Protein 4WZF (pdb70)

Solvent-accessible surface area: 22460 Å² total; per-residue (Å²): 123,42,73,88,16,62,10,46,1,101,29,103,75,38,33,61,0,47,99,86,54,7,102,17,20,105,109,25,103,82,73,170,116,50,117,35,78,24,100,105,111,39,22,1,50,17,46,72,25,75,105,0,0,21,8,32,37,114,32,17,0,2,0,66,0,20,90,87,68,112,167,17,31,0,0,23,0,43,1,85,74,94,2,19,69,12,6,24,0,17,0,72,1,54,6,60,0,53,18,74,0,0,52,0,5,0,48,0,12,3,76,35,135,88,77,24,5,53,0,2,1,0,18,48,37,7,30,76,107,116,97,17,8,0,13,2,37,8,14,102,112,34,105,21,102,68,78,25,93,31,58,24,83,31,32,82,33,29,3,50,0,29,0,44,88,67,0,0,53,0,29,53,57,80,48,138,77,88,143,29,62,30,57,1,83,17,62,115,153,159,128,115,88,94,32,12,1,67,56,127,60,5,98,0,6,0,4,0,9,0,4,1,0,0,39,0,0,3,34,0,58,82,16,66,56,81,34,33,0,23,0,39,21,0,77,0,87,28,85,238,128,34,76,91,17,58,10,48,1,103,29,102,75,37,31,61,0,48,100,85,53,7,98,18,18,108,110,23,111,85,74,180,124,49,116,34,77,23,100,106,110,40,20,2,48,17,44,72,24,76,106,0,0,21,8,32,38,115,32,18,0,2,0,65,0,20,90,79,67,124,155,18,9,1,0,23,0,43,3,93,72,112,2,20,69,13,6,27,0,16,0,70,1,51,6,61,0,55,20,72,0,0,49,0,6,0,51,0,13,5,82,34,136,90,84,23,5,54,0,2,1,0,20,48,36,7,34,71,110,118,96,17,9,0,14,2,39,8,13,106,110,34,106,21,100,72,75,25,94,31,59,22,83,32,30,83,33,27,3,49,0,28,0,45,87,64,0,0,55,0,30,51,58,70,51,135,78,90,138,30,62,31,58,1,85,19,65,119,179,137,109,141,83,95,33,12,1,67,53,130,62,4,94,0,24,0,4,0,10,0,4,1,0,0,39,0,0,3,35,0,57,84,16,65,55,81,34,34,0,23,0,39,20,0,78,0,90,22,82,167,201

Foldseek 3Di:
DQFDDKAQLADAALAAGDPLWKDKDQFDDQDDPDDAFSPPLNFATEHPHSVAWTRHNPRKTKGKWAQDPSHIYTIKIWTPDKDAAQKKKKWWKFFQFLEAQKKWWKKKWFDPPPFIWIWTLWIHFNAPPDAIWTKTGRDPPPPQMDIDGDDDDGDIWMWMWHGHQQFIFIDIRDDPPDGGPDTDGADPVPPNRRHCRNPPPGIIIIMTIMTGIDPRRHGNVRGDPITIMIISMMTMGGHD/DQFDDKAQLADAALAAGDPQWKDKDQFDDQDDPDDAFSPPLNFATEHPGSVAWTRGNPRKTKGKWADDPSHIYTIKMWTPDKDAAQKKKKWWKFFQFLEAQKKWWKWKWDDDPPFTWIWTLWIHFNQPPDAIWTKTGRDPVPPQMDIDGDDDDGDIWMWMWHGHQQWIFIPIRDDPPDGGPDTDGADPVPPNRRHCRNPPPGIIIIMTIMTGIDPRRHGNVRGDPITIMIISMMTMGGDDD

Secondary structure (DSSP, 8-state):
--EEEEE---S-TTPPP-TTTEEE-S-PPPPSS--GGGSGGGBPEE--STTTEEE-SSS-EEEEEEEETTEEEEEEEEES--EESSEEEEEEEEEE--STTEEEEEEEEE--TTT-EEEEEEE--TTSSSPPEEEEESSTTS-SEEEEE----SS-EEEEEEEETTEEEEEES--TTPPPSEEEEPP--PSPPP--TTSTT-EEEEEEEEEEBSTTT--GGG--S-EEEEEEEEEEE---/--EEEEE---S-TTPPP-TTTEEE-S--PPPSS--GGGSGGGBPEE---TTTEEE-SSS-EEEEEEEETTEEEEEEEEES--B-SSEEEEEEEEEE--STTEEEEEEEEE--TTT-EEEEEEE--TTSSSPPEEEEESSTTS-SEEEEE----SSEEEEEEEEETTEEEEEES--TTPPPSEEEEPP---SPPP--TTSTT--BEEEEEEEEBSTTT--GGG--S-EEEEEEEEEEEE---

Radius of gyration: 37.96 Å; Cα contacts (8 Å, |Δi|>4): 1317; chains: 2; bounding box: 112×55×64 Å

Nearest PDB structures (foldseek):
  4wzf-assembly1_A  TM=1.004E+00  e=9.872E-50  Mycobacterium tuberculosis H37Rv
  5dxd-assembly2_B  TM=9.786E-01  e=5.544E-36  Mycobacteroides abscessus ATCC 19977
  4pq9-assembly2_B  TM=9.691E-01  e=1.194E-33  Mycobacterium marinum M
  4xdq-assembly1_A  TM=9.568E-01  e=9.616E-33  Mycolicibacterium thermoresistibile ATCC 19527
  4w65-assembly1_A  TM=9.612E-01  e=8.531E-31  Mycolicibacterium fortuitum subsp. fortuitum DSM 46621 = ATCC 6841 = JCM 6387

InterPro domains:
  IPR000757 Beta-glucanase-like, N-terminal domain [PF00722] (141-226)
  IPR000757 Beta-glucanase-like, N-terminal domain [PS51762] (28-294)
  IPR006311 Twin-arginine translocation pathway, signal sequence [PS51318] (1-31)
  IPR013320 Concanavalin A-like lectin/glucanase domain superfamily [SSF49899] (45-293)
  IPR050546 Glycosyl Hydrolase Family 16 [PTHR10963] (27-294)

B-factor: mean 22.58, std 8.94, range [9.83, 79.6]

Structure (mmCIF, N/CA/C/O backbone):
data_4WZF
#
_entry.id   4WZF
#
_cell.length_a   135.133
_cell.length_b   65.847
_cell.length_c   67.449
_cell.angle_alpha   90.00
_cell.angle_beta   105.17
_cell.angle_gamma   90.00
#
_symmetry.space_group_name_H-M   'C 1 2 1'
#
loop_
_entity.id
_entity.type
_entity.pdbx_description
1 polymer 1,3-beta-glucanase
2 non-polymer 'CALCIUM ION'
3 non-polymer 1,2-ETHANEDIOL
4 water water
#
loop_
_atom_site.group_PDB
_atom_site.id
_atom_site.type_symbol
_atom_site.label_atom_id
_atom_site.label_alt_id
_atom_site.label_comp_id
_atom_site.label_asym_id
_atom_site.label_entity_id
_atom_site.label_seq_id
_atom_site.pdbx_PDB_ins_code
_atom_site.Cartn_x
_atom_site.Cartn_y
_atom_site.Cartn_z
_atom_site.occupancy
_atom_site.B_iso_or_equiv
_atom_site.auth_seq_id
_atom_site.auth_comp_id
_atom_site.auth_asym_id
_atom_site.auth_atom_id
_atom_site.pdbx_PDB_model_num
ATOM 1 N N . GLY A 1 54 ? 27.214 -27.331 4.663 1.00 36.77 54 GLY A N 1
ATOM 2 C CA . GLY A 1 54 ? 28.204 -27.290 3.601 1.00 32.48 54 GLY A CA 1
ATOM 3 C C . GLY A 1 54 ? 28.776 -25.903 3.359 1.00 29.45 54 GLY A C 1
ATOM 4 O O . GLY A 1 54 ? 28.887 -25.469 2.217 1.00 36.46 54 GLY A O 1
ATOM 5 N N . GLY A 1 55 ? 29.142 -25.204 4.427 1.00 28.70 55 GLY A N 1
ATOM 6 C CA . GLY A 1 55 ? 29.747 -23.884 4.289 1.00 25.43 55 GLY A CA 1
ATOM 7 C C . GLY A 1 55 ? 28.757 -22.747 4.462 1.00 26.24 55 GLY A C 1
ATOM 8 O O . GLY A 1 55 ? 29.115 -21.560 4.392 1.00 21.10 55 GLY A O 1
ATOM 9 N N . LEU A 1 56 ? 27.494 -23.105 4.666 1.00 24.25 56 LEU A N 1
ATOM 10 C CA . LEU A 1 56 ? 26.469 -22.108 4.954 1.00 21.27 56 LEU A CA 1
ATOM 11 C C . LEU A 1 56 ? 26.701 -21.537 6.354 1.00 25.44 56 LEU A C 1
ATOM 12 O O . LEU A 1 56 ? 26.719 -22.268 7.344 1.00 25.41 56 LEU A O 1
ATOM 17 N N . LEU A 1 57 ? 26.925 -20.227 6.429 1.00 19.95 57 LEU A N 1
ATOM 18 C CA . LEU A 1 57 ? 27.177 -19.568 7.707 1.00 19.66 57 LEU A CA 1
ATOM 19 C C . LEU A 1 57 ? 25.926 -18.934 8.307 1.00 21.73 57 LEU A C 1
ATOM 20 O O . LEU A 1 57 ? 25.742 -18.914 9.526 1.00 20.92 57 LEU A O 1
ATOM 25 N N . PHE A 1 58 ? 25.103 -18.374 7.435 1.00 18.30 58 PHE A N 1
ATOM 26 C CA . PHE A 1 58 ? 23.905 -17.644 7.829 1.00 18.69 58 PHE A CA 1
ATOM 27 C C . PHE A 1 58 ? 22.927 -17.637 6.676 1.00 17.34 58 PHE A C 1
ATOM 28 O O . PHE A 1 58 ? 23.303 -17.445 5.530 1.00 15.91 58 PHE A O 1
ATOM 36 N N . HIS A 1 59 ? 21.658 -17.851 6.977 1.00 17.60 59 HIS A N 1
ATOM 37 C CA . HIS A 1 59 ? 20.631 -17.449 6.032 1.00 17.39 59 HIS A CA 1
ATOM 38 C C . HIS A 1 59 ? 19.304 -17.097 6.688 1.00 17.97 59 HIS A C 1
ATOM 39 O O . HIS A 1 59 ? 19.046 -17.421 7.849 1.00 19.72 59 HIS A O 1
ATOM 46 N N . ASP A 1 60 ? 18.441 -16.487 5.880 1.00 15.68 60 ASP A N 1
ATOM 47 C CA . ASP A 1 60 ? 17.016 -16.440 6.185 1.00 17.90 60 ASP A CA 1
ATOM 48 C C . ASP A 1 60 ? 16.263 -16.681 4.893 1.00 17.15 60 ASP A C 1
ATOM 49 O O . ASP A 1 60 ? 16.497 -15.992 3.893 1.00 15.78 60 ASP A O 1
ATOM 54 N N . GLU A 1 61 ? 15.387 -17.685 4.892 1.00 16.41 61 GLU A N 1
ATOM 55 C CA . GLU A 1 61 ? 14.517 -17.935 3.751 1.00 17.04 61 GLU A CA 1
ATOM 56 C C . GLU A 1 61 ? 13.176 -17.200 3.866 1.00 16.25 61 GLU A C 1
ATOM 57 O O . GLU A 1 61 ? 12.363 -17.243 2.942 1.00 17.19 61 GLU A O 1
ATOM 63 N N . PHE A 1 62 ? 12.951 -16.546 5.006 1.00 16.54 62 PHE A N 1
ATOM 64 C CA . PHE A 1 62 ? 11.779 -15.686 5.219 1.00 17.48 62 PHE A CA 1
ATOM 65 C C . PHE A 1 62 ? 10.461 -16.445 5.108 1.00 18.33 62 PHE A C 1
ATOM 66 O O . PHE A 1 62 ? 9.465 -15.907 4.649 1.00 18.49 62 PHE A O 1
ATOM 74 N N . ASP A 1 63 ? 10.483 -17.704 5.533 1.00 20.33 63 ASP A N 1
ATOM 75 C CA . ASP A 1 63 ? 9.254 -18.490 5.670 1.00 19.42 63 ASP A CA 1
ATOM 76 C C . ASP A 1 63 ? 8.470 -18.009 6.875 1.00 19.05 63 ASP A C 1
ATOM 77 O O . ASP A 1 63 ? 9.054 -17.545 7.859 1.00 23.59 63 ASP A O 1
ATOM 82 N N . GLY A 1 64 ? 7.149 -18.135 6.820 1.00 21.04 64 GLY A N 1
ATOM 83 C CA . GLY A 1 64 ? 6.334 -17.732 7.950 1.00 24.73 64 GLY A CA 1
ATOM 84 C C . GLY A 1 64 ? 5.017 -17.122 7.513 1.00 23.38 64 GLY A C 1
ATOM 85 O O . GLY A 1 64 ? 4.851 -16.774 6.347 1.00 21.27 64 GLY A O 1
ATOM 86 N N . PRO A 1 65 ? 4.075 -16.984 8.459 1.00 21.92 65 PRO A N 1
ATOM 87 C CA . PRO A 1 65 ? 2.717 -16.525 8.147 1.00 24.47 65 PRO A CA 1
ATOM 88 C C . PRO A 1 65 ? 2.696 -15.081 7.687 1.00 24.46 65 PRO A C 1
ATOM 89 O O . PRO A 1 65 ? 3.517 -14.288 8.155 1.00 21.74 65 PRO A O 1
ATOM 93 N N . ALA A 1 66 ? 1.778 -14.768 6.774 1.00 21.45 66 ALA A N 1
ATOM 94 C CA . ALA A 1 66 ? 1.576 -13.403 6.291 1.00 21.56 66 ALA A CA 1
ATOM 95 C C . ALA A 1 66 ? 1.369 -12.431 7.449 1.00 26.58 66 ALA A C 1
ATOM 96 O O . ALA A 1 66 ? 0.648 -12.722 8.413 1.00 24.21 66 ALA A O 1
ATOM 98 N N . GLY A 1 67 ? 2.034 -11.283 7.362 1.00 21.07 67 GLY A N 1
ATOM 99 C CA . GLY A 1 67 ? 1.886 -10.243 8.351 1.00 20.99 67 GLY A CA 1
ATOM 100 C C . GLY A 1 67 ? 2.777 -10.359 9.571 1.00 22.66 67 GLY A C 1
ATOM 101 O O . GLY A 1 67 ? 2.714 -9.501 10.452 1.00 22.65 67 GLY A O 1
ATOM 102 N N . SER A 1 68 ? 3.610 -11.397 9.634 1.00 21.03 68 SER A N 1
ATOM 103 C CA . SER A 1 68 ? 4.432 -11.599 10.819 1.00 21.04 68 SER A CA 1
ATOM 104 C C . SER A 1 68 ? 5.750 -10.845 10.714 1.00 18.93 68 SER A C 1
ATOM 105 O O . SER A 1 68 ? 6.162 -10.418 9.630 1.00 19.73 68 SER A O 1
ATOM 108 N N . VAL A 1 69 ? 6.383 -10.668 11.862 1.00 18.97 69 VAL A N 1
ATOM 109 C CA . VAL A 1 69 ? 7.683 -10.003 11.949 1.00 19.38 69 VAL A CA 1
ATOM 110 C C . VAL A 1 69 ? 8.773 -10.929 11.397 1.00 19.52 69 VAL A C 1
ATOM 111 O O . VAL A 1 69 ? 8.673 -12.157 11.514 1.00 20.22 69 VAL A O 1
ATOM 115 N N . PRO A 1 70 ? 9.803 -10.350 10.747 1.00 18.77 70 PRO A N 1
ATOM 116 C CA . PRO A 1 70 ? 10.970 -11.161 10.378 1.00 19.04 70 PRO A CA 1
ATOM 117 C C . PRO A 1 70 ? 11.584 -11.792 11.615 1.00 18.52 70 PRO A C 1
ATOM 118 O O . PRO A 1 70 ? 11.482 -11.208 12.702 1.00 19.74 70 PRO A O 1
ATOM 122 N N . ASP A 1 71 ? 12.223 -12.946 11.442 1.00 16.93 71 ASP A N 1
ATOM 123 C CA . ASP A 1 71 ? 12.843 -13.694 12.532 1.00 19.75 71 ASP A CA 1
ATOM 124 C C . ASP A 1 71 ? 13.621 -12.802 13.497 1.00 20.42 71 ASP A C 1
ATOM 125 O O . ASP A 1 71 ? 14.672 -12.267 13.145 1.00 19.33 71 ASP A O 1
ATOM 130 N N . PRO A 1 72 ? 13.117 -12.651 14.730 1.00 20.82 72 PRO A N 1
ATOM 131 C CA . PRO A 1 72 ? 13.766 -11.747 15.683 1.00 21.53 72 PRO A CA 1
ATOM 132 C C . PRO A 1 72 ? 15.126 -12.243 16.181 1.00 21.00 72 PRO A C 1
ATOM 133 O O . PRO A 1 72 ? 15.838 -11.472 16.811 1.00 22.14 72 PRO A O 1
ATOM 137 N N . SER A 1 73 ? 15.478 -13.497 15.917 1.00 21.54 73 SER A N 1
ATOM 138 C CA . SER A 1 73 ? 16.808 -13.978 16.285 1.00 21.76 73 SER A CA 1
ATOM 139 C C . SER A 1 73 ? 17.808 -13.663 15.171 1.00 24.03 73 SER A C 1
ATOM 140 O O . SER A 1 73 ? 19.013 -13.849 15.346 1.00 23.25 73 SER A O 1
ATOM 143 N N . LYS A 1 74 ? 17.309 -13.165 14.038 1.00 18.13 74 LYS A N 1
ATOM 144 C CA . LYS A 1 74 ? 18.181 -12.875 12.897 1.00 18.85 74 LYS A CA 1
ATOM 145 C C . LYS A 1 74 ? 18.184 -11.404 12.465 1.00 16.96 74 LYS A C 1
ATOM 146 O O . LYS A 1 74 ? 19.151 -10.942 11.859 1.00 16.52 74 LYS A O 1
ATOM 152 N N . TRP A 1 75 ? 17.106 -10.685 12.765 1.00 16.00 75 TRP A N 1
ATOM 153 C CA . TRP A 1 75 ? 16.948 -9.307 12.297 1.00 15.31 75 TRP A CA 1
ATOM 154 C C . TRP A 1 75 ? 16.453 -8.374 13.379 1.00 17.34 75 TRP A C 1
ATOM 155 O O . TRP A 1 75 ? 15.608 -8.739 14.198 1.00 19.49 75 TRP A O 1
ATOM 166 N N . GLN A 1 76 ? 16.940 -7.145 13.345 1.00 17.46 76 GLN A N 1
ATOM 167 C CA . GLN A 1 76 ? 16.342 -6.075 14.127 1.00 17.92 76 GLN A CA 1
ATOM 168 C C . GLN A 1 76 ? 15.628 -5.143 13.163 1.00 18.31 76 GLN A C 1
ATOM 169 O O . GLN A 1 76 ? 16.239 -4.683 12.199 1.00 17.28 76 GLN A O 1
ATOM 175 N N . VAL A 1 77 ? 14.343 -4.888 13.401 1.00 16.71 77 VAL A N 1
ATOM 176 C CA . VAL A 1 77 ? 13.586 -3.964 12.558 1.00 15.99 77 VAL A CA 1
ATOM 177 C C . VAL A 1 77 ? 13.799 -2.553 13.075 1.00 18.12 77 VAL A C 1
ATOM 178 O O . VAL A 1 77 ? 13.585 -2.293 14.258 1.00 19.30 77 VAL A O 1
ATOM 182 N N . SER A 1 78 ? 14.223 -1.640 12.203 1.00 16.21 78 SER A N 1
ATOM 183 C CA . SER A 1 78 ? 14.531 -0.274 12.638 1.00 17.56 78 SER A CA 1
ATOM 184 C C . SER A 1 78 ? 13.274 0.491 13.007 1.00 18.61 78 SER A C 1
ATOM 185 O O . SER A 1 78 ? 12.273 0.423 12.302 1.00 17.26 78 SER A O 1
ATOM 188 N N . ASN A 1 79 ? 13.338 1.252 14.097 1.00 19.59 79 ASN A N 1
ATOM 189 C CA . ASN A 1 79 ? 12.216 2.110 14.438 1.00 20.00 79 ASN A CA 1
ATOM 190 C C . ASN A 1 79 ? 12.627 3.579 14.375 1.00 21.63 79 ASN A C 1
ATOM 191 O O . ASN A 1 79 ? 11.936 4.430 14.925 1.00 21.95 79 ASN A O 1
ATOM 196 N N . HIS A 1 80 ? 13.739 3.867 13.696 1.00 19.58 80 HIS A N 1
ATOM 197 C CA . HIS A 1 80 ? 14.189 5.250 13.515 1.00 21.40 80 HIS A CA 1
ATOM 198 C C . HIS A 1 80 ? 15.283 5.392 12.446 1.00 22.56 80 HIS A C 1
ATOM 199 O O . HIS A 1 80 ? 16.297 4.672 12.442 1.00 20.36 80 HIS A O 1
ATOM 206 N N . ARG A 1 81 ? 15.067 6.351 11.551 1.00 20.42 81 ARG A N 1
ATOM 207 C CA . ARG A 1 81 ? 16.081 6.799 10.605 1.00 20.13 81 ARG A CA 1
ATOM 208 C C . ARG A 1 81 ? 16.706 8.086 11.139 1.00 21.08 81 ARG A C 1
ATOM 209 O O . ARG A 1 81 ? 16.018 9.092 11.304 1.00 20.26 81 ARG A O 1
ATOM 217 N N . THR A 1 82 ? 18.000 8.044 11.428 1.00 21.06 82 THR A N 1
ATOM 218 C CA . THR A 1 82 ? 18.671 9.211 11.982 1.00 23.63 82 THR A CA 1
ATOM 219 C C . THR A 1 82 ? 18.673 10.373 11.000 1.00 20.91 82 THR A C 1
ATOM 220 O O . THR A 1 82 ? 19.104 10.211 9.857 1.00 23.67 82 THR A O 1
ATOM 224 N N . PRO A 1 83 ? 18.205 11.545 11.454 1.00 24.25 83 PRO A N 1
ATOM 225 C CA . PRO A 1 83 ? 18.205 12.785 10.669 1.00 25.84 83 PRO A CA 1
ATOM 226 C C . PRO A 1 83 ? 19.592 13.195 10.181 1.00 28.54 83 PRO A C 1
ATOM 227 O O . PRO A 1 83 ? 20.609 12.890 10.807 1.00 27.85 83 PRO A O 1
ATOM 231 N N . ILE A 1 84 ? 19.619 13.892 9.050 1.00 26.17 84 ILE A N 1
ATOM 232 C CA . ILE A 1 84 ? 20.864 14.280 8.414 1.00 30.11 84 ILE A CA 1
ATOM 233 C C . ILE A 1 84 ? 21.423 15.546 9.055 1.00 31.26 84 ILE A C 1
ATOM 234 O O . ILE A 1 84 ? 20.666 16.466 9.370 1.00 29.71 84 ILE A O 1
ATOM 239 N N . LYS A 1 85 ? 22.739 15.567 9.268 1.00 30.63 85 LYS A N 1
ATOM 240 C CA . LYS A 1 85 ? 23.446 16.738 9.793 1.00 34.89 85 LYS A CA 1
ATOM 241 C C . LYS A 1 85 ? 23.559 17.820 8.718 1.00 29.18 85 LYS A C 1
ATOM 242 O O . LYS A 1 85 ? 23.936 17.526 7.576 1.00 31.60 85 LYS A O 1
ATOM 248 N N . ASN A 1 86 ? 23.270 19.063 9.099 1.00 27.89 86 ASN A N 1
ATOM 249 C CA . ASN A 1 86 ? 23.136 20.177 8.150 1.00 31.83 86 ASN A CA 1
ATOM 250 C C . ASN A 1 86 ? 22.385 19.774 6.883 1.00 30.22 86 ASN A C 1
ATOM 251 O O . ASN A 1 86 ? 22.954 19.798 5.783 1.00 24.73 86 ASN A O 1
ATOM 256 N N . PRO A 1 87 ? 21.102 19.416 7.028 1.00 30.13 87 PRO A N 1
ATOM 257 C CA . PRO A 1 87 ? 20.366 18.926 5.866 1.00 27.19 87 PRO A CA 1
ATOM 258 C C . PRO A 1 87 ? 20.051 20.032 4.881 1.00 24.20 87 PRO A C 1
ATOM 259 O O . PRO A 1 87 ? 19.728 21.154 5.279 1.00 24.62 87 PRO A O 1
ATOM 263 N N . VAL A 1 88 ? 20.127 19.700 3.600 1.00 24.58 88 VAL A N 1
ATOM 264 C CA . VAL A 1 88 ? 19.614 20.576 2.560 1.00 25.48 88 VAL A CA 1
ATOM 265 C C . VAL A 1 88 ? 18.809 19.741 1.579 1.00 23.90 88 VAL A C 1
ATOM 266 O O . VAL A 1 88 ? 18.884 18.517 1.588 1.00 21.18 88 VAL A O 1
ATOM 270 N N . GLY A 1 89 ? 18.021 20.402 0.742 1.00 23.02 89 GLY A N 1
ATOM 271 C CA . GLY A 1 89 ? 17.220 19.691 -0.242 1.00 23.99 89 GLY A CA 1
ATOM 272 C C . GLY A 1 89 ? 16.319 18.662 0.405 1.00 20.43 89 GLY A C 1
ATOM 273 O O . GLY A 1 89 ? 15.675 18.937 1.416 1.00 21.02 89 GLY A O 1
ATOM 274 N N . PHE A 1 90 ? 16.323 17.457 -0.154 1.00 19.79 90 PHE A N 1
ATOM 275 C CA . PHE A 1 90 ? 15.378 16.428 0.270 1.00 21.51 90 PHE A CA 1
ATOM 276 C C . PHE A 1 90 ? 15.847 15.653 1.507 1.00 19.80 90 PHE A C 1
ATOM 277 O O . PHE A 1 90 ? 15.181 14.721 1.953 1.00 17.72 90 PHE A O 1
ATOM 285 N N . ASP A 1 91 ? 16.967 16.070 2.090 1.00 19.71 91 ASP A N 1
ATOM 286 C CA . ASP A 1 91 ? 17.343 15.577 3.409 1.00 16.47 91 ASP A CA 1
ATOM 287 C C . ASP A 1 91 ? 16.631 16.340 4.535 1.00 16.35 91 ASP A C 1
ATOM 288 O O . ASP A 1 91 ? 16.683 15.933 5.696 1.00 18.11 91 ASP A O 1
ATOM 293 N N . ARG A 1 92 ? 15.994 17.470 4.219 1.00 18.33 92 ARG A N 1
ATOM 294 C CA . ARG A 1 92 ? 15.260 18.203 5.239 1.00 17.95 92 ARG A CA 1
ATOM 295 C C . ARG A 1 92 ? 14.061 17.393 5.752 1.00 20.84 92 ARG A C 1
ATOM 296 O O . ARG A 1 92 ? 13.517 16.563 5.019 1.00 18.98 92 ARG A O 1
ATOM 304 N N . PRO A 1 93 ? 13.681 17.594 7.024 1.00 25.05 93 PRO A N 1
ATOM 305 C CA . PRO A 1 93 ? 12.705 16.725 7.702 1.00 24.70 93 PRO A CA 1
ATOM 306 C C . PRO A 1 93 ? 11.394 16.514 6.954 1.00 25.78 93 PRO A C 1
ATOM 307 O O . PRO A 1 93 ? 10.856 15.396 6.981 1.00 24.88 93 PRO A O 1
ATOM 311 N N . GLN A 1 94 ? 10.882 17.549 6.295 1.00 25.75 94 GLN A N 1
ATOM 312 C CA . GLN A 1 94 ? 9.593 17.430 5.623 1.00 26.07 94 GLN A CA 1
ATOM 313 C C . GLN A 1 94 ? 9.652 16.468 4.428 1.00 25.10 94 GLN A C 1
ATOM 314 O O . GLN A 1 94 ? 8.610 16.030 3.927 1.00 26.63 94 GLN A O 1
ATOM 320 N N . PHE A 1 95 ? 10.866 16.122 3.995 1.00 20.51 95 PHE A N 1
ATOM 321 C CA . PHE A 1 95 ? 11.065 15.221 2.862 1.00 20.79 95 PHE A CA 1
ATOM 322 C C . PHE A 1 95 ? 11.690 13.901 3.279 1.00 18.58 95 PHE A C 1
ATOM 323 O O . PHE A 1 95 ? 12.071 13.108 2.425 1.00 19.88 95 PHE A O 1
ATOM 331 N N . PHE A 1 96 ? 11.810 13.677 4.582 1.00 18.47 96 PHE A N 1
ATOM 332 C CA . PHE A 1 96 ? 12.651 12.590 5.085 1.00 17.26 96 PHE A CA 1
ATOM 333 C C . PHE A 1 96 ? 11.805 11.483 5.706 1.00 18.93 96 PHE A C 1
ATOM 334 O O . PHE A 1 96 ? 11.379 11.587 6.858 1.00 18.98 96 PHE A O 1
ATOM 342 N N . GLY A 1 97 ? 11.548 10.427 4.939 1.00 15.91 97 GLY A N 1
ATOM 343 C CA . GLY A 1 97 ? 10.706 9.345 5.430 1.00 15.57 97 GLY A CA 1
ATOM 344 C C . GLY A 1 97 ? 11.361 8.607 6.574 1.00 16.83 97 GLY A C 1
ATOM 345 O O . GLY A 1 97 ? 12.578 8.393 6.584 1.00 16.55 97 GLY A O 1
ATOM 346 N N . GLN A 1 98 ? 10.560 8.203 7.547 1.00 15.19 98 GLN A N 1
ATOM 347 C CA . GLN A 1 98 ? 11.099 7.519 8.716 1.00 17.94 98 GLN A CA 1
ATOM 348 C C . GLN A 1 98 ? 11.098 6.006 8.564 1.00 16.17 98 GLN A C 1
ATOM 349 O O . GLN A 1 98 ? 10.468 5.465 7.658 1.00 18.07 98 GLN A O 1
ATOM 355 N N . TYR A 1 99 ? 11.843 5.331 9.435 1.00 15.87 99 TYR A N 1
ATOM 356 C CA . TYR A 1 99 ? 11.722 3.887 9.568 1.00 16.11 99 TYR A CA 1
ATOM 357 C C . TYR A 1 99 ? 10.869 3.612 10.777 1.00 18.42 99 TYR A C 1
ATOM 358 O O . TYR A 1 99 ? 11.024 4.273 11.809 1.00 22.41 99 TYR A O 1
ATOM 367 N N . ARG A 1 100 ? 10.027 2.588 10.659 1.00 18.90 100 ARG A N 1
ATOM 368 C CA . ARG A 1 100 ? 9.076 2.221 11.689 1.00 19.97 100 ARG A CA 1
ATOM 369 C C . ARG A 1 100 ? 9.041 0.699 11.909 1.00 19.17 100 ARG A C 1
ATOM 370 O O . ARG A 1 100 ? 8.945 -0.062 10.947 1.00 20.28 100 ARG A O 1
ATOM 378 N N . ASP A 1 101 ? 9.119 0.258 13.160 1.00 18.67 101 ASP A N 1
ATOM 379 C CA . ASP A 1 101 ? 8.897 -1.161 13.462 1.00 17.87 101 ASP A CA 1
ATOM 380 C C . ASP A 1 101 ? 7.390 -1.417 13.490 1.00 20.76 101 ASP A C 1
ATOM 381 O O . ASP A 1 101 ? 6.771 -1.494 14.554 1.00 21.42 101 ASP A O 1
ATOM 386 N N . SER A 1 102 ? 6.814 -1.521 12.302 1.00 18.76 102 SER A N 1
ATOM 387 C CA . SER A 1 102 ? 5.395 -1.783 12.142 1.00 20.00 102 SER A CA 1
ATOM 388 C C . SER A 1 102 ? 5.182 -2.813 11.051 1.00 20.80 102 SER A C 1
ATOM 389 O O . SER A 1 102 ? 5.913 -2.822 10.056 1.00 18.44 102 SER A O 1
ATOM 392 N N . ARG A 1 103 ? 4.162 -3.655 11.206 1.00 19.28 103 ARG A N 1
ATOM 393 C CA . ARG A 1 103 ? 3.888 -4.666 10.199 1.00 19.10 103 ARG A CA 1
ATOM 394 C C . ARG A 1 103 ? 3.260 -4.049 8.952 1.00 19.23 103 ARG A C 1
ATOM 395 O O . ARG A 1 103 ? 3.031 -4.736 7.959 1.00 20.22 103 ARG A O 1
ATOM 403 N N . GLN A 1 104 ? 2.978 -2.749 9.000 1.00 19.52 104 GLN A N 1
ATOM 404 C CA . GLN A 1 104 ? 2.574 -2.030 7.801 1.00 19.37 104 GLN A CA 1
ATOM 405 C C . GLN A 1 104 ? 3.759 -1.796 6.866 1.00 18.91 104 GLN A C 1
ATOM 406 O O . GLN A 1 104 ? 3.567 -1.596 5.667 1.00 18.24 104 GLN A O 1
ATOM 412 N N . ASN A 1 105 ? 4.975 -1.829 7.411 1.00 16.27 105 ASN A N 1
ATOM 413 C CA . ASN A 1 105 ? 6.166 -1.485 6.626 1.00 15.29 105 ASN A CA 1
ATOM 414 C C . ASN A 1 105 ? 7.205 -2.587 6.508 1.00 14.61 105 ASN A C 1
ATOM 415 O O . ASN A 1 105 ? 7.982 -2.603 5.561 1.00 15.41 105 ASN A O 1
ATOM 420 N N . VAL A 1 106 ? 7.227 -3.494 7.480 1.00 16.65 106 VAL A N 1
ATOM 421 C CA . VAL A 1 106 ? 8.193 -4.587 7.477 1.00 14.23 106 VAL A CA 1
ATOM 422 C C . VAL A 1 106 ? 7.478 -5.843 7.930 1.00 13.68 106 VAL A C 1
ATOM 423 O O . VAL A 1 106 ? 7.056 -5.929 9.079 1.00 15.92 106 VAL A O 1
ATOM 427 N N . PHE A 1 107 ? 7.329 -6.807 7.029 1.00 14.36 107 PHE A N 1
ATOM 428 C CA . PHE A 1 107 ? 6.572 -8.019 7.334 1.00 15.02 107 PHE A CA 1
ATOM 429 C C . PHE A 1 107 ? 6.934 -9.152 6.386 1.00 17.22 107 PHE A C 1
ATOM 430 O O . PHE A 1 107 ? 7.486 -8.914 5.312 1.00 16.79 107 PHE A O 1
ATOM 438 N N . LEU A 1 108 ? 6.642 -10.390 6.794 1.00 16.70 108 LEU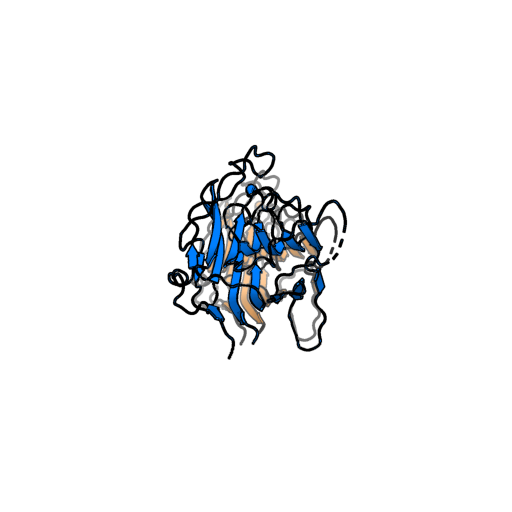 A N 1
ATOM 439 C CA . LEU A 1 108 ? 6.706 -11.536 5.884 1.00 15.84 108 LEU A CA 1
ATOM 440 C C . LEU A 1 108 ? 5.373 -11.645 5.150 1.00 18.18 108 LEU A C 1
ATOM 441 O O . LEU A 1 108 ? 4.329 -11.424 5.759 1.00 21.30 108 LEU A O 1
ATOM 446 N N . ASP A 1 109 ? 5.383 -11.970 3.861 1.00 18.17 109 ASP A N 1
ATOM 447 C CA . ASP A 1 109 ? 4.117 -11.972 3.108 1.00 17.75 109 ASP A CA 1
ATOM 448 C C . ASP A 1 109 ? 3.358 -13.301 3.145 1.00 21.41 109 ASP A C 1
ATOM 449 O O . ASP A 1 109 ? 2.245 -13.395 2.594 1.00 20.31 109 ASP A O 1
ATOM 454 N N . GLY A 1 110 ? 3.934 -14.310 3.798 1.00 20.00 110 GLY A N 1
ATOM 455 C CA . GLY A 1 110 ? 3.316 -15.633 3.856 1.00 19.60 110 GLY A CA 1
ATOM 456 C C . GLY A 1 110 ? 3.643 -16.497 2.652 1.00 22.76 110 GLY A C 1
ATOM 457 O O . GLY A 1 110 ? 3.263 -17.682 2.581 1.00 25.02 110 GLY A O 1
ATOM 458 N N . ASN A 1 111 ? 4.340 -15.900 1.691 1.00 19.59 111 ASN A N 1
ATOM 459 C CA . ASN A 1 111 ? 4.803 -16.597 0.500 1.00 19.35 111 ASN A CA 1
ATOM 460 C C . ASN A 1 111 ? 6.323 -16.755 0.472 1.00 19.42 111 ASN A C 1
ATOM 461 O O . ASN A 1 111 ? 6.914 -16.884 -0.599 1.00 20.56 111 ASN A O 1
ATOM 466 N N . SER A 1 112 ? 6.935 -16.700 1.651 1.00 17.43 112 SER A N 1
ATOM 467 C CA . SER A 1 112 ? 8.383 -16.836 1.811 1.00 17.26 112 SER A CA 1
ATOM 468 C C . SER A 1 112 ? 9.163 -15.625 1.277 1.00 18.63 112 SER A C 1
ATOM 469 O O . SER A 1 112 ? 10.292 -15.772 0.828 1.00 17.16 112 SER A O 1
ATOM 472 N N . ASN A 1 113 ? 8.558 -14.439 1.326 1.00 17.65 113 ASN A N 1
ATOM 473 C CA . ASN A 1 113 ? 9.293 -13.182 1.098 1.00 16.34 113 ASN A CA 1
ATOM 474 C C . ASN A 1 113 ? 9.238 -12.243 2.294 1.00 18.29 113 ASN A C 1
ATOM 475 O O . ASN A 1 113 ? 8.217 -12.127 2.978 1.00 17.39 113 ASN A O 1
ATOM 480 N N . LEU A 1 114 ? 10.352 -11.565 2.525 1.00 14.03 114 LEU A N 1
ATOM 481 C CA . LEU A 1 114 ? 10.367 -10.343 3.322 1.00 13.58 114 LEU A CA 1
ATOM 482 C C . LEU A 1 114 ? 9.807 -9.220 2.473 1.00 13.27 114 LEU A C 1
ATOM 483 O O . LEU A 1 114 ? 10.154 -9.105 1.293 1.00 15.13 114 LEU A O 1
ATOM 488 N N . VAL A 1 115 ? 8.932 -8.405 3.051 1.00 12.02 115 VAL A N 1
ATOM 489 C CA . VAL A 1 115 ? 8.441 -7.208 2.360 1.00 12.86 115 VAL A CA 1
ATOM 490 C C . VAL A 1 115 ? 8.877 -5.980 3.127 1.00 15.59 115 VAL A C 1
ATOM 491 O O . VAL A 1 115 ? 8.647 -5.881 4.337 1.00 15.72 115 VAL A O 1
ATOM 495 N N . LEU A 1 116 ? 9.535 -5.064 2.419 1.00 14.54 116 LEU A N 1
ATOM 496 C CA . LEU A 1 116 ? 9.822 -3.730 2.925 1.00 14.36 116 LEU A CA 1
ATOM 497 C C . LEU A 1 116 ? 8.938 -2.808 2.106 1.00 13.83 116 LEU A C 1
ATOM 498 O O . LEU A 1 116 ? 9.058 -2.754 0.873 1.00 15.48 116 LEU A O 1
ATOM 503 N N . ARG A 1 117 ? 8.021 -2.121 2.785 1.00 12.53 117 ARG A N 1
ATOM 504 C CA . ARG A 1 117 ? 6.964 -1.357 2.115 1.00 13.05 117 ARG A CA 1
ATOM 505 C C . ARG A 1 117 ? 6.976 0.131 2.472 1.00 13.04 117 ARG A C 1
ATOM 506 O O . ARG A 1 117 ? 7.046 0.498 3.638 1.00 15.91 117 ARG A O 1
ATOM 514 N N . ALA A 1 118 ? 6.894 0.974 1.448 1.00 12.80 118 ALA A N 1
ATOM 515 C CA . ALA A 1 118 ? 6.755 2.416 1.642 1.00 13.33 118 ALA A CA 1
ATOM 516 C C . ALA A 1 118 ? 5.290 2.758 1.806 1.00 14.53 118 ALA A C 1
ATOM 517 O O . AL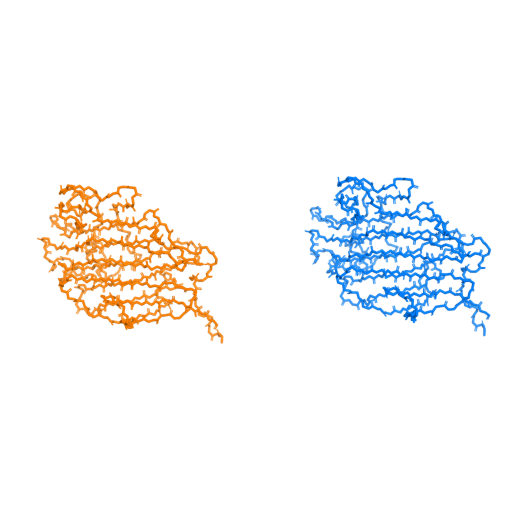A A 1 118 ? 4.481 2.343 0.989 1.00 14.31 118 ALA A O 1
ATOM 519 N N . THR A 1 119 ? 4.955 3.494 2.862 1.00 12.44 119 THR A N 1
ATOM 520 C CA . THR A 1 119 ? 3.571 3.918 3.070 1.00 14.12 119 THR A CA 1
ATOM 521 C C . THR A 1 119 ? 3.535 5.408 3.397 1.00 14.37 119 THR A C 1
ATOM 522 O O . THR A 1 119 ? 4.567 6.037 3.655 1.00 14.90 119 THR A O 1
ATOM 526 N N . ARG A 1 120 ? 2.333 5.968 3.378 1.00 13.52 120 ARG A N 1
ATOM 527 C CA . ARG A 1 120 ? 2.138 7.368 3.678 1.00 14.81 120 ARG A CA 1
ATOM 528 C C . ARG A 1 120 ? 0.900 7.520 4.558 1.00 17.69 120 ARG A C 1
ATOM 529 O O . ARG A 1 120 ? -0.129 6.905 4.295 1.00 17.72 120 ARG A O 1
ATOM 537 N N . GLU A 1 121 ? 1.011 8.325 5.610 1.00 16.72 121 GLU A N 1
ATOM 538 C CA . GLU A 1 121 ? -0.120 8.598 6.487 1.00 19.49 121 GLU A CA 1
ATOM 539 C C . GLU A 1 121 ? -0.230 10.108 6.633 1.00 20.51 121 GLU A C 1
ATOM 540 O O . GLU A 1 121 ? 0.652 10.739 7.206 1.00 18.08 121 GLU A O 1
ATOM 546 N N . GLY A 1 122 ? -1.290 10.705 6.095 1.00 19.75 122 GLY A N 1
ATOM 547 C CA . GLY A 1 122 ? -1.326 12.158 5.983 1.00 19.84 122 GLY A CA 1
ATOM 548 C C . GLY A 1 122 ? -0.109 12.653 5.213 1.00 18.61 122 GLY A C 1
ATOM 549 O O . GLY A 1 122 ? 0.104 12.272 4.058 1.00 19.02 122 GLY A O 1
ATOM 550 N N . ASN A 1 123 ? 0.718 13.481 5.857 1.00 20.36 123 ASN A N 1
ATOM 551 C CA . ASN A 1 123 ? 1.947 13.960 5.229 1.00 19.25 123 ASN A CA 1
ATOM 552 C C . ASN A 1 123 ? 3.204 13.374 5.855 1.00 19.14 123 ASN A C 1
ATOM 553 O O . ASN A 1 123 ? 4.297 13.939 5.724 1.00 21.75 123 ASN A O 1
ATOM 558 N N . ARG A 1 124 ? 3.036 12.261 6.554 1.00 18.18 124 ARG A N 1
ATOM 559 C CA . ARG A 1 124 ? 4.181 11.513 7.085 1.00 19.03 124 ARG A CA 1
ATOM 560 C C . ARG A 1 124 ? 4.462 10.313 6.188 1.00 20.08 124 ARG A C 1
ATOM 561 O O . ARG A 1 124 ? 3.536 9.684 5.677 1.00 17.61 124 ARG A O 1
ATOM 569 N N . TYR A 1 125 ? 5.741 10.034 5.956 1.00 15.42 125 TYR A N 1
ATOM 570 C CA . TYR A 1 125 ? 6.145 8.941 5.077 1.00 16.76 125 TYR A CA 1
ATOM 571 C C . TYR A 1 125 ? 6.932 7.919 5.870 1.00 15.19 125 TYR A C 1
ATOM 572 O O . TYR A 1 125 ? 7.708 8.284 6.757 1.00 16.31 125 TYR A O 1
ATOM 581 N N . PHE A 1 126 ? 6.742 6.651 5.526 1.00 13.03 126 PHE A N 1
ATOM 582 C CA . PHE A 1 126 ? 7.425 5.559 6.208 1.00 15.65 126 PHE A CA 1
ATOM 583 C C . PHE A 1 126 ? 8.002 4.545 5.245 1.00 16.60 126 PHE A C 1
ATOM 584 O O . PHE A 1 126 ? 7.356 4.143 4.288 1.00 14.02 126 PHE A O 1
ATOM 592 N N . GLY A 1 127 ? 9.224 4.106 5.521 1.00 12.83 127 GLY A N 1
ATOM 593 C CA . GLY A 1 127 ? 9.776 2.970 4.808 1.00 14.05 127 GLY A CA 1
ATOM 594 C C . GLY A 1 127 ? 10.138 1.890 5.811 1.00 15.66 127 GLY A C 1
ATOM 595 O O . GLY A 1 127 ? 9.642 1.893 6.938 1.00 16.10 127 GLY A O 1
ATOM 596 N N . GLY A 1 128 ? 11.040 0.991 5.429 1.00 14.02 128 GLY A N 1
ATOM 597 C CA . GLY A 1 128 ? 11.385 -0.121 6.300 1.00 13.82 128 GLY A CA 1
ATOM 598 C C . GLY A 1 128 ? 12.850 -0.491 6.184 1.00 12.82 128 GLY A C 1
ATOM 599 O O . GLY A 1 128 ? 13.436 -0.394 5.104 1.00 14.64 128 GLY A O 1
ATOM 600 N N . LEU A 1 129 ? 13.437 -0.934 7.291 1.00 12.18 129 LEU A N 1
ATOM 601 C CA . LEU A 1 129 ? 14.822 -1.381 7.293 1.00 11.49 129 LEU A CA 1
ATOM 602 C C . LEU A 1 129 ? 14.982 -2.554 8.261 1.00 13.00 129 LEU A C 1
ATOM 603 O O . LEU A 1 129 ? 14.460 -2.519 9.385 1.00 12.24 129 LEU A O 1
ATOM 608 N N . VAL A 1 130 ? 15.680 -3.600 7.819 1.00 11.46 130 VAL A N 1
ATOM 609 C CA . VAL A 1 130 ? 16.111 -4.646 8.735 1.00 12.45 130 VAL A CA 1
ATOM 610 C C . VAL A 1 130 ? 17.623 -4.716 8.743 1.00 13.73 130 VAL A C 1
ATOM 611 O O . VAL A 1 130 ? 18.288 -4.497 7.726 1.00 13.18 130 VAL A O 1
ATOM 615 N N . HIS A 1 131 ? 18.139 -5.030 9.922 1.00 15.88 131 HIS A N 1
ATOM 616 C CA . HIS A 1 131 ? 19.552 -5.000 10.231 1.00 18.83 131 HIS A CA 1
ATOM 617 C C . HIS A 1 131 ? 19.863 -6.398 10.789 1.00 18.70 131 HIS A C 1
ATOM 618 O O . HIS A 1 131 ? 19.214 -6.838 11.723 1.00 17.28 131 HIS A O 1
ATOM 625 N N . GLY A 1 132 ? 20.777 -7.142 10.163 1.00 15.41 132 GLY A N 1
ATOM 626 C CA . GLY A 1 132 ? 21.050 -8.510 10.587 1.00 15.25 132 GLY A CA 1
ATOM 627 C C . GLY A 1 132 ? 21.820 -8.533 11.901 1.00 17.96 132 GLY A C 1
ATOM 628 O O . GLY A 1 132 ? 22.683 -7.677 12.149 1.00 19.07 132 GLY A O 1
ATOM 629 N N . LEU A 1 133 ? 21.516 -9.517 12.741 1.00 16.62 133 LEU A N 1
ATOM 630 C CA . LEU A 1 133 ? 22.132 -9.625 14.061 1.00 18.30 133 LEU A CA 1
ATOM 631 C C . LEU A 1 133 ? 23.391 -10.483 14.015 1.00 21.96 133 LEU A C 1
ATOM 632 O O . LEU A 1 133 ? 24.109 -10.577 14.999 1.00 25.23 133 LEU A O 1
ATOM 637 N N . TRP A 1 134 ? 23.649 -11.086 12.863 1.00 20.21 134 TRP A N 1
ATOM 638 C CA . TRP A 1 134 ? 24.813 -11.946 12.679 1.00 22.16 134 TRP A CA 1
ATOM 639 C C . TRP A 1 134 ? 25.862 -11.229 11.840 1.00 19.37 134 TRP A C 1
ATOM 640 O O . TRP A 1 134 ? 25.519 -10.601 10.841 1.00 18.19 134 TRP A O 1
ATOM 651 N N . ARG A 1 135 ? 27.130 -11.348 12.237 1.00 17.09 135 ARG A N 1
ATOM 652 C CA . ARG A 1 135 ? 28.225 -10.685 11.536 1.00 17.15 135 ARG A CA 1
ATOM 653 C C . ARG A 1 135 ? 29.219 -11.690 10.966 1.00 18.13 135 ARG A C 1
ATOM 654 O O . ARG A 1 135 ? 29.530 -12.700 11.607 1.00 19.96 135 ARG A O 1
ATOM 662 N N . GLY A 1 136 ? 29.714 -11.403 9.766 1.00 16.10 136 GLY A N 1
ATOM 663 C CA . GLY A 1 136 ? 30.624 -12.305 9.084 1.00 16.96 136 GLY A CA 1
ATOM 664 C C . GLY A 1 136 ? 31.904 -11.604 8.701 1.00 18.00 136 GLY A C 1
ATOM 665 O O . GLY A 1 136 ? 31.892 -10.427 8.378 1.00 14.79 136 GLY A O 1
ATOM 666 N N . GLY A 1 137 ? 33.015 -12.331 8.734 1.00 15.21 137 GLY A N 1
ATOM 667 C CA . GLY A 1 137 ? 34.292 -11.768 8.336 1.00 15.50 137 GLY A CA 1
ATOM 668 C C . GLY A 1 137 ? 34.726 -12.120 6.920 1.00 14.99 137 GLY A C 1
ATOM 669 O O . GLY A 1 137 ? 33.943 -12.585 6.086 1.00 15.34 137 GLY A O 1
ATOM 670 N N . ILE A 1 138 ? 36.005 -11.905 6.654 1.00 14.38 138 ILE A N 1
ATOM 671 C CA . ILE A 1 138 ? 36.538 -12.037 5.304 1.00 14.56 138 ILE A CA 1
ATOM 672 C C . ILE A 1 138 ? 36.500 -13.499 4.829 1.00 16.17 138 ILE A C 1
ATOM 673 O O . ILE A 1 138 ? 36.462 -14.427 5.640 1.00 16.75 138 ILE A O 1
ATOM 678 N N . GLY A 1 139 ? 36.484 -13.701 3.518 1.00 15.44 139 GLY A N 1
ATOM 679 C CA . GLY A 1 139 ? 36.352 -15.042 2.968 1.00 14.63 139 GLY A CA 1
ATOM 680 C C . GLY A 1 139 ? 34.914 -15.516 2.970 1.00 17.87 139 GLY A C 1
ATOM 681 O O . GLY A 1 139 ? 34.632 -16.691 3.255 1.00 20.69 139 GLY A O 1
ATOM 682 N N . THR A 1 140 ? 33.998 -14.601 2.660 1.00 15.10 140 THR A N 1
ATOM 683 C CA . THR A 1 140 ? 32.573 -14.897 2.644 1.00 15.05 140 THR A CA 1
ATOM 684 C C . THR A 1 140 ? 31.908 -14.437 1.348 1.00 13.79 140 THR A C 1
ATOM 685 O O . THR A 1 140 ? 32.328 -13.449 0.726 1.00 16.04 140 THR A O 1
ATOM 689 N N . THR A 1 141 ? 30.853 -15.147 0.957 1.00 13.79 141 THR A N 1
ATOM 690 C CA . THR A 1 141 ? 30.049 -14.767 -0.193 1.00 14.43 141 THR A CA 1
ATOM 691 C C . THR A 1 141 ? 28.626 -14.492 0.279 1.00 15.27 141 THR A C 1
ATOM 692 O O . THR A 1 141 ? 28.007 -15.331 0.927 1.00 15.18 141 THR A O 1
ATOM 696 N N . TRP A 1 142 ? 28.154 -13.287 -0.011 1.00 13.20 142 TRP A N 1
ATOM 697 C CA . TRP A 1 142 ? 26.851 -12.800 0.441 1.00 14.12 142 TRP A CA 1
ATOM 698 C C . TRP A 1 142 ? 25.931 -12.649 -0.745 1.00 14.39 142 TRP A C 1
ATOM 699 O O . TRP A 1 142 ? 26.328 -12.082 -1.759 1.00 14.69 142 TRP A O 1
ATOM 710 N N . GLU A 1 143 ? 24.695 -13.104 -0.627 1.00 14.07 143 GLU A N 1
ATOM 711 C CA . GLU A 1 143 ? 23.796 -13.010 -1.762 1.00 14.55 143 GLU A CA 1
ATOM 712 C C . GLU A 1 143 ? 22.344 -12.864 -1.311 1.00 12.58 143 GLU A C 1
ATOM 713 O O . GLU A 1 143 ? 21.919 -13.490 -0.344 1.00 15.70 143 GLU A O 1
ATOM 719 N N . ALA A 1 144 ? 21.596 -12.021 -2.000 1.00 12.06 144 ALA A N 1
ATOM 720 C CA . ALA A 1 144 ? 20.166 -11.917 -1.741 1.00 13.51 144 ALA A CA 1
ATOM 721 C C . ALA A 1 144 ? 19.401 -11.976 -3.046 1.00 13.73 144 ALA A C 1
ATOM 722 O O . ALA A 1 144 ? 19.855 -11.451 -4.067 1.00 15.45 144 ALA A O 1
ATOM 724 N N . ARG A 1 145 ? 18.240 -12.613 -2.999 1.00 15.32 145 ARG A N 1
ATOM 725 C CA . ARG A 1 145 ? 17.325 -12.653 -4.135 1.00 16.86 145 ARG A CA 1
ATOM 726 C C . ARG A 1 145 ? 16.242 -11.611 -3.910 1.00 14.22 145 ARG A C 1
ATOM 727 O O . ARG A 1 145 ? 15.494 -11.683 -2.934 1.00 14.30 145 ARG A O 1
ATOM 735 N N . ILE A 1 146 ? 16.177 -10.633 -4.806 1.00 13.64 146 ILE A N 1
ATOM 736 C CA . ILE A 1 146 ? 15.393 -9.423 -4.575 1.00 14.79 146 ILE A CA 1
ATOM 737 C C . ILE A 1 146 ? 14.529 -9.066 -5.777 1.00 17.72 146 ILE A C 1
ATOM 738 O O . ILE A 1 146 ? 14.959 -9.214 -6.916 1.00 18.50 146 ILE A O 1
ATOM 743 N N . LYS A 1 147 ? 13.312 -8.603 -5.510 1.00 14.34 147 LYS A N 1
ATOM 744 C CA . LYS A 1 147 ? 12.493 -7.981 -6.543 1.00 16.71 147 LYS A CA 1
ATOM 745 C C . LYS A 1 147 ? 12.135 -6.571 -6.110 1.00 16.54 147 LYS A C 1
ATOM 746 O O . LYS A 1 147 ? 11.472 -6.381 -5.091 1.00 15.38 147 LYS A O 1
ATOM 752 N N . PHE A 1 148 ? 12.572 -5.590 -6.891 1.00 15.72 148 PHE A N 1
ATOM 753 C CA . PHE A 1 148 ? 12.277 -4.189 -6.621 1.00 17.06 148 PHE A CA 1
ATOM 754 C C . PHE A 1 148 ? 10.967 -3.745 -7.272 1.00 17.95 148 PHE A C 1
ATOM 755 O O . PHE A 1 148 ? 10.947 -3.397 -8.451 1.00 21.94 148 PHE A O 1
ATOM 763 N N . ASN A 1 149 ? 9.884 -3.772 -6.504 1.00 15.62 149 ASN A N 1
ATOM 764 C CA . ASN A 1 149 ? 8.599 -3.231 -6.953 1.00 17.59 149 ASN A CA 1
ATOM 765 C C . ASN A 1 149 ? 8.462 -1.811 -6.420 1.00 18.51 149 ASN A C 1
ATOM 766 O O . ASN A 1 149 ? 7.425 -1.425 -5.871 1.00 20.45 149 ASN A O 1
ATOM 771 N N . CYS A 1 150 ? 9.530 -1.031 -6.573 1.00 18.32 150 CYS A N 1
ATOM 772 C CA . CYS A 1 150 ? 9.617 0.276 -5.931 1.00 19.05 150 CYS A CA 1
ATOM 773 C C . CYS A 1 150 ? 10.523 1.216 -6.720 1.00 18.10 150 CYS A C 1
ATOM 774 O O . CYS A 1 150 ? 11.093 2.145 -6.163 1.00 17.64 150 CYS A O 1
ATOM 777 N N . LEU A 1 151 ? 10.656 0.967 -8.017 1.00 20.11 151 LEU A N 1
ATOM 778 C CA . LEU A 1 151 ? 11.533 1.779 -8.846 1.00 18.92 151 LEU A CA 1
ATOM 779 C C . LEU A 1 151 ? 10.751 2.996 -9.321 1.00 23.66 151 LEU A C 1
ATOM 780 O O . LEU A 1 151 ? 10.387 3.121 -10.496 1.00 22.88 151 LEU A O 1
ATOM 785 N N . ALA A 1 152 ? 10.505 3.898 -8.377 1.00 21.17 152 ALA A N 1
ATOM 786 C CA . ALA A 1 152 ? 9.614 5.020 -8.593 1.00 19.53 152 ALA A CA 1
ATOM 787 C C . ALA A 1 152 ? 10.107 6.229 -7.801 1.00 19.25 152 ALA A C 1
ATOM 788 O O . ALA A 1 152 ? 10.901 6.085 -6.862 1.00 17.96 152 ALA A O 1
ATOM 790 N N . PRO A 1 153 ? 9.675 7.440 -8.188 1.00 18.97 153 PRO A N 1
ATOM 791 C CA . PRO A 1 153 ? 10.140 8.648 -7.496 1.00 15.10 153 PRO A CA 1
ATOM 792 C C . PRO A 1 153 ? 9.900 8.585 -5.999 1.00 15.95 153 PRO A C 1
ATOM 793 O O . PRO A 1 153 ? 8.862 8.088 -5.561 1.00 16.81 153 PRO A O 1
ATOM 797 N N . GLY A 1 154 ? 10.853 9.081 -5.215 1.00 14.97 154 GLY A N 1
ATOM 798 C CA . GLY A 1 154 ? 10.671 9.120 -3.785 1.00 16.31 154 GLY A CA 1
ATOM 799 C C . GLY A 1 154 ? 11.385 7.964 -3.109 1.00 15.33 154 GLY A C 1
ATOM 800 O O . GLY A 1 154 ? 11.701 8.041 -1.926 1.00 17.00 154 GLY A O 1
ATOM 801 N N . MET A 1 155 ? 11.616 6.891 -3.860 1.00 15.64 155 MET A N 1
ATOM 802 C CA . MET A 1 155 ? 12.072 5.629 -3.272 1.00 14.05 155 MET A CA 1
ATOM 803 C C . MET A 1 155 ? 13.584 5.483 -3.321 1.00 15.85 155 MET A C 1
ATOM 804 O O . MET A 1 155 ? 14.234 5.951 -4.248 1.00 16.52 155 MET A O 1
ATOM 809 N N . TRP A 1 156 ? 14.139 4.778 -2.338 1.00 15.19 156 TRP A N 1
ATOM 810 C CA . TRP A 1 156 ? 15.572 4.572 -2.289 1.00 14.14 156 TRP A CA 1
ATOM 811 C C . TRP A 1 156 ? 15.844 3.207 -1.646 1.00 14.14 156 TRP A C 1
ATOM 812 O O . TRP A 1 156 ? 16.115 3.112 -0.451 1.00 14.46 156 TRP A O 1
ATOM 823 N N . PRO A 1 157 ? 15.706 2.133 -2.436 1.00 13.65 157 PRO A N 1
ATOM 824 C CA . PRO A 1 157 ? 15.991 0.789 -1.912 1.00 12.39 157 PRO A CA 1
ATOM 825 C C . PRO A 1 157 ? 17.479 0.468 -1.904 1.00 15.25 157 PRO A C 1
ATOM 826 O O . PRO A 1 157 ? 18.247 1.025 -2.698 1.00 14.32 157 PRO A O 1
ATOM 830 N N . ALA A 1 158 ? 17.891 -0.426 -1.008 1.00 12.83 158 ALA A N 1
ATOM 831 C CA . ALA A 1 158 ? 19.298 -0.812 -0.941 1.00 12.09 158 ALA A CA 1
ATOM 832 C C . ALA A 1 158 ? 19.485 -2.167 -0.307 1.00 13.20 158 ALA A C 1
ATOM 833 O O . ALA A 1 158 ? 18.710 -2.579 0.567 1.00 12.64 158 ALA A O 1
ATOM 835 N N . TRP A 1 159 ? 20.555 -2.829 -0.733 1.00 11.46 159 TRP A N 1
ATOM 836 C CA . TRP A 1 159 ? 20.991 -4.103 -0.166 1.00 11.44 159 TRP A CA 1
ATOM 837 C C . TRP A 1 159 ? 22.475 -3.931 0.071 1.00 12.43 159 TRP A C 1
ATOM 838 O O . TRP A 1 159 ? 23.228 -3.669 -0.869 1.00 11.92 159 TRP A O 1
ATOM 849 N N . TRP A 1 160 ? 22.884 -3.982 1.339 1.00 12.07 160 TRP A N 1
ATOM 850 C CA . TRP A 1 160 ? 24.245 -3.603 1.678 1.00 11.48 160 TRP A CA 1
ATOM 851 C C . TRP A 1 160 ? 24.725 -4.259 2.961 1.00 11.61 160 TRP A C 1
ATOM 852 O O . TRP A 1 160 ? 23.931 -4.825 3.730 1.00 11.82 160 TRP A O 1
ATOM 863 N N . LEU A 1 161 ? 26.033 -4.207 3.161 1.00 12.33 161 LEU A N 1
ATOM 864 C CA . LEU A 1 161 ? 26.683 -4.774 4.332 1.00 11.42 161 LEU A CA 1
ATOM 865 C C . LEU A 1 161 ? 27.341 -3.650 5.103 1.00 12.80 161 LEU A C 1
ATOM 866 O O . LEU A 1 161 ? 27.938 -2.741 4.511 1.00 14.93 161 LEU A O 1
ATOM 871 N N . SER A 1 162 ? 27.255 -3.719 6.423 1.00 12.54 162 SER A N 1
ATOM 872 C CA . SER A 1 162 ? 27.749 -2.627 7.263 1.00 11.73 162 SER A CA 1
ATOM 873 C C . SER A 1 162 ? 28.761 -3.097 8.292 1.00 13.13 162 SER A C 1
ATOM 874 O O . SER A 1 162 ? 28.574 -4.132 8.907 1.00 13.74 162 SER A O 1
ATOM 877 N N . ASN A 1 163 ? 29.825 -2.321 8.478 1.00 11.51 163 ASN A N 1
ATOM 878 C CA . ASN A 1 163 ? 30.659 -2.461 9.670 1.00 12.70 163 ASN A CA 1
ATOM 879 C C . ASN A 1 163 ? 30.467 -1.175 10.458 1.00 14.97 163 ASN A C 1
ATOM 880 O O . ASN A 1 163 ? 30.616 -0.094 9.894 1.00 17.38 163 ASN A O 1
ATOM 885 N N . ASP A 1 164 ? 30.126 -1.281 11.743 1.00 14.97 164 ASP A N 1
ATOM 886 C CA . ASP A 1 164 ? 29.912 -0.078 12.546 1.00 17.43 164 ASP A CA 1
ATOM 887 C C . ASP A 1 164 ? 30.864 -0.022 13.736 1.00 20.54 164 ASP A C 1
ATOM 888 O O . ASP A 1 164 ? 30.533 0.555 14.775 1.00 19.55 164 ASP A O 1
ATOM 893 N N . ASP A 1 165 ? 32.040 -0.620 13.582 1.00 17.19 165 ASP A N 1
ATOM 894 C CA . ASP A 1 165 ? 33.060 -0.564 14.632 1.00 19.07 165 ASP A CA 1
ATOM 895 C C . ASP A 1 165 ? 33.520 0.867 14.836 1.00 18.09 165 ASP A C 1
ATOM 896 O O . ASP A 1 165 ? 33.730 1.600 13.872 1.00 17.98 165 ASP A O 1
ATOM 901 N N . PRO A 1 166 ? 33.697 1.279 16.100 1.00 17.43 166 PRO A N 1
ATOM 902 C CA . PRO A 1 166 ? 34.142 2.658 16.299 1.00 19.10 166 PRO A CA 1
ATOM 903 C C . PRO A 1 166 ? 35.556 2.870 15.739 1.00 20.07 166 PRO A C 1
ATOM 904 O O . PRO A 1 166 ? 36.473 2.125 16.075 1.00 21.86 166 PRO A O 1
ATOM 908 N N 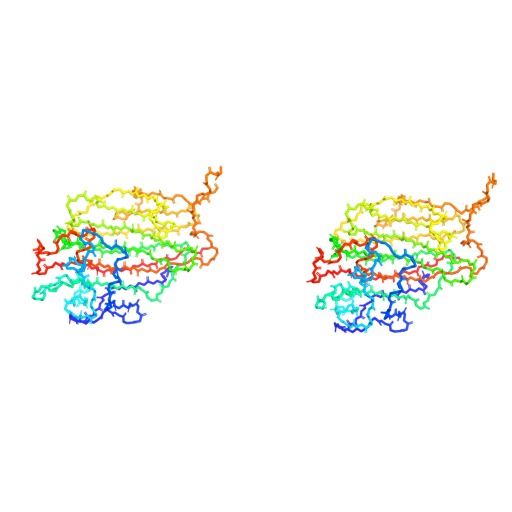. GLY A 1 167 ? 35.708 3.848 14.850 1.00 20.56 167 GLY A N 1
ATOM 909 C CA . GLY A 1 167 ? 37.008 4.178 14.290 1.00 20.33 167 GLY A CA 1
ATOM 910 C C . GLY A 1 167 ? 37.435 3.436 13.036 1.00 24.00 167 GLY A C 1
ATOM 911 O O . GLY A 1 167 ? 38.508 3.704 12.506 1.00 23.05 167 GLY A O 1
ATOM 912 N N . ARG A 1 168 ? 36.623 2.498 12.551 1.00 21.13 168 ARG A N 1
ATOM 913 C CA . ARG A 1 168 ? 36.972 1.805 11.313 1.00 17.11 168 ARG A CA 1
ATOM 914 C C . ARG A 1 168 ? 35.735 1.354 10.537 1.00 19.39 168 ARG A C 1
ATOM 915 O O . ARG A 1 168 ? 35.769 0.353 9.813 1.00 20.15 168 ARG A O 1
ATOM 923 N N . SER A 1 169 ? 34.651 2.108 10.671 1.00 17.41 169 SER A N 1
ATOM 924 C CA . SER A 1 169 ? 33.392 1.741 10.017 1.00 17.59 169 SER A CA 1
ATOM 925 C C . SER A 1 169 ? 33.530 1.799 8.499 1.00 19.17 169 SER A C 1
ATOM 926 O O . SER A 1 169 ? 34.345 2.558 7.960 1.00 22.52 169 SER A O 1
ATOM 929 N N . GLY A 1 170 ? 32.734 0.983 7.815 1.00 18.60 170 GLY A N 1
ATOM 930 C CA . GLY A 1 170 ? 32.754 0.926 6.365 1.00 19.20 170 GLY A CA 1
ATOM 931 C C . GLY A 1 170 ? 31.451 0.328 5.872 1.00 15.92 170 GLY A C 1
ATOM 932 O O . GLY A 1 170 ? 30.612 -0.116 6.664 1.00 16.82 170 GLY A O 1
ATOM 933 N N . GLU A 1 171 ? 31.239 0.341 4.563 1.00 14.50 171 GLU A N 1
ATOM 934 C CA . GLU A 1 171 ? 30.022 -0.282 4.064 1.00 16.23 171 GLU A CA 1
ATOM 935 C C . GLU A 1 171 ? 30.208 -0.785 2.640 1.00 15.67 171 GLU A C 1
ATOM 936 O O . GLU A 1 171 ? 31.000 -0.261 1.853 1.00 16.35 171 GLU A O 1
ATOM 942 N N . ILE A 1 172 ? 29.498 -1.860 2.343 1.00 14.39 172 ILE A N 1
ATOM 943 C CA . ILE A 1 172 ? 29.565 -2.502 1.043 1.00 13.68 172 ILE A CA 1
ATOM 944 C C . ILE A 1 172 ? 28.154 -2.483 0.453 1.00 13.32 172 ILE A C 1
ATOM 945 O O . ILE A 1 172 ? 27.285 -3.252 0.868 1.00 14.14 172 ILE A O 1
ATOM 950 N N . ASP A 1 173 ? 27.915 -1.562 -0.476 1.00 14.23 173 ASP A N 1
ATOM 951 C CA . ASP A 1 173 ? 26.583 -1.407 -1.064 1.00 14.77 173 ASP A CA 1
ATOM 952 C C . ASP A 1 173 ? 26.485 -2.267 -2.312 1.00 14.68 173 ASP A C 1
ATOM 953 O O . ASP A 1 173 ? 26.982 -1.878 -3.361 1.00 13.51 173 ASP A O 1
ATOM 958 N N . LEU A 1 174 ? 25.880 -3.449 -2.195 1.00 12.44 174 LEU A N 1
ATOM 959 C CA . LEU A 1 174 ? 25.775 -4.350 -3.346 1.00 14.48 174 LEU A CA 1
ATOM 960 C C . LEU A 1 174 ? 24.920 -3.711 -4.439 1.00 17.05 174 LEU A C 1
ATOM 961 O O . LEU A 1 174 ? 25.275 -3.750 -5.622 1.00 15.89 174 LEU A O 1
ATOM 966 N N . ILE A 1 175 ? 23.800 -3.116 -4.043 1.00 14.86 175 ILE A N 1
ATOM 967 C CA . ILE A 1 175 ? 22.981 -2.382 -4.995 1.00 16.85 175 ILE A CA 1
ATOM 968 C C . ILE A 1 175 ? 22.119 -1.320 -4.303 1.00 15.50 175 ILE A C 1
ATOM 969 O O . ILE A 1 175 ? 21.559 -1.542 -3.225 1.00 15.01 175 ILE A O 1
ATOM 974 N N . GLU A 1 176 ? 22.074 -0.142 -4.920 1.00 15.21 176 GLU A N 1
ATOM 975 C CA . GLU A 1 176 ? 21.187 0.945 -4.522 1.00 16.44 176 GLU A CA 1
ATOM 976 C C . GLU A 1 176 ? 20.529 1.473 -5.775 1.00 15.87 176 GLU A C 1
ATOM 977 O O . GLU A 1 176 ? 21.164 1.496 -6.840 1.00 17.45 176 GLU A O 1
ATOM 983 N N . TRP A 1 177 ? 19.272 1.884 -5.653 1.00 14.73 177 TRP A N 1
ATOM 984 C CA . TRP A 1 177 ? 18.576 2.548 -6.747 1.00 16.47 177 TRP A CA 1
ATOM 985 C C . TRP A 1 177 ? 18.021 3.842 -6.192 1.00 17.61 177 TRP A C 1
ATOM 986 O O . TRP A 1 177 ? 17.565 3.882 -5.041 1.00 16.03 177 TRP A O 1
ATOM 997 N N . TYR A 1 178 ? 18.088 4.911 -6.986 1.00 17.74 178 TYR A N 1
ATOM 998 C CA . TYR A 1 178 ? 17.738 6.244 -6.502 1.00 14.97 178 TYR A CA 1
ATOM 999 C C . TYR A 1 178 ? 16.504 6.827 -7.190 1.00 19.84 178 TYR A C 1
ATOM 1000 O O . TYR A 1 178 ? 16.468 6.954 -8.417 1.00 21.01 178 TYR A O 1
ATOM 1009 N N . GLY A 1 179 ? 15.519 7.210 -6.385 1.00 17.46 179 GLY A N 1
ATOM 1010 C CA . GLY A 1 179 ? 14.258 7.728 -6.899 1.00 18.51 179 GLY A CA 1
ATOM 1011 C C . GLY A 1 179 ? 14.283 9.211 -7.205 1.00 19.56 179 GLY A C 1
ATOM 1012 O O . GLY A 1 179 ? 13.240 9.785 -7.566 1.00 19.36 179 GLY A O 1
ATOM 1013 N N . ASN A 1 180 ? 15.458 9.831 -7.071 1.00 18.37 180 ASN A N 1
ATOM 1014 C CA . ASN A 1 180 ? 15.566 11.288 -7.200 1.00 19.74 180 ASN A CA 1
ATOM 1015 C C . ASN A 1 180 ? 15.687 11.773 -8.646 1.00 23.60 180 ASN A C 1
ATOM 1016 O O . ASN A 1 180 ? 15.796 12.972 -8.892 1.00 28.14 180 ASN A O 1
ATOM 1021 N N . GLY A 1 181 ? 15.703 10.835 -9.585 1.00 23.32 181 GLY A N 1
ATOM 1022 C CA . GLY A 1 181 ? 15.684 11.161 -11.001 1.00 27.25 181 GLY A CA 1
ATOM 1023 C C . GLY A 1 181 ? 17.008 11.637 -11.576 1.00 32.81 181 GLY A C 1
ATOM 1024 O O . GLY A 1 181 ? 17.062 12.030 -12.742 1.00 32.28 181 GLY A O 1
ATOM 1025 N N . THR A 1 182 ? 18.076 11.602 -10.779 1.00 26.74 182 THR A N 1
ATOM 1026 C CA . THR A 1 182 ? 19.361 12.125 -11.241 1.00 28.94 182 THR A CA 1
ATOM 1027 C C . THR A 1 182 ? 20.525 11.145 -11.072 1.00 30.38 182 THR A C 1
ATOM 1028 O O . THR A 1 182 ? 21.344 10.999 -11.979 1.00 32.85 182 THR A O 1
ATOM 1032 N N . TRP A 1 183 ? 20.601 10.466 -9.931 1.00 25.00 183 TRP A N 1
ATOM 1033 C CA . TRP A 1 183 ? 21.738 9.583 -9.678 1.00 23.69 183 TRP A CA 1
ATOM 1034 C C . TRP A 1 183 ? 21.531 8.207 -10.285 1.00 23.82 183 TRP A C 1
ATOM 1035 O O . TRP A 1 183 ? 20.441 7.646 -10.187 1.00 23.49 183 TRP A O 1
ATOM 1046 N N . PRO A 1 184 ? 22.585 7.640 -10.894 1.00 23.07 184 PRO A N 1
ATOM 1047 C CA . PRO A 1 184 ? 22.490 6.301 -11.487 1.00 25.75 184 PRO A CA 1
ATOM 1048 C C . PRO A 1 184 ? 22.545 5.209 -10.429 1.00 22.52 184 PRO A C 1
ATOM 1049 O O . PRO A 1 184 ? 23.293 5.336 -9.468 1.00 21.74 184 PRO A O 1
ATOM 1053 N N . SER A 1 185 ? 21.750 4.164 -10.612 1.00 21.72 185 SER A N 1
ATOM 1054 C CA . SER A 1 185 ? 21.766 3.015 -9.707 1.00 21.97 185 SER A CA 1
ATOM 1055 C C . SER A 1 185 ? 23.119 2.316 -9.774 1.00 22.40 185 SER A C 1
ATOM 1056 O O . SER A 1 185 ? 23.793 2.360 -10.801 1.00 20.43 185 SER A O 1
ATOM 1059 N N . GLY A 1 186 ? 23.535 1.671 -8.687 1.00 18.10 186 GLY A N 1
ATOM 1060 C CA . GLY A 1 186 ? 24.815 1.003 -8.732 1.00 16.81 186 GLY A CA 1
ATOM 1061 C C . GLY A 1 186 ? 25.340 0.442 -7.426 1.00 18.43 186 GLY A C 1
ATOM 1062 O O . GLY A 1 186 ? 24.621 0.316 -6.432 1.00 16.59 186 GLY A O 1
ATOM 1063 N N . THR A 1 187 ? 26.630 0.143 -7.466 1.00 16.77 187 THR A N 1
ATOM 1064 C CA . THR A 1 187 ? 27.331 -0.636 -6.452 1.00 17.59 187 THR A CA 1
ATOM 1065 C C . THR A 1 187 ? 28.510 0.171 -5.933 1.00 18.61 187 THR A C 1
ATOM 1066 O O . THR A 1 187 ? 29.240 0.769 -6.721 1.00 18.31 187 THR A O 1
ATOM 1070 N N . THR A 1 188 ? 28.705 0.190 -4.616 1.00 15.43 188 THR A N 1
ATOM 1071 C CA . THR A 1 188 ? 29.754 1.026 -4.030 1.00 15.41 188 THR A CA 1
ATOM 1072 C C . THR A 1 188 ? 30.411 0.345 -2.846 1.00 16.98 188 THR A C 1
ATOM 1073 O O . THR A 1 188 ? 29.726 -0.252 -2.019 1.00 17.20 188 THR A O 1
ATOM 1077 N N . VAL A 1 189 ? 31.736 0.451 -2.765 1.00 14.77 189 VAL A N 1
ATOM 1078 C CA . VAL A 1 189 ? 32.455 0.072 -1.540 1.00 15.99 189 VAL A CA 1
ATOM 1079 C C . VAL A 1 189 ? 32.982 1.332 -0.846 1.00 18.57 189 VAL A C 1
ATOM 1080 O O . VAL A 1 189 ? 33.729 2.113 -1.446 1.00 17.94 189 VAL A O 1
ATOM 1084 N N . HIS A 1 190 ? 32.564 1.538 0.404 1.00 14.19 190 HIS A N 1
ATOM 1085 C CA . HIS A 1 190 ? 32.997 2.684 1.202 1.00 17.06 190 HIS A CA 1
ATOM 1086 C C . HIS A 1 190 ? 33.970 2.248 2.271 1.00 16.43 190 HIS A C 1
ATOM 1087 O O . HIS A 1 190 ? 33.625 1.442 3.129 1.00 17.17 190 HIS A O 1
ATOM 1094 N N . ALA A 1 191 ? 35.172 2.813 2.255 1.00 16.53 191 ALA A N 1
ATOM 1095 C CA . ALA A 1 191 ? 36.200 2.422 3.220 1.00 19.73 191 ALA A CA 1
ATOM 1096 C C . ALA A 1 191 ? 36.268 3.394 4.404 1.00 25.10 191 ALA A C 1
ATOM 1097 O O . ALA A 1 191 ? 37.116 3.257 5.287 1.00 24.83 191 ALA A O 1
ATOM 1099 N N . ASN A 1 192 ? 35.363 4.366 4.423 1.00 26.07 192 ASN A N 1
ATOM 1100 C CA . ASN A 1 192 ? 35.139 5.189 5.606 1.00 25.98 192 ASN A CA 1
ATOM 1101 C C . ASN A 1 192 ? 33.658 5.584 5.666 1.00 29.12 192 ASN A C 1
ATOM 1102 O O . ASN A 1 192 ? 32.941 5.423 4.673 1.00 30.60 192 ASN A O 1
ATOM 1107 N N . PRO A 1 193 ? 33.185 6.071 6.826 1.00 32.74 193 PRO A N 1
ATOM 1108 C CA . PRO A 1 193 ? 31.757 6.398 6.950 1.00 33.70 193 PRO A CA 1
ATOM 1109 C C . PRO A 1 193 ? 31.397 7.797 6.461 1.00 36.96 193 PRO A C 1
ATOM 1110 O O . PRO A 1 193 ? 30.302 8.271 6.749 1.00 39.80 193 PRO A O 1
ATOM 1114 N N . ASP A 1 194 ? 32.308 8.448 5.751 1.00 34.46 194 ASP A N 1
ATOM 1115 C CA . ASP A 1 194 ? 32.105 9.830 5.334 1.00 40.49 194 ASP A CA 1
ATOM 1116 C C . ASP A 1 194 ? 31.845 9.962 3.832 1.00 39.27 194 ASP A C 1
ATOM 1117 O O . ASP A 1 194 ? 31.607 11.060 3.332 1.00 38.19 194 ASP A O 1
ATOM 1122 N N . GLY A 1 195 ? 31.907 8.845 3.113 1.00 33.09 195 GLY A N 1
ATOM 1123 C CA . GLY A 1 195 ? 31.673 8.850 1.681 1.00 28.59 195 GLY A CA 1
ATOM 1124 C C . GLY A 1 195 ? 32.807 9.400 0.840 1.00 29.87 195 GLY A C 1
ATOM 1125 O O . GLY A 1 195 ? 32.611 9.711 -0.336 1.00 28.73 195 GLY A O 1
ATOM 1126 N N . THR A 1 196 ? 33.999 9.500 1.425 1.00 29.53 196 THR A N 1
ATOM 1127 C CA . THR A 1 196 ? 35.150 10.080 0.735 1.00 30.87 196 THR A CA 1
ATOM 1128 C C . THR A 1 196 ? 36.244 9.070 0.373 1.00 32.30 196 THR A C 1
ATOM 1129 O O . THR A 1 196 ? 37.290 9.437 -0.166 1.00 32.22 196 THR A O 1
ATOM 1133 N N . ALA A 1 197 ? 36.010 7.798 0.668 1.00 28.13 197 ALA A N 1
ATOM 1134 C CA . ALA A 1 197 ? 36.975 6.757 0.324 1.00 25.57 197 ALA A CA 1
ATOM 1135 C C . ALA A 1 197 ? 36.243 5.601 -0.332 1.00 22.93 197 ALA A C 1
ATOM 1136 O O . ALA A 1 197 ? 36.034 4.558 0.279 1.00 23.13 197 ALA A O 1
ATOM 1138 N N . PHE A 1 198 ? 35.882 5.776 -1.592 1.00 21.29 198 PHE A N 1
ATOM 1139 C CA . PHE A 1 198 ? 34.904 4.890 -2.199 1.00 22.32 198 PHE A CA 1
ATOM 1140 C C . PHE A 1 198 ? 35.329 4.417 -3.575 1.00 25.51 198 PHE A C 1
ATOM 1141 O O . PHE A 1 198 ? 36.153 5.046 -4.243 1.00 24.88 198 PHE A O 1
ATOM 1149 N N . GLU A 1 199 ? 34.764 3.289 -3.981 1.00 18.11 199 GLU A N 1
ATOM 1150 C CA . GLU A 1 199 ? 34.865 2.803 -5.347 1.00 21.58 199 GLU A CA 1
ATOM 1151 C C . GLU A 1 199 ? 33.460 2.475 -5.794 1.00 23.02 199 GLU A C 1
ATOM 1152 O O . GLU A 1 199 ? 32.776 1.701 -5.134 1.00 22.35 199 GLU A O 1
ATOM 1158 N N . THR A 1 200 ? 33.016 3.056 -6.902 1.00 21.71 200 THR A N 1
ATOM 1159 C CA . THR A 1 200 ? 31.639 2.847 -7.316 1.00 21.49 200 THR A CA 1
ATOM 1160 C C . THR A 1 200 ? 31.533 2.387 -8.767 1.00 22.88 200 THR A C 1
ATOM 1161 O O . THR A 1 200 ? 32.435 2.624 -9.583 1.00 24.56 200 THR A O 1
ATOM 1165 N N . CYS A 1 201 ? 30.437 1.705 -9.077 1.00 20.92 201 CYS A N 1
ATOM 1166 C CA . CYS A 1 201 ? 30.204 1.168 -10.417 1.00 22.23 201 CYS A CA 1
ATOM 1167 C C . CYS A 1 201 ? 28.718 1.159 -10.734 1.00 23.01 201 CYS A C 1
ATOM 1168 O O . CYS A 1 201 ? 27.929 0.525 -10.039 1.00 20.92 201 CYS A O 1
ATOM 1171 N N . PRO A 1 202 ? 28.326 1.871 -11.793 1.00 22.58 202 PRO A N 1
ATOM 1172 C CA . PRO A 1 202 ? 26.899 1.858 -12.130 1.00 23.14 202 PRO A CA 1
ATOM 1173 C C . PRO A 1 202 ? 26.459 0.537 -12.737 1.00 23.03 202 PRO A C 1
ATOM 1174 O O . PRO A 1 202 ? 27.217 -0.107 -13.458 1.00 25.65 202 PRO A O 1
ATOM 1178 N N . ILE A 1 203 ? 25.236 0.125 -12.425 1.00 23.79 203 ILE A N 1
ATOM 1179 C CA . ILE A 1 203 ? 24.648 -1.041 -13.056 1.00 21.31 203 ILE A CA 1
ATOM 1180 C C . ILE A 1 203 ? 23.137 -0.878 -13.036 1.00 23.13 203 ILE A C 1
ATOM 1181 O O . ILE A 1 203 ? 22.575 -0.396 -12.053 1.00 20.87 203 ILE A O 1
ATOM 1186 N N . GLY A 1 204 ? 22.490 -1.258 -14.135 1.00 23.70 204 GLY A N 1
ATOM 1187 C CA . GLY A 1 204 ? 21.054 -1.084 -14.280 1.00 24.07 204 GLY A CA 1
ATOM 1188 C C . GLY A 1 204 ? 20.245 -2.034 -13.422 1.00 21.77 204 GLY A C 1
ATOM 1189 O O . GLY A 1 204 ? 20.656 -3.170 -13.157 1.00 23.10 204 GLY A O 1
ATOM 1190 N N . VAL A 1 205 ? 19.089 -1.548 -12.987 1.00 21.31 205 VAL A N 1
ATOM 1191 C CA . VAL A 1 205 ? 18.154 -2.299 -12.171 1.00 20.18 205 VAL A CA 1
ATOM 1192 C C . VAL A 1 205 ? 16.789 -2.312 -12.854 1.00 24.29 205 VAL A C 1
ATOM 1193 O O . VAL A 1 205 ? 16.274 -1.258 -13.219 1.00 26.06 205 VAL A O 1
ATOM 1197 N N . ASP A 1 206 ? 16.208 -3.493 -13.025 1.00 22.99 206 ASP A N 1
ATOM 1198 C CA . ASP A 1 206 ? 14.845 -3.563 -13.530 1.00 23.60 206 ASP A CA 1
ATOM 1199 C C . ASP A 1 206 ? 13.957 -4.227 -12.481 1.00 25.73 206 ASP A C 1
ATOM 1200 O O . ASP A 1 206 ? 14.402 -4.495 -11.362 1.00 25.02 206 ASP A O 1
ATOM 1205 N N . GLY A 1 207 ? 12.709 -4.500 -12.841 1.00 25.49 207 GLY A N 1
ATOM 1206 C CA . GLY A 1 207 ? 11.746 -4.978 -11.866 1.00 23.59 207 GLY A CA 1
ATOM 1207 C C . GLY A 1 207 ? 11.645 -6.484 -11.708 1.00 25.28 207 GLY A C 1
ATOM 1208 O O . GLY A 1 207 ? 10.758 -6.971 -11.012 1.00 23.94 207 GLY A O 1
ATOM 1209 N N . GLY A 1 208 ? 12.548 -7.232 -12.331 1.00 22.23 208 GLY A N 1
ATOM 1210 C CA . GLY A 1 208 ? 12.486 -8.676 -12.239 1.00 22.43 208 GLY A CA 1
ATOM 1211 C C . GLY A 1 208 ? 13.148 -9.226 -10.990 1.00 21.97 208 GLY A C 1
ATOM 1212 O O . GLY A 1 208 ? 13.831 -8.499 -10.270 1.00 21.75 208 GLY A O 1
ATOM 1213 N N . TRP A 1 209 ? 12.951 -10.512 -10.729 1.00 20.45 209 TRP A N 1
ATOM 1214 C CA . TRP A 1 209 ? 13.716 -11.174 -9.685 1.00 19.12 209 TRP A CA 1
ATOM 1215 C C . TRP A 1 209 ? 15.191 -11.245 -10.089 1.00 24.44 209 TRP A C 1
ATOM 1216 O O . TRP A 1 209 ? 15.525 -11.643 -11.214 1.00 22.34 209 TRP A O 1
ATOM 1227 N N . HIS A 1 210 ? 16.081 -10.857 -9.177 1.00 18.60 210 HIS A N 1
ATOM 1228 C CA . HIS A 1 210 ? 17.510 -10.982 -9.442 1.00 18.78 210 HIS A CA 1
ATOM 1229 C C . HIS A 1 210 ? 18.259 -11.353 -8.171 1.00 19.24 210 HIS A C 1
ATOM 1230 O O . HIS A 1 210 ? 17.808 -11.029 -7.070 1.00 17.93 210 HIS A O 1
ATOM 1237 N N . ASN A 1 211 ? 19.398 -12.021 -8.342 1.00 16.90 211 ASN A N 1
ATOM 1238 C CA . ASN A 1 211 ? 20.324 -12.321 -7.243 1.00 18.15 211 ASN A CA 1
ATOM 1239 C C . ASN A 1 211 ? 21.503 -11.361 -7.276 1.00 17.14 211 ASN A C 1
ATOM 1240 O O . ASN A 1 211 ? 22.147 -11.176 -8.322 1.00 17.15 211 ASN A O 1
ATOM 1245 N N . TRP A 1 212 ? 21.762 -10.714 -6.140 1.00 14.71 212 TRP A N 1
ATOM 1246 C CA . TRP A 1 212 ? 22.852 -9.752 -6.031 1.00 16.31 212 TRP A CA 1
ATOM 1247 C C . TRP A 1 212 ? 23.899 -10.290 -5.050 1.00 15.44 212 TRP A C 1
ATOM 1248 O O . TRP A 1 212 ? 23.588 -10.522 -3.884 1.00 13.62 212 TRP A O 1
ATOM 1259 N N . ARG A 1 213 ? 25.126 -10.490 -5.537 1.00 13.90 213 ARG A N 1
ATOM 1260 C CA . ARG A 1 213 ? 26.169 -11.221 -4.809 1.00 16.31 213 ARG A CA 1
ATOM 1261 C C . ARG A 1 213 ? 27.453 -10.431 -4.669 1.00 15.16 213 ARG A C 1
ATOM 1262 O O . ARG A 1 213 ? 27.855 -9.715 -5.597 1.00 15.37 213 ARG A O 1
ATOM 1270 N N . VAL A 1 214 ? 28.108 -10.549 -3.513 1.00 12.65 214 VAL A N 1
ATOM 1271 C CA . VAL A 1 214 ? 29.506 -10.135 -3.422 1.00 12.50 214 VAL A CA 1
ATOM 1272 C C . VAL A 1 214 ? 30.303 -11.272 -2.788 1.00 15.30 214 VAL A C 1
ATOM 1273 O O . VAL A 1 214 ? 29.857 -11.913 -1.830 1.00 14.45 214 VAL A O 1
ATOM 1277 N N . THR A 1 215 ? 31.477 -11.538 -3.349 1.00 15.21 215 THR A N 1
ATOM 1278 C CA . THR A 1 215 ? 32.451 -12.399 -2.694 1.00 15.28 215 THR A CA 1
ATOM 1279 C C . THR A 1 215 ? 33.564 -11.517 -2.159 1.00 14.48 215 THR A C 1
ATOM 1280 O O . THR A 1 215 ? 34.151 -10.735 -2.888 1.00 14.79 215 THR A O 1
ATOM 1284 N N . TRP A 1 216 ? 33.813 -11.629 -0.866 1.00 12.18 216 TRP A N 1
ATOM 1285 C CA . TRP A 1 216 ? 34.773 -10.792 -0.174 1.00 14.21 216 TRP A CA 1
AT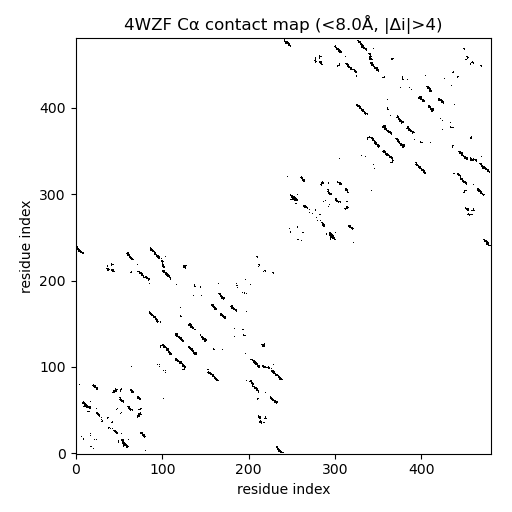OM 1286 C C . TRP A 1 216 ? 35.891 -11.682 0.343 1.00 17.73 216 TRP A C 1
ATOM 1287 O O . TRP A 1 216 ? 35.682 -12.493 1.241 1.00 16.89 216 TRP A O 1
ATOM 1298 N N . ASN A 1 217 ? 37.073 -11.574 -0.250 0.98 15.49 217 ASN A N 1
ATOM 1299 C CA . ASN A 1 217 ? 38.183 -12.395 0.225 0.98 16.65 217 ASN A CA 1
ATOM 1300 C C . ASN A 1 217 ? 39.451 -11.549 0.379 0.98 17.05 217 ASN A C 1
ATOM 1301 O O . ASN A 1 217 ? 39.418 -10.340 0.132 0.98 17.97 217 ASN A O 1
ATOM 1306 N N . PRO A 1 218 ? 40.558 -12.152 0.845 1.00 18.43 218 PRO A N 1
ATOM 1307 C CA . PRO A 1 218 ? 41.722 -11.288 1.072 1.00 18.88 218 PRO A CA 1
ATOM 1308 C C . PRO A 1 218 ? 42.192 -10.504 -0.151 1.00 17.86 218 PRO A C 1
ATOM 1309 O O . PRO A 1 218 ? 42.820 -9.468 0.023 1.00 20.22 218 PRO A O 1
ATOM 1313 N N . SER A 1 219 ? 41.897 -10.976 -1.360 1.00 19.03 219 SER A N 1
ATOM 1314 C CA . SER A 1 219 ? 42.335 -10.256 -2.550 1.00 18.45 219 SER A CA 1
ATOM 1315 C C . SER A 1 219 ? 41.446 -9.068 -2.893 1.00 19.92 219 SER A C 1
ATOM 1316 O O . SER A 1 219 ? 41.853 -8.213 -3.670 1.00 19.07 219 SER A O 1
ATOM 1319 N N . GLY A 1 220 ? 40.241 -9.007 -2.328 1.00 17.30 220 GLY A N 1
ATOM 1320 C CA . GLY A 1 220 ? 39.337 -7.903 -2.634 1.00 16.26 220 GLY A CA 1
ATOM 1321 C C . GLY A 1 220 ? 37.865 -8.313 -2.661 1.00 18.07 220 GLY A C 1
ATOM 1322 O O . GLY A 1 220 ? 37.493 -9.320 -2.070 1.00 17.67 220 GLY A O 1
ATOM 1323 N N . MET A 1 221 ? 37.028 -7.530 -3.346 1.00 17.73 221 MET A N 1
ATOM 1324 C CA . MET A 1 221 ? 35.590 -7.791 -3.427 1.00 16.49 221 MET A CA 1
ATOM 1325 C C . MET A 1 221 ? 35.142 -7.907 -4.879 1.00 17.93 221 MET A C 1
ATOM 1326 O O . MET A 1 221 ? 35.562 -7.114 -5.729 1.00 18.06 221 MET A O 1
ATOM 1331 N N . TYR A 1 222 ? 34.283 -8.886 -5.146 1.00 15.83 222 TYR A N 1
ATOM 1332 C CA . TYR A 1 222 ? 33.829 -9.204 -6.494 1.00 16.64 222 TYR A CA 1
ATOM 1333 C C . TYR A 1 222 ? 32.310 -9.262 -6.489 1.00 16.23 222 TYR A C 1
ATOM 1334 O O . TYR A 1 222 ? 31.729 -9.939 -5.648 1.00 15.48 222 TYR A O 1
ATOM 1343 N N . PHE A 1 223 ? 31.676 -8.536 -7.406 1.00 15.07 223 PHE A N 1
ATOM 1344 C CA . PHE A 1 223 ? 30.210 -8.446 -7.431 1.00 15.34 223 PHE A CA 1
ATOM 1345 C C . PHE A 1 223 ? 29.597 -9.079 -8.670 1.00 18.72 223 PHE A C 1
ATOM 1346 O O . PHE A 1 223 ? 30.102 -8.904 -9.775 1.00 21.16 223 PHE A O 1
ATOM 1354 N N . TRP A 1 224 ? 28.501 -9.801 -8.469 1.00 17.18 224 TRP A N 1
ATOM 1355 C CA . TRP A 1 224 ? 27.725 -10.383 -9.576 1.00 18.43 224 TRP A CA 1
ATOM 1356 C C . TRP A 1 224 ? 26.265 -10.023 -9.515 1.00 20.13 224 TRP A C 1
ATOM 1357 O O . TRP A 1 224 ? 25.686 -9.917 -8.434 1.00 17.68 224 TRP A O 1
ATOM 1368 N N . LEU A 1 225 ? 25.669 -9.896 -10.699 1.00 18.45 225 LEU A N 1
ATOM 1369 C CA . LEU A 1 225 ? 24.229 -9.912 -10.880 1.00 17.63 225 LEU A CA 1
ATOM 1370 C C . LEU A 1 225 ? 23.863 -11.258 -11.513 1.00 22.32 225 LEU A C 1
ATOM 1371 O O . LEU A 1 225 ? 24.405 -11.613 -12.564 1.00 21.26 225 LEU A O 1
ATOM 1376 N N . ASP A 1 226 ? 22.981 -12.010 -10.859 1.00 19.18 226 ASP A N 1
ATOM 1377 C CA . ASP A 1 226 ? 22.563 -13.328 -11.340 1.00 21.86 226 ASP A CA 1
ATOM 1378 C C . ASP A 1 226 ? 23.754 -14.227 -11.630 1.00 23.75 226 ASP A C 1
ATOM 1379 O O . ASP A 1 226 ? 23.926 -14.717 -12.749 1.00 24.15 226 ASP A O 1
ATOM 1384 N N . TYR A 1 227 ? 24.577 -14.422 -10.602 1.00 21.55 227 TYR A N 1
ATOM 1385 C CA . TYR A 1 227 ? 25.766 -15.271 -10.674 1.00 21.82 227 TYR A CA 1
ATOM 1386 C C . TYR A 1 227 ? 25.450 -16.632 -11.235 1.00 25.72 227 TYR A C 1
ATOM 1387 O O . TYR A 1 227 ? 24.485 -17.271 -10.822 1.00 23.61 227 TYR A O 1
ATOM 1396 N N . ALA A 1 228 ? 26.291 -17.078 -12.158 1.00 26.38 228 ALA A N 1
ATOM 1397 C CA . ALA A 1 228 ? 26.270 -18.459 -12.613 1.00 29.27 228 ALA A CA 1
ATOM 1398 C C . ALA A 1 228 ? 27.707 -18.896 -12.849 1.00 32.53 228 ALA A C 1
ATOM 1399 O O . ALA A 1 228 ? 28.586 -18.059 -13.074 1.00 33.81 228 ALA A O 1
ATOM 1401 N N . ASP A 1 229 ? 27.943 -20.199 -12.778 1.00 36.80 229 ASP A N 1
ATOM 1402 C CA . ASP A 1 229 ? 29.280 -20.756 -12.935 1.00 39.45 229 ASP A CA 1
ATOM 1403 C C . ASP A 1 229 ? 29.931 -20.265 -14.225 1.00 41.30 229 ASP A C 1
ATOM 1404 O O . ASP A 1 229 ? 29.343 -20.364 -15.296 1.00 41.47 229 ASP A O 1
ATOM 1409 N N . GLY A 1 230 ? 31.130 -19.704 -14.114 1.00 45.10 230 GLY A N 1
ATOM 1410 C CA . GLY A 1 230 ? 31.879 -19.292 -15.289 1.00 44.29 230 GLY A CA 1
ATOM 1411 C C . GLY A 1 230 ? 31.651 -17.865 -15.753 1.00 45.89 230 GLY A C 1
ATOM 1412 O O . GLY A 1 230 ? 32.240 -17.430 -16.743 1.00 49.53 230 GLY A O 1
ATOM 1413 N N . ILE A 1 231 ? 30.802 -17.132 -15.040 1.00 43.55 231 ILE A N 1
ATOM 1414 C CA . ILE A 1 231 ? 30.530 -15.739 -15.371 1.00 37.42 231 ILE A CA 1
ATOM 1415 C C . ILE A 1 231 ? 31.443 -14.793 -14.586 1.00 38.31 231 ILE A C 1
ATOM 1416 O O . ILE A 1 231 ? 31.676 -14.994 -13.395 1.00 36.33 231 ILE A O 1
ATOM 1421 N N . GLU A 1 232 ? 31.960 -13.772 -15.263 1.00 37.58 232 GLU A N 1
ATOM 1422 C CA . GLU A 1 232 ? 32.812 -12.774 -14.631 1.00 33.67 232 GLU A CA 1
ATOM 1423 C C . GLU A 1 232 ? 32.010 -11.820 -13.758 1.00 30.72 232 GLU A C 1
ATOM 1424 O O . GLU A 1 232 ? 30.858 -11.518 -14.054 1.00 27.60 232 GLU A O 1
ATOM 1430 N N . PRO A 1 233 ? 32.628 -11.333 -12.673 1.00 27.34 233 PRO A N 1
ATOM 1431 C CA . PRO A 1 233 ? 31.962 -10.306 -11.872 1.00 23.86 233 PRO A CA 1
ATOM 1432 C C . PRO A 1 233 ? 31.840 -9.021 -12.679 1.00 26.18 233 PRO A C 1
ATOM 1433 O O . PRO A 1 233 ? 32.697 -8.773 -13.528 1.00 28.57 233 PRO A O 1
ATOM 1437 N N . TYR A 1 234 ? 30.809 -8.217 -12.437 1.00 20.97 234 TYR A N 1
ATOM 1438 C CA . TYR A 1 234 ? 30.662 -6.976 -13.190 1.00 24.24 234 TYR A CA 1
ATOM 1439 C C . TYR A 1 234 ? 31.470 -5.840 -12.573 1.00 24.01 234 TYR A C 1
ATOM 1440 O O . TYR A 1 234 ? 31.621 -4.771 -13.168 1.00 25.23 234 TYR A O 1
ATOM 1449 N N . PHE A 1 235 ? 31.976 -6.077 -11.367 1.00 22.42 235 PHE A N 1
ATOM 1450 C CA . PHE A 1 235 ? 32.740 -5.076 -10.634 1.00 21.17 235 PHE A CA 1
ATOM 1451 C C . PHE A 1 235 ? 33.691 -5.779 -9.684 1.00 20.27 235 PHE A C 1
ATOM 1452 O O . PHE A 1 235 ? 33.305 -6.743 -9.004 1.00 20.09 235 PHE A O 1
ATOM 1460 N N . SER A 1 236 ? 34.942 -5.322 -9.673 0.96 20.25 236 SER A N 1
ATOM 1461 C CA . SER A 1 236 ? 35.967 -5.854 -8.781 0.96 20.23 236 SER A CA 1
ATOM 1462 C C . SER A 1 236 ? 36.652 -4.707 -8.053 0.96 21.56 236 SER A C 1
ATOM 1463 O O . SER A 1 236 ? 37.005 -3.692 -8.670 0.96 22.78 236 SER A O 1
ATOM 1466 N N . VAL A 1 237 ? 36.831 -4.854 -6.742 1.00 19.25 237 VAL A N 1
ATOM 1467 C CA . VAL A 1 237 ? 37.547 -3.854 -5.959 1.00 18.60 237 VAL A CA 1
ATOM 1468 C C . VAL A 1 237 ? 38.715 -4.531 -5.260 1.00 20.18 237 VAL A C 1
ATOM 1469 O O . VAL A 1 237 ? 38.523 -5.390 -4.402 1.00 19.07 237 VAL A O 1
ATOM 1473 N N . PRO A 1 238 ? 39.939 -4.177 -5.654 1.00 21.50 238 PRO A N 1
ATOM 1474 C CA . PRO A 1 238 ? 41.095 -4.863 -5.070 1.00 20.13 238 PRO A CA 1
ATOM 1475 C C . PRO A 1 238 ? 41.420 -4.379 -3.663 1.00 20.31 238 PRO A C 1
ATOM 1476 O O . PRO A 1 238 ? 41.269 -3.196 -3.375 1.00 20.23 238 PRO A O 1
ATOM 1480 N N . ALA A 1 239 ? 41.859 -5.296 -2.801 1.00 20.21 239 ALA A N 1
ATOM 1481 C CA . ALA A 1 239 ? 42.366 -4.929 -1.490 1.00 20.01 239 ALA A CA 1
ATOM 1482 C C . ALA A 1 239 ? 43.669 -4.168 -1.680 1.00 24.34 239 ALA A C 1
ATOM 1483 O O . ALA A 1 239 ? 44.344 -4.355 -2.684 1.00 25.40 239 ALA A O 1
ATOM 1485 N N . THR A 1 240 ? 44.013 -3.292 -0.749 1.00 26.33 240 THR A N 1
ATOM 1486 C CA . THR A 1 240 ? 45.261 -2.545 -0.893 1.00 34.63 240 THR A CA 1
ATOM 1487 C C . THR A 1 240 ? 46.464 -3.487 -0.833 1.00 40.08 240 THR A C 1
ATOM 1488 O O . THR A 1 240 ? 46.547 -4.352 0.041 1.00 41.93 240 THR A O 1
ATOM 1492 N N . GLY A 1 241 ? 47.376 -3.329 -1.789 1.00 40.07 241 GLY A N 1
ATOM 1493 C CA . GLY A 1 241 ? 48.594 -4.113 -1.822 1.00 42.22 241 GLY A CA 1
ATOM 1494 C C . GLY A 1 241 ? 49.823 -3.229 -1.752 1.00 47.69 241 GLY A C 1
ATOM 1495 O O . GLY A 1 241 ? 49.936 -2.255 -2.496 1.00 46.12 241 GLY A O 1
ATOM 1496 N N . ASN A 1 246 ? 52.270 5.797 -3.978 1.00 53.79 246 ASN A N 1
ATOM 1497 C CA . ASN A 1 246 ? 51.640 5.051 -2.896 1.00 52.18 246 ASN A CA 1
ATOM 1498 C C . ASN A 1 246 ? 51.111 5.978 -1.802 1.00 42.50 246 ASN A C 1
ATOM 1499 O O . ASN A 1 246 ? 50.249 5.596 -1.012 1.00 45.45 246 ASN A O 1
ATOM 1504 N N . GLU A 1 247 ? 51.602 7.211 -1.794 1.00 43.61 247 GLU A N 1
ATOM 1505 C CA . GLU A 1 247 ? 51.025 8.245 -0.952 1.00 37.91 247 GLU A CA 1
ATOM 1506 C C . GLU A 1 247 ? 50.064 9.095 -1.819 1.00 33.93 247 GLU A C 1
ATOM 1507 O O . GLU A 1 247 ? 50.357 9.375 -2.988 1.00 35.17 247 GLU A O 1
ATOM 1513 N N . PRO A 1 248 ? 48.879 9.443 -1.283 1.00 29.50 248 PRO A N 1
ATOM 1514 C CA . PRO A 1 248 ? 48.368 9.065 0.038 1.00 30.74 248 PRO A CA 1
ATOM 1515 C C . PRO A 1 248 ? 47.994 7.586 0.084 1.00 30.34 248 PRO A C 1
ATOM 1516 O O . PRO A 1 248 ? 47.606 7.042 -0.945 1.00 32.66 248 PRO A O 1
ATOM 1520 N N . ILE A 1 249 ? 48.138 6.948 1.240 1.00 28.60 249 ILE A N 1
ATOM 1521 C CA . ILE A 1 249 ? 47.758 5.548 1.379 1.00 33.31 249 ILE A CA 1
ATOM 1522 C C . ILE A 1 249 ? 46.252 5.402 1.230 1.00 33.22 249 ILE A C 1
ATOM 1523 O O . ILE A 1 249 ? 45.495 6.122 1.887 1.00 28.80 249 ILE A O 1
ATOM 1528 N N . ARG A 1 250 ? 45.824 4.477 0.372 1.00 30.19 250 ARG A N 1
ATOM 1529 C CA . ARG A 1 250 ? 44.397 4.234 0.162 1.00 32.57 250 ARG A CA 1
ATOM 1530 C C . ARG A 1 250 ? 43.770 3.696 1.442 1.00 30.41 250 ARG A C 1
ATOM 1531 O O . ARG A 1 250 ? 44.291 2.754 2.046 1.00 32.85 250 ARG A O 1
ATOM 1539 N N . GLU A 1 251 ? 42.673 4.315 1.869 1.00 26.93 251 GLU A N 1
ATOM 1540 C CA . GLU A 1 251 ? 41.946 3.844 3.041 1.00 28.38 251 GLU A CA 1
ATOM 1541 C C . GLU A 1 251 ? 41.315 2.499 2.713 1.00 24.76 251 GLU A C 1
ATOM 1542 O O . GLU A 1 251 ? 40.637 2.363 1.690 1.00 23.42 251 GLU A O 1
ATOM 1548 N N . TRP A 1 252 ? 41.540 1.516 3.580 1.00 21.85 252 TRP A N 1
ATOM 1549 C CA . TRP A 1 252 ? 41.025 0.169 3.357 1.00 21.75 252 TRP A CA 1
ATOM 1550 C C . TRP A 1 252 ? 41.109 -0.623 4.655 1.00 21.35 252 TRP A C 1
ATOM 1551 O O . TRP A 1 252 ? 42.185 -1.114 5.012 1.00 20.25 252 TRP A O 1
ATOM 1562 N N . PRO A 1 253 ? 39.985 -0.717 5.384 1.00 18.42 253 PRO A N 1
ATOM 1563 C CA . PRO A 1 253 ? 39.932 -1.427 6.665 1.00 18.18 253 PRO A CA 1
ATOM 1564 C C . PRO A 1 253 ? 39.584 -2.914 6.556 1.00 19.65 253 PRO A C 1
ATOM 1565 O O . PRO A 1 253 ? 39.750 -3.644 7.528 1.00 18.81 253 PRO A O 1
ATOM 1569 N N . PHE A 1 254 ? 39.121 -3.349 5.389 1.00 16.01 254 PHE A N 1
ATOM 1570 C CA . PHE A 1 254 ? 38.487 -4.655 5.251 1.00 15.86 254 PHE A CA 1
ATOM 1571 C C . PHE A 1 254 ? 39.417 -5.865 5.406 1.00 16.38 254 PHE A C 1
ATOM 1572 O O . PHE A 1 254 ? 38.938 -6.991 5.566 1.00 17.93 254 PHE A O 1
ATOM 1580 N N . ASN A 1 255 ? 40.729 -5.646 5.340 1.00 16.33 255 ASN A N 1
ATOM 1581 C CA . ASN A 1 255 ? 41.682 -6.731 5.573 1.00 17.30 255 ASN A CA 1
ATOM 1582 C C . ASN A 1 255 ? 42.267 -6.677 6.982 1.00 18.17 255 ASN A C 1
ATOM 1583 O O . ASN A 1 255 ? 43.210 -7.420 7.298 1.00 21.38 255 ASN A O 1
ATOM 1588 N N . ASP A 1 256 ? 41.718 -5.802 7.822 1.00 18.67 256 ASP A N 1
ATOM 1589 C CA . ASP A 1 256 ? 42.143 -5.732 9.224 1.00 21.06 256 ASP A CA 1
ATOM 1590 C C . ASP A 1 256 ? 41.697 -6.986 9.977 1.00 20.34 256 ASP A C 1
ATOM 1591 O O . ASP A 1 256 ? 40.626 -7.544 9.711 1.00 18.15 256 ASP A O 1
ATOM 1596 N N . PRO A 1 257 ? 42.511 -7.439 10.943 1.00 23.81 257 PRO A N 1
ATOM 1597 C CA . PRO A 1 257 ? 42.165 -8.682 11.640 1.00 25.53 257 PRO A CA 1
ATOM 1598 C C . PRO A 1 257 ? 40.851 -8.568 12.419 1.00 19.76 257 PRO A C 1
ATOM 1599 O O . PRO A 1 257 ? 40.644 -7.593 13.139 1.00 23.31 257 PRO A O 1
ATOM 1603 N N . GLY A 1 258 ? 39.961 -9.535 12.214 1.00 23.64 258 GLY A N 1
ATOM 1604 C CA . GLY A 1 258 ? 38.692 -9.578 12.918 1.00 21.86 258 GLY A CA 1
ATOM 1605 C C . GLY A 1 258 ? 37.596 -8.675 12.367 1.00 19.91 258 GLY A C 1
ATOM 1606 O O . GLY A 1 258 ? 36.552 -8.527 12.993 1.00 18.14 258 GLY A O 1
ATOM 1607 N N . TYR A 1 259 ? 37.832 -8.063 11.213 1.00 16.15 259 TYR A N 1
ATOM 1608 C CA . TYR A 1 259 ? 36.853 -7.130 10.640 1.00 14.75 259 TYR A CA 1
ATOM 1609 C C . TYR A 1 259 ? 35.619 -7.884 10.167 1.00 14.39 259 TYR A C 1
ATOM 1610 O O . TYR A 1 259 ? 35.748 -8.856 9.423 1.00 16.36 259 TYR A O 1
ATOM 1619 N N . LYS A 1 260 ? 34.425 -7.461 10.603 1.00 14.33 260 LYS A N 1
ATOM 1620 C CA . LYS A 1 260 ? 33.200 -8.157 10.214 1.00 13.91 260 LYS A CA 1
ATOM 1621 C C . LYS A 1 260 ? 32.105 -7.185 9.805 1.00 13.56 260 LYS A C 1
ATOM 1622 O O . LYS A 1 260 ? 32.072 -6.023 10.238 1.00 14.31 260 LYS A O 1
ATOM 1628 N N . VAL A 1 261 ? 31.195 -7.684 8.982 1.00 13.72 261 VAL A N 1
ATOM 1629 C CA . VAL A 1 261 ? 30.061 -6.898 8.520 1.00 14.63 261 VAL A CA 1
ATOM 1630 C C . VAL A 1 261 ? 28.758 -7.642 8.773 1.00 14.35 261 VAL A C 1
ATOM 1631 O O . VAL A 1 261 ? 28.748 -8.863 8.956 1.00 14.75 261 VAL A O 1
ATOM 1635 N N . PHE A 1 262 ? 27.654 -6.894 8.820 1.00 13.84 262 PHE A N 1
ATOM 1636 C CA . PHE A 1 262 ? 26.323 -7.479 8.947 1.00 12.71 262 PHE A CA 1
ATOM 1637 C C . PHE A 1 262 ? 25.442 -7.011 7.794 1.00 12.17 262 PHE A C 1
ATOM 1638 O O . PHE A 1 262 ? 25.689 -5.948 7.214 1.00 13.69 262 PHE A O 1
ATOM 1646 N N . PRO A 1 263 ? 24.425 -7.816 7.433 1.00 11.57 263 PRO A N 1
ATOM 1647 C CA . PRO A 1 263 ? 23.563 -7.487 6.288 1.00 12.51 263 PRO A CA 1
ATOM 1648 C C . PRO A 1 263 ? 22.479 -6.479 6.630 1.00 12.58 263 PRO A C 1
ATOM 1649 O O . PRO A 1 263 ? 21.929 -6.502 7.735 1.00 13.05 263 PRO A O 1
ATOM 1653 N N . VAL A 1 264 ? 22.174 -5.613 5.668 1.00 11.70 264 VAL A N 1
ATOM 1654 C CA . VAL A 1 264 ? 21.105 -4.632 5.815 1.00 10.87 264 VAL A CA 1
ATOM 1655 C C . VAL A 1 264 ? 20.259 -4.640 4.544 1.00 11.56 264 VAL A C 1
ATOM 1656 O O . VAL A 1 264 ? 20.796 -4.632 3.432 1.00 11.43 264 VAL A O 1
ATOM 1660 N N . LEU A 1 265 ? 18.941 -4.666 4.712 1.00 11.28 265 LEU A N 1
ATOM 1661 C CA . LEU A 1 265 ? 18.004 -4.492 3.606 1.00 12.02 265 LEU A CA 1
ATOM 1662 C C . LEU A 1 265 ? 17.078 -3.346 3.939 1.00 13.72 265 LEU A C 1
ATOM 1663 O O . LEU A 1 265 ? 16.542 -3.307 5.043 1.00 14.42 265 LEU A O 1
ATOM 1668 N N . ASN A 1 266 ? 16.879 -2.415 3.011 1.00 11.16 266 ASN A N 1
ATOM 1669 C CA . ASN A 1 266 ? 15.958 -1.325 3.326 1.00 11.80 266 ASN A CA 1
ATOM 1670 C C . ASN A 1 266 ? 15.288 -0.710 2.120 1.00 12.60 266 ASN A C 1
ATOM 1671 O O . ASN A 1 266 ? 15.817 -0.746 1.011 1.00 13.75 266 ASN A O 1
ATOM 1676 N N . LEU A 1 267 ? 14.088 -0.191 2.358 1.00 12.24 267 LEU A N 1
ATOM 1677 C CA . LEU A 1 267 ? 13.431 0.703 1.416 1.00 12.19 267 LEU A CA 1
ATOM 1678 C C . LEU A 1 267 ? 13.249 2.028 2.131 1.00 12.78 267 LEU A C 1
ATOM 1679 O O . LEU A 1 267 ? 12.364 2.182 2.976 1.00 13.12 267 LEU A O 1
ATOM 1684 N N . ALA A 1 268 ? 14.137 2.964 1.815 1.00 12.50 268 ALA A N 1
ATOM 1685 C CA . ALA A 1 268 ? 14.060 4.318 2.340 1.00 12.42 268 ALA A CA 1
ATOM 1686 C C . ALA A 1 268 ? 13.131 5.162 1.488 1.00 14.40 268 ALA A C 1
ATOM 1687 O O . ALA A 1 268 ? 12.989 4.937 0.282 1.00 16.73 268 ALA A O 1
ATOM 1689 N N . VAL A 1 269 ? 12.503 6.140 2.127 1.00 13.19 269 VAL A N 1
ATOM 1690 C CA . VAL A 1 269 ? 11.612 7.063 1.434 1.00 13.87 269 VAL A CA 1
ATOM 1691 C C . VAL A 1 269 ? 12.107 8.499 1.629 1.00 15.18 269 VAL A C 1
ATOM 1692 O O . VAL A 1 269 ? 12.292 8.944 2.755 1.00 14.76 269 VAL A O 1
ATOM 1696 N N . GLY A 1 270 ? 12.344 9.210 0.534 1.00 14.33 270 GLY A N 1
ATOM 1697 C CA . GLY A 1 270 ? 12.890 10.553 0.641 1.00 16.44 270 GLY A CA 1
ATOM 1698 C C . GLY A 1 270 ? 14.355 10.521 1.036 1.00 16.44 270 GLY A C 1
ATOM 1699 O O . GLY A 1 270 ? 15.020 9.476 0.966 1.00 16.18 270 GLY A O 1
ATOM 1700 N N . GLY A 1 271 ? 14.860 11.666 1.482 1.00 15.54 271 GLY A N 1
ATOM 1701 C CA . GLY A 1 271 ? 16.296 11.849 1.615 1.00 17.35 271 GLY A CA 1
ATOM 1702 C C . GLY A 1 271 ? 16.859 12.180 0.246 1.00 19.00 271 GLY A C 1
ATOM 1703 O O . GLY A 1 271 ? 16.147 12.064 -0.759 1.00 18.95 271 GLY A O 1
ATOM 1704 N N . SER A 1 272 ? 18.140 12.556 0.204 1.00 19.17 272 SER A N 1
ATOM 1705 C CA . SER A 1 272 ? 18.772 13.011 -1.030 1.00 19.23 272 SER A CA 1
ATOM 1706 C C . SER A 1 272 ? 18.664 11.995 -2.151 1.00 19.92 272 SER A C 1
ATOM 1707 O O . SER A 1 272 ? 18.409 12.341 -3.308 1.00 21.54 272 SER A O 1
ATOM 1710 N N . GLY A 1 273 ? 18.831 10.726 -1.802 1.00 19.24 273 GLY A N 1
ATOM 1711 C CA . GLY A 1 273 ? 18.794 9.667 -2.790 1.00 17.96 273 GLY A CA 1
ATOM 1712 C C . GLY A 1 273 ? 17.391 9.324 -3.270 1.00 17.31 273 GLY A C 1
ATOM 1713 O O . GLY A 1 273 ? 17.229 8.830 -4.376 1.00 17.64 273 GLY A O 1
ATOM 1714 N N . GLY A 1 274 ? 16.386 9.567 -2.436 1.00 14.82 274 GLY A N 1
ATOM 1715 C CA . GLY A 1 274 ? 15.009 9.235 -2.784 1.00 15.78 274 GLY A CA 1
ATOM 1716 C C . GLY A 1 274 ? 14.293 10.312 -3.575 1.00 19.41 274 GLY A C 1
ATOM 1717 O O . GLY A 1 274 ? 13.437 10.002 -4.401 1.00 17.75 274 GLY A O 1
ATOM 1718 N N . GLY A 1 275 ? 14.639 11.572 -3.341 1.00 17.23 275 GLY A N 1
ATOM 1719 C CA . GLY A 1 275 ? 13.926 12.669 -3.974 1.00 18.99 275 GLY A CA 1
ATOM 1720 C C . GLY A 1 275 ? 12.694 13.025 -3.162 1.00 20.65 275 GLY A C 1
ATOM 1721 O O . GLY A 1 275 ? 12.566 12.613 -2.015 1.00 18.29 275 GLY A O 1
ATOM 1722 N N . ASP A 1 276 ? 11.781 13.797 -3.747 1.00 18.20 276 ASP A N 1
ATOM 1723 C CA . ASP A 1 276 ? 10.622 14.290 -3.005 1.00 19.03 276 ASP A CA 1
ATOM 1724 C C . ASP A 1 276 ? 9.581 13.198 -2.777 1.00 18.61 276 ASP A C 1
ATOM 1725 O O . ASP A 1 276 ? 8.986 12.715 -3.735 1.00 19.30 276 ASP A O 1
ATOM 1730 N N . PRO A 1 277 ? 9.332 12.830 -1.509 1.00 17.41 277 PRO A N 1
ATOM 1731 C CA . PRO A 1 277 ? 8.338 11.764 -1.282 1.00 17.44 277 PRO A CA 1
ATOM 1732 C C . PRO A 1 277 ? 6.909 12.180 -1.664 1.00 17.74 277 PRO A C 1
ATOM 1733 O O . PRO A 1 277 ? 6.074 11.296 -1.887 1.00 17.48 277 PRO A O 1
ATOM 1737 N N . ALA A 1 278 ? 6.636 13.484 -1.743 1.00 18.13 278 ALA A N 1
ATOM 1738 C CA . ALA A 1 278 ? 5.304 13.948 -2.155 1.00 19.75 278 ALA A CA 1
ATOM 1739 C C . ALA A 1 278 ? 5.005 13.579 -3.601 1.00 21.71 278 ALA A C 1
ATOM 1740 O O . ALA A 1 278 ? 3.844 13.578 -4.021 1.00 20.31 278 ALA A O 1
ATOM 1742 N N . THR A 1 279 ? 6.044 13.269 -4.368 1.00 18.52 279 THR A N 1
ATOM 1743 C CA . THR A 1 279 ? 5.868 12.862 -5.760 1.00 21.04 279 THR A CA 1
ATOM 1744 C C . THR A 1 279 ? 5.732 11.335 -5.868 1.00 20.60 279 THR A C 1
ATOM 1745 O O . THR A 1 279 ? 5.569 10.785 -6.952 1.00 21.14 279 THR A O 1
ATOM 1749 N N . GLY A 1 280 ? 5.788 10.661 -4.729 1.00 17.97 280 GLY A N 1
ATOM 1750 C CA . GLY A 1 280 ? 5.829 9.209 -4.714 1.00 18.18 280 GLY A CA 1
ATOM 1751 C C . GLY A 1 280 ? 4.456 8.581 -4.795 1.00 17.73 280 GLY A C 1
ATOM 1752 O O . GLY A 1 280 ? 3.436 9.270 -4.666 1.00 18.39 280 GLY A O 1
ATOM 1753 N N . SER A 1 281 ? 4.455 7.271 -5.016 1.00 18.16 281 SER A N 1
ATOM 1754 C CA . SER A 1 281 ? 3.242 6.455 -5.039 1.00 20.51 281 SER A CA 1
ATOM 1755 C C . SER A 1 281 ? 3.284 5.480 -3.864 1.00 18.68 281 SER A C 1
ATOM 1756 O O . SER A 1 281 ? 4.336 4.920 -3.558 1.00 19.83 281 SER A O 1
ATOM 1759 N N . TYR A 1 282 ? 2.148 5.286 -3.198 1.00 16.03 282 TYR A N 1
ATOM 1760 C CA . TYR A 1 282 ? 2.092 4.477 -1.991 1.00 15.62 282 TYR A CA 1
ATOM 1761 C C . TYR A 1 282 ? 0.926 3.495 -2.118 1.00 16.04 282 TYR A C 1
ATOM 1762 O O . TYR A 1 282 ? -0.205 3.902 -2.353 1.00 14.83 282 TYR A O 1
ATOM 1771 N N . PRO A 1 283 ? 1.201 2.193 -1.951 1.00 15.16 283 PRO A N 1
ATOM 1772 C CA . PRO A 1 283 ? 2.484 1.607 -1.547 1.00 14.13 283 PRO A CA 1
ATOM 1773 C C . PRO A 1 283 ? 3.466 1.364 -2.692 1.00 17.52 283 PRO A C 1
ATOM 1774 O O . PRO A 1 283 ? 3.083 1.302 -3.863 1.00 17.64 283 PRO A O 1
ATOM 1778 N N . GLN A 1 284 ? 4.740 1.233 -2.319 1.00 14.52 284 GLN A N 1
ATOM 1779 C CA . GLN A 1 284 ? 5.785 0.617 -3.138 1.00 14.02 284 GLN A CA 1
ATOM 1780 C C . GLN A 1 284 ? 6.440 -0.468 -2.282 1.00 16.43 284 GLN A C 1
ATOM 1781 O O . GLN A 1 284 ? 6.411 -0.371 -1.059 1.00 13.71 284 GLN A O 1
ATOM 1787 N N . GLU A 1 285 ? 7.021 -1.487 -2.902 1.00 15.14 285 GLU A N 1
ATOM 1788 C CA . GLU A 1 285 ? 7.590 -2.597 -2.122 1.00 16.25 285 GLU A CA 1
ATOM 1789 C C . GLU A 1 285 ? 8.896 -3.105 -2.684 1.00 16.60 285 GLU A C 1
ATOM 1790 O O . GLU A 1 285 ? 9.106 -3.133 -3.896 1.00 16.35 285 GLU A O 1
ATOM 1796 N N . MET A 1 286 ? 9.765 -3.530 -1.773 1.00 15.25 286 MET A N 1
ATOM 1797 C CA . MET A 1 286 ? 10.949 -4.301 -2.105 1.00 15.53 286 MET A CA 1
ATOM 1798 C C . MET A 1 286 ? 10.734 -5.698 -1.516 1.00 15.13 286 MET A C 1
ATOM 1799 O O . MET A 1 286 ? 10.450 -5.831 -0.327 1.00 15.38 286 MET A O 1
ATOM 1804 N N . LEU A 1 287 ? 10.821 -6.730 -2.354 1.00 14.29 287 LEU A N 1
ATOM 1805 C CA . LEU A 1 287 ? 10.629 -8.113 -1.919 1.00 14.14 287 LEU A CA 1
ATOM 1806 C C . LEU A 1 287 ? 11.964 -8.841 -1.838 1.00 14.19 287 LEU A C 1
ATOM 1807 O O . LEU A 1 287 ? 12.798 -8.706 -2.740 1.00 14.92 287 LEU A O 1
ATOM 1812 N N . VAL A 1 288 ? 12.162 -9.605 -0.770 1.00 14.44 288 VAL A N 1
ATOM 1813 C CA . VAL A 1 288 ? 13.379 -10.407 -0.646 1.00 13.83 288 VAL A CA 1
ATOM 1814 C C . VAL A 1 288 ? 13.023 -11.870 -0.382 1.00 12.48 288 VAL A C 1
ATOM 1815 O O . VAL A 1 288 ? 12.459 -12.210 0.653 1.00 14.45 288 VAL A O 1
ATOM 1819 N N . ASP A 1 289 ? 13.377 -12.734 -1.320 1.00 14.82 289 ASP A N 1
ATOM 1820 C CA . ASP A 1 289 ? 13.056 -14.151 -1.191 1.00 15.76 289 ASP A CA 1
ATOM 1821 C C . ASP A 1 289 ? 13.978 -14.823 -0.170 1.00 16.54 289 ASP A C 1
ATOM 1822 O O . ASP A 1 289 ? 13.535 -15.656 0.630 1.00 14.70 289 ASP A O 1
ATOM 1827 N N . TRP A 1 290 ? 15.259 -14.444 -0.176 1.00 14.71 290 TRP A N 1
ATOM 1828 C CA . TRP A 1 290 ? 16.224 -14.989 0.778 1.00 15.83 290 TRP A CA 1
ATOM 1829 C C . TRP A 1 290 ? 17.494 -14.1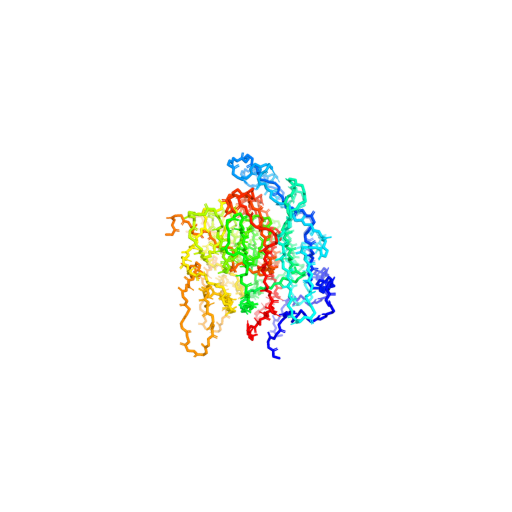63 0.840 1.00 13.30 290 TRP A C 1
ATOM 1830 O O . TRP A 1 290 ? 17.772 -13.376 -0.061 1.00 13.97 290 TRP A O 1
ATOM 1841 N N . VAL A 1 291 ? 18.234 -14.340 1.935 1.00 14.26 291 VAL A N 1
ATOM 1842 C CA . VAL A 1 291 ? 19.605 -13.847 2.088 1.00 14.49 291 VAL A CA 1
ATOM 1843 C C . VAL A 1 291 ? 20.438 -15.050 2.494 1.00 15.31 291 VAL A C 1
ATOM 1844 O O .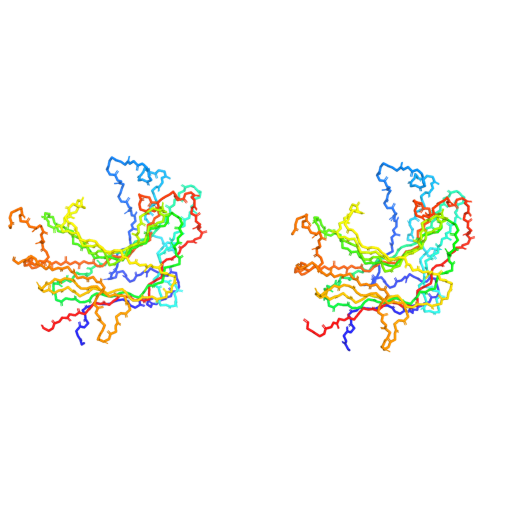 VAL A 1 291 ? 20.083 -15.720 3.448 1.00 16.60 291 VAL A O 1
ATOM 1848 N N . ARG A 1 292 ? 21.527 -15.334 1.787 1.00 14.94 292 ARG A N 1
ATOM 1849 C CA . ARG A 1 292 ? 22.405 -16.442 2.163 1.00 13.67 292 ARG A CA 1
ATOM 1850 C C . ARG A 1 292 ? 23.855 -15.990 2.224 1.00 14.72 292 ARG A C 1
ATOM 1851 O O . ARG A 1 292 ? 24.286 -15.197 1.390 1.00 14.74 292 ARG A O 1
ATOM 1859 N N . VAL A 1 293 ? 24.591 -16.497 3.212 1.00 14.96 293 VAL A N 1
ATOM 1860 C CA . VAL A 1 293 ? 26.010 -16.192 3.363 1.00 13.71 293 VAL A CA 1
ATOM 1861 C C . VAL A 1 293 ? 26.794 -17.483 3.487 1.00 16.49 293 VAL A C 1
ATOM 1862 O O . VAL A 1 293 ? 26.541 -18.282 4.393 1.00 17.23 293 VAL A O 1
ATOM 1866 N N . PHE A 1 294 ? 27.732 -17.681 2.569 1.00 16.85 294 PHE A N 1
ATOM 1867 C CA . PHE A 1 294 ? 28.583 -18.871 2.575 1.00 18.62 294 PHE A CA 1
ATOM 1868 C C . PHE A 1 294 ? 30.011 -18.507 2.936 1.00 18.01 294 PHE A C 1
ATOM 1869 O O . PHE A 1 294 ? 30.469 -17.401 2.644 1.00 16.99 294 PHE A O 1
ATOM 1877 N N . GLY A 1 295 ? 30.715 -19.433 3.572 1.00 18.08 295 GLY A N 1
ATOM 1878 C CA . GLY A 1 295 ? 32.114 -19.224 3.904 1.00 21.10 295 GLY A CA 1
ATOM 1879 C C . GLY A 1 295 ? 33.014 -19.810 2.833 1.00 23.98 295 GLY A C 1
ATOM 1880 O O . GLY A 1 295 ? 32.553 -20.237 1.775 1.00 32.05 295 GLY A O 1
ATOM 1881 N N . SER A 1 296 ? 34.310 -19.806 3.093 1.00 24.67 296 SER A N 1
ATOM 1882 C CA . SER A 1 296 ? 35.270 -20.476 2.231 1.00 24.28 296 SER A CA 1
ATOM 1883 C C . SER A 1 296 ? 36.175 -21.262 3.155 1.00 23.70 296 SER A C 1
ATOM 1884 O O . SER A 1 296 ? 36.379 -20.883 4.303 1.00 25.61 296 SER A O 1
ATOM 1887 N N . HIS A 1 297 ? 36.693 -22.375 2.673 1.00 27.88 297 HIS A N 1
ATOM 1888 C CA . HIS A 1 297 ? 37.334 -23.307 3.586 1.00 29.25 297 HIS A CA 1
ATOM 1889 C C . HIS A 1 297 ? 38.580 -22.719 4.251 1.00 32.67 297 HIS A C 1
ATOM 1890 O O . HIS A 1 297 ? 38.550 -22.388 5.443 1.00 36.32 297 HIS A O 1
ATOM 1897 N N . GLY B 1 54 ? -31.353 -20.293 -27.682 1.00 35.72 54 GLY B N 1
ATOM 1898 C CA . GLY B 1 54 ? -30.375 -19.660 -28.551 1.00 35.06 54 GLY B CA 1
ATOM 1899 C C . GLY B 1 54 ? -29.750 -18.452 -27.887 1.00 30.64 54 GLY B C 1
ATOM 1900 O O . GLY B 1 54 ? -29.605 -18.408 -26.665 1.00 39.43 54 GLY B O 1
ATOM 1901 N N . GLY B 1 55 ? -29.384 -17.458 -28.684 1.00 31.23 55 GLY B N 1
ATOM 1902 C CA . GLY B 1 55 ? -28.829 -16.241 -28.128 1.00 25.60 55 GLY B CA 1
ATOM 1903 C C . GLY B 1 55 ? -29.878 -15.185 -27.825 1.00 22.15 55 GLY B C 1
ATOM 1904 O O . GLY B 1 55 ? -29.582 -13.992 -27.855 1.00 20.39 55 GLY B O 1
ATOM 1905 N N . LEU B 1 56 ? -31.111 -15.603 -27.551 1.00 21.29 56 LEU B N 1
ATOM 1906 C CA . LEU B 1 56 ? -32.162 -14.624 -27.261 1.00 20.51 56 LEU B CA 1
ATOM 1907 C C . LEU B 1 56 ? -31.995 -14.020 -25.864 1.00 22.77 56 LEU B C 1
ATOM 1908 O O . LEU B 1 56 ? -32.055 -14.735 -24.857 1.00 25.27 56 LEU B O 1
ATOM 1913 N N . LEU B 1 57 ? -31.770 -12.703 -25.808 1.00 18.29 57 LEU B N 1
ATOM 1914 C CA . LEU B 1 57 ? -31.583 -12.002 -24.543 1.00 19.57 57 LEU B CA 1
ATOM 1915 C C . LEU B 1 57 ? -32.833 -11.313 -24.012 1.00 21.38 57 LEU B C 1
ATOM 1916 O O . LEU B 1 57 ? -33.036 -11.229 -22.800 1.00 19.86 57 LEU B O 1
ATOM 1921 N N . PHE B 1 58 ? -33.631 -10.765 -24.923 1.00 17.50 58 PHE B N 1
ATOM 1922 C CA . PHE B 1 58 ? -34.812 -10.001 -24.548 1.00 14.81 58 PHE B CA 1
ATOM 1923 C C . PHE B 1 58 ? -35.785 -10.007 -25.714 1.00 17.44 58 PHE B C 1
ATOM 1924 O O . PHE B 1 58 ? -35.378 -9.860 -26.865 1.00 16.80 58 PHE B O 1
ATOM 1932 N N . HIS B 1 59 ? -37.069 -10.192 -25.433 1.00 17.38 59 HIS B N 1
ATOM 1933 C CA . HIS B 1 59 ? -38.058 -9.984 -26.478 1.00 14.87 59 HIS B CA 1
ATOM 1934 C C . HIS B 1 59 ? -39.429 -9.753 -25.883 1.00 16.12 59 HIS B C 1
ATOM 1935 O O . HIS B 1 59 ? -39.681 -10.091 -24.722 1.00 16.96 59 HIS B O 1
ATOM 1942 N N . ASP B 1 60 ? -40.298 -9.141 -26.677 1.00 14.58 60 ASP B N 1
ATOM 1943 C CA . ASP B 1 60 ? -41.716 -9.152 -26.372 1.00 17.44 60 ASP B CA 1
ATOM 1944 C C . ASP B 1 60 ? -42.475 -9.412 -27.659 1.00 17.14 60 ASP B C 1
ATOM 1945 O O . ASP B 1 60 ? -42.227 -8.751 -28.674 1.00 14.51 60 ASP B O 1
ATOM 1950 N N . GLU B 1 61 ? -43.369 -10.396 -27.630 1.00 15.45 61 GLU B N 1
ATOM 1951 C CA . GLU B 1 61 ? -44.246 -10.677 -28.766 1.00 15.98 61 GLU B CA 1
ATOM 1952 C C . GLU B 1 61 ? -45.583 -9.940 -28.671 1.00 15.10 61 GLU B C 1
ATOM 1953 O O . GLU B 1 61 ? -46.403 -9.997 -29.598 1.00 15.54 61 GLU B O 1
ATOM 1959 N N . PHE B 1 62 ? -45.801 -9.261 -27.547 1.00 15.96 62 PHE B N 1
ATOM 1960 C CA . PHE B 1 62 ? -46.977 -8.408 -27.349 1.00 15.76 62 PHE B CA 1
ATOM 1961 C C . PHE B 1 62 ? -48.279 -9.187 -27.452 1.00 17.53 62 PHE B C 1
ATOM 1962 O O . PHE B 1 62 ? -49.280 -8.671 -27.935 1.00 15.88 62 PHE B O 1
ATOM 1970 N N . ASP B 1 63 ? -48.250 -10.427 -26.974 1.00 18.00 63 ASP B N 1
ATOM 1971 C CA . ASP B 1 63 ? -49.473 -11.212 -26.852 1.00 19.27 63 ASP B CA 1
ATOM 1972 C C . ASP B 1 63 ? -50.253 -10.744 -25.637 1.00 19.95 63 ASP B C 1
ATOM 1973 O O . ASP B 1 63 ? -49.666 -10.333 -24.633 1.00 22.59 63 ASP B O 1
ATOM 1978 N N . GLY B 1 64 ? -51.574 -10.824 -25.710 1.00 19.84 64 GLY B N 1
ATOM 1979 C CA . GLY B 1 64 ? -52.396 -10.469 -24.570 1.00 22.73 64 GLY B CA 1
ATOM 1980 C C . GLY B 1 64 ? -53.709 -9.828 -24.984 1.00 19.96 64 GLY B C 1
ATOM 1981 O O . GLY B 1 64 ? -53.882 -9.459 -26.136 1.00 23.21 64 GLY B O 1
ATOM 1982 N N . PRO B 1 65 ? -54.634 -9.678 -24.033 1.00 19.40 65 PRO B N 1
ATOM 1983 C CA . PRO B 1 65 ? -55.989 -9.248 -24.401 1.00 22.12 65 PRO B CA 1
ATOM 1984 C C . PRO B 1 65 ? -56.050 -7.799 -24.863 1.00 21.92 65 PRO B C 1
ATOM 1985 O O . PRO B 1 65 ? -55.251 -6.973 -24.409 1.00 19.84 65 PRO B O 1
ATOM 1989 N N . ALA B 1 66 ? -56.979 -7.509 -25.771 1.00 20.26 66 ALA B N 1
ATOM 1990 C CA . ALA B 1 66 ? -57.171 -6.153 -26.275 1.00 18.96 66 ALA B CA 1
ATOM 1991 C C . ALA B 1 66 ? -57.374 -5.155 -25.138 1.00 22.77 66 ALA B C 1
ATOM 1992 O O . ALA B 1 66 ? -58.111 -5.414 -24.182 1.00 22.77 66 ALA B O 1
ATOM 1994 N N . GLY B 1 67 ? -56.685 -4.021 -25.226 1.00 19.57 67 GLY B N 1
ATOM 1995 C CA . GLY B 1 67 ? -56.823 -2.979 -24.230 1.00 19.84 67 GLY B CA 1
ATOM 1996 C C . GLY B 1 67 ? -55.924 -3.103 -23.014 1.00 22.81 67 GLY B C 1
ATOM 1997 O O . GLY B 1 67 ? -55.971 -2.251 -22.125 1.00 21.86 67 GLY B O 1
ATOM 1998 N N . SER B 1 68 ? -55.096 -4.143 -22.955 1.00 20.07 68 SER B N 1
ATOM 1999 C CA . SER B 1 68 ? -54.254 -4.329 -21.786 1.00 20.26 68 SER B CA 1
ATOM 2000 C C . SER B 1 68 ? -52.947 -3.561 -21.908 1.00 18.39 68 SER B C 1
ATOM 2001 O O . SER B 1 68 ? -52.540 -3.143 -23.004 1.00 18.39 68 SER B O 1
ATOM 2004 N N . VAL B 1 69 ? -52.307 -3.374 -20.764 1.00 20.57 69 VAL B N 1
ATOM 2005 C CA . VAL B 1 69 ? -51.023 -2.682 -20.688 1.00 17.13 69 VAL B CA 1
ATOM 2006 C C . VAL B 1 69 ? -49.928 -3.606 -21.218 1.00 17.77 69 VAL B C 1
ATOM 2007 O O . VAL B 1 69 ? -50.016 -4.836 -21.074 1.00 18.54 69 VAL B O 1
ATOM 2011 N N . PRO B 1 70 ? -48.903 -3.032 -21.873 1.00 16.55 70 PRO B N 1
ATOM 2012 C CA . PRO B 1 70 ? -47.767 -3.869 -22.254 1.00 16.39 70 PRO B CA 1
ATOM 2013 C C . PRO B 1 70 ? -47.134 -4.507 -21.023 1.00 17.14 70 PRO B C 1
ATOM 2014 O O . PRO B 1 70 ? -47.165 -3.890 -19.963 1.00 19.74 70 PRO B O 1
ATOM 2018 N N . ASP B 1 71 ? -46.576 -5.701 -21.180 1.00 15.62 71 ASP B N 1
ATOM 2019 C CA . ASP B 1 71 ? -45.931 -6.465 -20.104 1.00 17.33 71 ASP B CA 1
ATOM 2020 C C . ASP B 1 71 ? -45.130 -5.583 -19.128 1.00 18.63 71 ASP B C 1
ATOM 2021 O O . ASP B 1 71 ? -44.100 -5.022 -19.489 1.00 17.01 71 ASP B O 1
ATOM 2026 N N . PRO B 1 72 ? -45.615 -5.446 -17.890 1.00 17.92 72 PRO B N 1
ATOM 2027 C CA . PRO B 1 72 ? -44.945 -4.561 -16.927 1.00 18.02 72 PRO B CA 1
ATOM 2028 C C . PRO B 1 72 ? -43.595 -5.086 -16.445 1.00 19.36 72 PRO B C 1
ATOM 2029 O O . PRO B 1 72 ? -42.863 -4.347 -15.784 1.00 20.95 72 PRO B O 1
ATOM 2033 N N . SER B 1 73 ? -43.267 -6.334 -16.764 1.00 16.9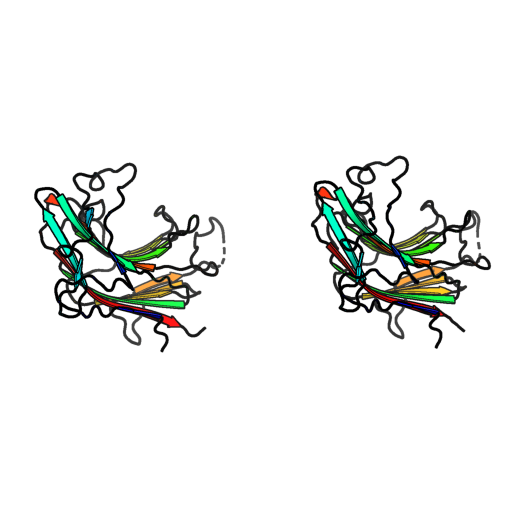0 73 SER B N 1
ATOM 2034 C CA . SER B 1 73 ? -41.958 -6.871 -16.409 1.00 20.20 73 SER B CA 1
ATOM 2035 C C . SER B 1 73 ? -40.946 -6.484 -17.474 1.00 18.78 73 SER B C 1
ATOM 2036 O O . SER B 1 73 ? -39.741 -6.661 -17.284 1.00 18.73 73 SER B O 1
ATOM 2039 N N . LYS B 1 74 ? -41.436 -5.928 -18.584 1.00 16.24 74 LYS B N 1
ATOM 2040 C CA . LYS B 1 74 ? -40.556 -5.611 -19.709 1.00 16.05 74 LYS B CA 1
ATOM 2041 C C . LYS B 1 74 ? -40.542 -4.132 -20.120 1.00 14.82 74 LYS B C 1
ATOM 2042 O O . LYS B 1 74 ? -39.534 -3.656 -20.642 1.00 13.78 74 LYS B O 1
ATOM 2048 N N . TRP B 1 75 ? -41.653 -3.428 -19.900 1.00 12.92 75 TRP B N 1
ATOM 2049 C CA . TRP B 1 75 ? -41.802 -2.051 -20.363 1.00 11.90 75 TRP B CA 1
ATOM 2050 C C . TRP B 1 75 ? -42.294 -1.120 -19.274 1.00 15.71 75 TRP B C 1
ATOM 2051 O O . TRP B 1 75 ? -43.141 -1.488 -18.456 1.00 17.73 75 TRP B O 1
ATOM 2062 N N . GLN B 1 76 ? -41.783 0.103 -19.290 1.00 13.29 76 GLN B N 1
ATOM 2063 C CA . GLN B 1 76 ? -42.389 1.189 -18.541 1.00 15.69 76 GLN B CA 1
ATOM 2064 C C . GLN B 1 76 ? -43.111 2.089 -19.525 1.00 17.05 76 GLN B C 1
ATOM 2065 O O . GLN B 1 76 ? -42.542 2.461 -20.548 1.00 15.51 76 GLN B O 1
ATOM 2071 N N . VAL B 1 77 ? -44.363 2.425 -19.230 1.00 15.18 77 VAL B N 1
ATOM 2072 C CA . VAL B 1 77 ? -45.123 3.338 -20.077 1.00 13.98 77 VAL B CA 1
ATOM 2073 C C . VAL B 1 77 ? -44.899 4.757 -19.580 1.00 15.39 77 VAL B C 1
ATOM 2074 O O . VAL B 1 77 ? -45.052 5.031 -18.386 1.00 17.60 77 VAL B O 1
ATOM 2078 N N . SER B 1 78 ? -44.506 5.663 -20.474 1.00 14.73 78 SER B N 1
ATOM 2079 C CA . SER B 1 78 ? -44.173 7.024 -20.045 1.00 14.74 78 SER B CA 1
ATOM 2080 C C . SER B 1 78 ? -45.411 7.797 -19.647 1.00 16.75 78 SER B C 1
ATOM 2081 O O . SER B 1 78 ? -46.441 7.699 -20.307 1.00 17.66 78 SER B O 1
ATOM 2084 N N . ASN B 1 79 ? -45.310 8.588 -18.582 1.00 19.63 79 ASN B N 1
ATOM 2085 C CA . ASN B 1 79 ? -46.436 9.441 -18.207 1.00 20.77 79 ASN B CA 1
ATOM 2086 C C . ASN B 1 79 ? -46.083 10.916 -18.337 1.00 21.94 79 ASN B C 1
ATOM 2087 O O . ASN B 1 79 ? -46.825 11.779 -17.851 1.00 19.80 79 ASN B O 1
ATOM 2092 N N A HIS B 1 80 ? -44.959 11.188 -18.994 0.36 18.96 80 HIS B N 1
ATOM 2093 N N B HIS B 1 80 ? -44.969 11.207 -19.005 0.64 19.09 80 HIS B N 1
ATOM 2094 C CA A HIS B 1 80 ? -44.542 12.548 -19.313 0.36 20.26 80 HIS B CA 1
ATOM 2095 C CA B HIS B 1 80 ? -44.626 12.588 -19.328 0.64 20.24 80 HIS B CA 1
ATOM 2096 C C A HIS B 1 80 ? -43.608 12.594 -20.509 0.36 19.54 80 HIS B C 1
ATOM 2097 C C B HIS B 1 80 ? -43.520 12.707 -20.370 0.64 19.55 80 HIS B C 1
ATOM 2098 O O A HIS B 1 80 ? -42.837 11.668 -20.741 0.36 20.62 80 HIS B O 1
ATOM 2099 O O B HIS B 1 80 ? -42.535 11.958 -20.351 0.64 19.14 80 HIS B O 1
ATOM 2112 N N . ARG B 1 81 ? -43.687 13.689 -21.251 1.00 19.15 81 ARG B N 1
ATOM 2113 C CA . ARG B 1 81 ? -42.666 14.057 -22.213 1.00 17.88 81 ARG B CA 1
ATOM 2114 C C . ARG B 1 81 ? -41.942 15.293 -21.684 1.00 19.45 81 ARG B C 1
ATOM 2115 O O . ARG B 1 81 ? -42.552 16.345 -21.502 1.00 20.04 81 ARG B O 1
ATOM 2123 N N . THR B 1 82 ? -40.649 15.157 -21.427 1.00 19.62 82 THR B N 1
ATOM 2124 C CA . THR B 1 82 ? -39.884 16.273 -20.875 1.00 22.03 82 THR B CA 1
ATOM 2125 C C . THR B 1 82 ? -39.863 17.476 -21.814 1.00 22.30 82 THR B C 1
ATOM 2126 O O . THR B 1 82 ? -39.489 17.340 -22.978 1.00 22.87 82 THR B O 1
ATOM 2130 N N . PRO B 1 83 ? -40.275 18.652 -21.310 1.00 24.71 83 PRO B N 1
ATOM 2131 C CA . PRO B 1 83 ? -40.306 19.874 -22.127 1.00 24.92 83 PRO B CA 1
ATOM 2132 C C . PRO B 1 83 ? -38.923 20.282 -22.610 1.00 26.43 83 PRO B C 1
ATOM 2133 O O . PRO B 1 83 ? -37.908 19.935 -21.998 1.00 25.15 83 PRO B O 1
ATOM 2137 N N . ILE B 1 84 ? -38.901 21.018 -23.712 1.00 24.39 84 ILE B N 1
ATOM 2138 C CA . ILE B 1 84 ? -37.660 21.437 -24.333 1.00 28.83 84 ILE B CA 1
ATOM 2139 C C . ILE B 1 84 ? -37.150 22.705 -23.661 1.00 26.17 84 ILE B C 1
ATOM 2140 O O . ILE B 1 84 ? -37.930 23.608 -23.359 1.00 28.02 84 ILE B O 1
ATOM 2145 N N . LYS B 1 85 ? -35.847 22.756 -23.412 1.00 28.11 85 LYS B N 1
ATOM 2146 C CA . LYS B 1 85 ? -35.221 23.944 -22.839 1.00 30.84 85 LYS B CA 1
ATOM 2147 C C . LYS B 1 85 ? -35.082 25.015 -23.910 1.00 26.19 85 LYS B C 1
ATOM 2148 O O . LYS B 1 85 ? -34.653 24.721 -25.027 1.00 28.34 85 LYS B O 1
ATOM 2154 N N . ASN B 1 86 ? -35.436 26.249 -23.565 1.00 24.22 86 ASN B N 1
ATOM 2155 C CA . ASN B 1 86 ? -35.445 27.350 -24.527 1.00 27.84 86 ASN B CA 1
ATOM 2156 C C . ASN B 1 86 ? -36.214 26.982 -25.796 1.00 27.87 86 ASN B C 1
ATOM 2157 O O . ASN B 1 86 ? -35.655 27.012 -26.897 1.00 23.53 86 ASN B O 1
ATOM 2162 N N . PRO B 1 87 ? -37.497 26.608 -25.650 1.00 25.65 87 PRO B N 1
ATOM 2163 C CA . PRO B 1 87 ? -38.199 26.098 -26.828 1.00 24.69 87 PRO B CA 1
ATOM 2164 C C . PRO B 1 87 ? -38.590 27.196 -27.799 1.00 24.22 87 PRO B C 1
ATOM 2165 O O . PRO B 1 87 ? -38.962 28.301 -27.396 1.00 26.22 87 PRO B O 1
ATOM 2169 N N . VAL B 1 88 ? -38.516 26.885 -29.084 1.00 20.57 88 VAL B N 1
ATOM 2170 C CA . VAL B 1 88 ? -39.067 27.757 -30.103 1.00 21.85 88 VAL B CA 1
ATOM 2171 C C . VAL B 1 88 ? -39.849 26.902 -31.079 1.00 23.83 88 VAL B C 1
ATOM 2172 O O . VAL B 1 88 ? -39.762 25.671 -31.041 1.00 22.06 88 VAL B O 1
ATOM 2176 N N . GLY B 1 89 ? -40.625 27.556 -31.935 1.00 22.10 89 GLY B N 1
ATOM 2177 C CA . GLY B 1 89 ? -41.408 26.857 -32.936 1.00 20.88 89 GLY B CA 1
ATOM 2178 C C . GLY B 1 89 ? -42.327 25.846 -32.290 1.00 21.58 89 GLY B C 1
ATOM 2179 O O . GLY B 1 89 ? -42.987 26.138 -31.288 1.00 20.27 89 GLY B O 1
ATOM 2180 N N . PHE B 1 90 ? -42.335 24.637 -32.836 1.00 19.89 90 PHE B N 1
ATOM 2181 C CA . PHE B 1 90 ? -43.297 23.639 -32.394 1.00 21.08 90 PHE B CA 1
ATOM 2182 C C . PHE B 1 90 ? -42.824 22.878 -31.156 1.00 19.88 90 PHE B C 1
ATOM 2183 O O . PHE B 1 90 ? -43.501 21.968 -30.693 1.00 17.64 90 PHE B O 1
ATOM 2191 N N . ASP B 1 91 ? -41.700 23.289 -30.577 1.00 18.03 91 ASP B N 1
ATOM 2192 C CA . ASP B 1 91 ? -41.323 22.789 -29.261 1.00 17.37 91 ASP B CA 1
ATOM 2193 C C . ASP B 1 91 ? -42.027 23.544 -28.135 1.00 16.38 91 ASP B C 1
ATOM 2194 O O . ASP B 1 91 ? -41.981 23.120 -26.977 1.00 17.77 91 ASP B O 1
ATOM 2199 N N . ARG B 1 92 ? -42.659 24.671 -28.463 1.00 17.78 92 ARG B N 1
ATOM 2200 C CA . ARG B 1 92 ? -43.403 25.424 -27.456 1.00 17.84 92 ARG B CA 1
ATOM 2201 C C . ARG B 1 92 ? -44.578 24.592 -26.936 1.00 21.54 92 ARG B C 1
ATOM 2202 O O . ARG B 1 92 ? -45.109 23.755 -27.666 1.00 18.92 92 ARG B O 1
ATOM 2210 N N . PRO B 1 93 ? -44.949 24.788 -25.658 1.00 22.56 93 PRO B N 1
ATOM 2211 C CA . PRO B 1 93 ? -45.906 23.901 -24.982 1.00 22.37 93 PRO B CA 1
ATOM 2212 C C . PRO B 1 93 ? -47.216 23.740 -25.737 1.00 24.39 93 PRO B C 1
ATOM 2213 O O . PRO B 1 93 ? -47.772 22.632 -25.745 1.00 22.61 93 PRO B O 1
ATOM 2217 N N . GLN B 1 94 ? -47.695 24.801 -26.382 1.00 20.87 94 GLN B N 1
ATOM 2218 C CA . GLN B 1 94 ? -48.993 24.716 -27.052 1.00 23.81 94 GLN B CA 1
ATOM 2219 C C . GLN B 1 94 ? -48.960 23.741 -28.243 1.00 23.15 94 GLN B C 1
ATOM 2220 O O . GLN B 1 94 ? -50.010 23.297 -28.710 1.00 25.03 94 GLN B O 1
ATOM 2226 N N . PHE B 1 95 ? -47.758 23.393 -28.712 1.00 21.25 95 PHE B N 1
ATOM 2227 C CA . PHE B 1 95 ? -47.605 22.466 -29.832 1.00 20.19 95 PHE B CA 1
ATOM 2228 C C . PHE B 1 95 ? -46.976 21.150 -29.420 1.00 16.93 95 PHE B C 1
ATOM 2229 O O . PHE B 1 95 ? -46.628 20.344 -30.277 1.00 18.84 95 PHE B O 1
ATOM 2237 N N . PHE B 1 96 ? -46.811 20.941 -28.119 1.00 16.26 96 PHE B N 1
ATOM 2238 C CA . PHE B 1 96 ? -45.979 19.845 -27.638 1.00 16.24 96 PHE B CA 1
ATOM 2239 C C . PHE B 1 96 ? -46.838 18.747 -27.004 1.00 17.75 96 PHE B C 1
ATOM 2240 O O . PHE B 1 96 ? -47.224 18.851 -25.843 1.00 19.22 96 PHE B O 1
ATOM 2248 N N . GLY B 1 97 ? -47.137 17.698 -27.769 1.00 14.65 97 GLY B N 1
ATOM 2249 C CA . GLY B 1 97 ? -47.975 16.620 -27.269 1.00 15.55 97 GLY B CA 1
ATOM 2250 C C . GLY B 1 97 ? -47.320 15.861 -26.132 1.00 17.78 97 GLY B C 1
ATOM 2251 O O . GLY B 1 97 ? -46.102 15.609 -26.130 1.00 16.62 97 GLY B O 1
ATOM 2252 N N . GLN B 1 98 ? -48.121 15.497 -25.141 1.00 13.70 98 GLN B N 1
ATOM 2253 C CA . GLN B 1 98 ? -47.594 14.806 -23.975 1.00 17.14 98 GLN B CA 1
ATOM 2254 C C . GLN B 1 98 ? -47.658 13.297 -24.110 1.00 15.78 98 GLN B C 1
ATOM 2255 O O . GLN B 1 98 ? -48.379 12.759 -24.949 1.00 18.15 98 GLN B O 1
ATOM 2261 N N . TYR B 1 99 ? -46.869 12.614 -23.289 1.00 14.27 99 TYR B N 1
ATOM 2262 C CA . TYR B 1 99 ? -47.015 11.175 -23.129 1.00 15.83 99 TYR B CA 1
ATOM 2263 C C . TYR B 1 99 ? -47.880 10.911 -21.926 1.00 19.18 99 TYR B C 1
ATOM 2264 O O . TYR B 1 99 ? -47.804 11.631 -20.936 1.00 19.22 99 TYR B O 1
ATOM 2273 N N . ARG B 1 100 ? -48.680 9.854 -22.012 1.00 18.52 100 ARG B N 1
ATOM 2274 C CA . ARG B 1 100 ? -49.638 9.529 -20.975 1.00 21.04 100 ARG B CA 1
ATOM 2275 C C . ARG B 1 100 ? -49.703 8.018 -20.744 1.00 18.03 100 ARG B C 1
ATOM 2276 O O . ARG B 1 100 ? -49.797 7.264 -21.709 1.00 19.01 100 ARG B O 1
ATOM 2284 N N . ASP B 1 101 ? -49.627 7.576 -19.488 1.00 16.70 101 ASP B N 1
ATOM 2285 C CA . ASP B 1 101 ? -49.844 6.159 -19.192 1.00 17.59 101 ASP B CA 1
ATOM 2286 C C . ASP B 1 101 ? -51.346 5.902 -19.186 1.00 21.65 101 ASP B C 1
ATOM 2287 O O . ASP B 1 101 ? -51.980 5.815 -18.138 1.00 21.99 101 ASP B O 1
ATOM 2292 N N . SER B 1 102 ? -51.910 5.816 -20.380 1.00 18.98 102 SER B N 1
ATOM 2293 C CA . SER B 1 102 ? -53.326 5.542 -20.547 1.00 18.26 102 SER B CA 1
ATOM 2294 C C . SER B 1 102 ? -53.527 4.457 -21.592 1.00 19.89 102 SER B C 1
ATOM 2295 O O . SER B 1 102 ? -52.812 4.420 -22.595 1.00 18.82 102 SER B O 1
ATOM 2298 N N . ARG B 1 103 ? -54.520 3.590 -21.391 1.00 17.60 103 ARG B N 1
ATOM 2299 C CA . ARG B 1 103 ? -54.824 2.592 -22.411 1.00 18.41 103 ARG B CA 1
ATOM 2300 C C . ARG B 1 103 ? -55.463 3.225 -23.655 1.00 17.55 103 ARG B C 1
ATOM 2301 O O . ARG B 1 103 ? -55.679 2.550 -24.663 1.00 18.11 103 ARG B O 1
ATOM 2309 N N . GLN B 1 104 ? -55.754 4.523 -23.598 1.00 18.03 104 GLN B N 1
ATOM 2310 C CA . GLN B 1 104 ? -56.157 5.237 -24.804 1.00 18.65 104 GLN B CA 1
ATOM 2311 C C . GLN B 1 104 ? -54.973 5.480 -25.734 1.00 19.45 104 GLN B C 1
ATOM 2312 O O . GLN B 1 104 ? -55.173 5.694 -26.926 1.00 16.11 104 GLN B O 1
ATOM 2318 N N . ASN B 1 105 ? -53.748 5.461 -25.192 1.00 16.28 105 ASN B N 1
ATOM 2319 C CA . ASN B 1 105 ? -52.557 5.791 -25.995 1.00 13.80 105 ASN B CA 1
ATOM 2320 C C . ASN B 1 105 ? -51.517 4.685 -26.115 1.00 15.46 105 ASN B C 1
ATOM 2321 O O . ASN B 1 105 ? -50.752 4.652 -27.082 1.00 14.47 105 ASN B O 1
ATOM 2326 N N . VAL B 1 106 ? -51.475 3.792 -25.135 1.00 14.96 106 VAL B N 1
ATOM 2327 C CA . VAL B 1 106 ? -50.492 2.706 -25.157 1.00 13.15 106 VAL B CA 1
ATOM 2328 C C . VAL B 1 106 ? -51.199 1.449 -24.701 1.00 13.79 106 VAL B C 1
ATOM 2329 O O . VAL B 1 106 ? -51.567 1.337 -23.537 1.00 14.94 106 VAL B O 1
ATOM 2333 N N . PHE B 1 107 ? -51.400 0.510 -25.615 1.00 13.64 107 PHE B N 1
ATOM 2334 C CA . PHE B 1 107 ? -52.139 -0.705 -25.274 1.00 13.79 107 PHE B CA 1
ATOM 2335 C C . PHE B 1 107 ? -51.792 -1.853 -26.205 1.00 14.52 107 PHE B C 1
ATOM 2336 O O . PHE B 1 107 ? -51.244 -1.639 -27.284 1.00 15.77 107 PHE B O 1
ATOM 2344 N N . LEU B 1 108 ? -52.118 -3.079 -25.790 1.00 13.87 108 LEU B N 1
ATOM 2345 C CA . LEU B 1 108 ? -52.040 -4.225 -26.691 1.00 15.38 108 LEU B CA 1
ATOM 2346 C C . LEU B 1 108 ? -53.370 -4.352 -27.424 1.00 17.28 108 LEU B C 1
ATOM 2347 O O . LEU B 1 108 ? -54.418 -4.122 -26.826 1.00 18.47 108 LEU B O 1
ATOM 2352 N N . ASP B 1 109 ? -53.349 -4.693 -28.709 1.00 15.34 109 ASP B N 1
ATOM 2353 C CA . ASP B 1 109 ? -54.609 -4.701 -29.465 1.00 16.55 109 ASP B CA 1
ATOM 2354 C C . ASP B 1 109 ? -55.371 -6.022 -29.417 1.00 18.34 109 ASP B C 1
ATOM 2355 O O . ASP B 1 109 ? -56.473 -6.112 -29.959 1.00 19.81 109 ASP B O 1
ATOM 2360 N N . GLY B 1 110 ? -54.807 -7.032 -28.764 1.00 18.82 110 GLY B N 1
ATOM 2361 C CA . GLY B 1 110 ? -55.448 -8.342 -28.735 1.00 20.28 110 GLY B CA 1
ATOM 2362 C C . GLY B 1 110 ? -55.085 -9.212 -29.926 1.00 19.90 110 GLY B C 1
ATOM 2363 O O . GLY B 1 110 ? -55.429 -10.403 -29.973 1.00 22.37 110 GLY B O 1
ATOM 2364 N N . ASN B 1 111 ? -54.380 -8.625 -30.888 1.00 17.52 111 ASN B N 1
ATOM 2365 C CA . ASN B 1 111 ? -53.910 -9.356 -32.063 1.00 19.03 111 ASN B CA 1
ATOM 2366 C C . ASN B 1 111 ? -52.394 -9.524 -32.100 1.00 17.39 111 ASN B C 1
ATOM 2367 O O . ASN B 1 111 ? -51.808 -9.671 -33.176 1.00 18.71 111 ASN B O 1
ATOM 2372 N N . SER B 1 112 ? -51.780 -9.473 -30.921 1.00 15.94 112 SER B N 1
ATOM 2373 C CA . SER B 1 112 ? -50.327 -9.605 -30.760 1.00 16.09 112 SER B CA 1
ATOM 2374 C C . SER B 1 112 ? -49.547 -8.391 -31.283 1.00 17.75 112 SER B C 1
ATOM 2375 O O . SER B 1 112 ? -48.410 -8.529 -31.719 1.00 16.48 112 SER B O 1
ATOM 2378 N N . ASN B 1 113 ? -50.152 -7.210 -31.235 1.00 14.97 113 ASN B N 1
ATOM 2379 C CA . ASN B 1 113 ? -49.427 -5.953 -31.490 1.00 15.62 113 ASN B CA 1
ATOM 2380 C C . ASN B 1 113 ? -49.494 -5.016 -30.306 1.00 16.32 113 ASN B C 1
ATOM 2381 O O . ASN B 1 113 ? -50.522 -4.922 -29.628 1.00 17.28 113 ASN B O 1
ATOM 2386 N N . LEU B 1 114 ? -48.395 -4.299 -30.089 1.00 13.13 114 LEU B N 1
ATOM 2387 C CA . LEU B 1 114 ? -48.400 -3.095 -29.278 1.00 12.87 114 LEU B CA 1
ATOM 2388 C C . LEU B 1 114 ? -48.940 -1.977 -30.127 1.00 13.85 114 LEU B C 1
ATOM 2389 O O . LEU B 1 114 ? -48.574 -1.871 -31.291 1.00 13.40 114 LEU B O 1
ATOM 2394 N N . VAL B 1 115 ? -49.788 -1.141 -29.548 1.00 11.88 115 VAL B N 1
ATOM 2395 C CA . VAL B 1 115 ? -50.280 0.037 -30.252 1.00 12.13 115 VAL B CA 1
ATOM 2396 C C . VAL B 1 115 ? -49.847 1.266 -29.501 1.00 13.70 115 VAL B C 1
ATOM 2397 O O . VAL B 1 115 ? -50.091 1.372 -28.301 1.00 15.25 115 VAL B O 1
ATOM 2401 N N . LEU B 1 116 ? -49.198 2.182 -30.211 1.00 13.05 116 LEU B N 1
ATOM 2402 C CA . LEU B 1 116 ? -48.917 3.513 -29.710 1.00 13.13 116 LEU B CA 1
ATOM 2403 C C . LEU B 1 116 ? -49.787 4.456 -30.513 1.00 12.85 116 LEU B C 1
ATOM 2404 O O . LEU B 1 116 ? -49.663 4.522 -31.737 1.00 14.99 116 LEU B O 1
ATOM 2409 N N . ARG B 1 117 ? -50.691 5.153 -29.830 1.00 11.63 117 ARG B N 1
ATOM 2410 C CA . ARG B 1 117 ? -51.755 5.908 -30.508 1.00 12.66 117 ARG B CA 1
ATOM 2411 C C . ARG B 1 117 ? -51.750 7.387 -30.162 1.00 12.89 117 ARG B C 1
ATOM 2412 O O . ARG B 1 117 ? -51.714 7.755 -29.002 1.00 15.06 117 ARG B O 1
ATOM 2420 N N . ALA B 1 118 ? -51.793 8.219 -31.191 1.00 11.52 118 ALA B N 1
ATOM 2421 C CA . ALA B 1 118 ? -51.979 9.660 -31.030 1.00 13.68 118 ALA B CA 1
ATOM 2422 C C . ALA B 1 118 ? -53.458 9.989 -30.846 1.00 14.63 118 ALA B C 1
ATOM 2423 O O . ALA B 1 118 ? -54.291 9.558 -31.647 1.00 13.75 118 ALA B O 1
ATOM 2425 N N . THR B 1 119 ? -53.781 10.747 -29.800 1.00 13.56 119 THR B N 1
ATOM 2426 C CA . THR B 1 119 ? -55.166 11.159 -29.561 1.00 13.10 119 THR B CA 1
ATOM 2427 C C . THR B 1 119 ? -55.220 12.636 -29.207 1.00 14.85 119 THR B C 1
ATOM 2428 O O . THR B 1 119 ? -54.205 13.264 -28.929 1.00 15.34 119 THR B O 1
ATOM 2432 N N . ARG B 1 120 ? -56.421 13.196 -29.239 1.00 13.82 120 ARG B N 1
ATOM 2433 C CA . ARG B 1 120 ? -56.597 14.594 -28.916 1.00 14.89 120 ARG B CA 1
ATOM 2434 C C . ARG B 1 120 ? -57.814 14.749 -28.021 1.00 16.59 120 ARG B C 1
ATOM 2435 O O . ARG B 1 120 ? -58.868 14.154 -28.287 1.00 16.77 120 ARG B O 1
ATOM 2443 N N . GLU B 1 121 ? -57.665 15.539 -26.966 1.00 16.52 121 GLU B N 1
ATOM 2444 C CA . GLU B 1 121 ? -58.777 15.845 -26.075 1.00 18.12 121 GLU B CA 1
ATOM 2445 C C . GLU B 1 121 ? -58.897 17.363 -25.930 1.00 20.44 121 GLU B C 1
ATOM 2446 O O . GLU B 1 121 ? -58.023 17.999 -25.351 1.00 18.59 121 GLU B O 1
ATOM 2452 N N . GLY B 1 122 ? -59.965 17.949 -26.467 1.00 19.16 122 GLY B N 1
ATOM 2453 C CA . GLY B 1 122 ? -60.033 19.403 -26.566 1.00 18.63 122 GLY B CA 1
ATOM 2454 C C . GLY B 1 122 ? -58.818 19.906 -27.338 1.00 19.12 122 GLY B C 1
ATOM 2455 O O . GLY B 1 122 ? -58.604 19.516 -28.489 1.00 19.38 122 GLY B O 1
ATOM 2456 N N . ASN B 1 123 ? -57.994 20.736 -26.699 1.00 20.02 123 ASN B N 1
ATOM 2457 C CA . ASN B 1 123 ? -56.772 21.215 -27.334 1.00 17.41 123 ASN B CA 1
ATOM 2458 C C . ASN B 1 123 ? -55.513 20.616 -26.716 1.00 18.06 123 ASN B C 1
ATOM 2459 O O . ASN B 1 123 ? -54.423 21.175 -26.861 1.00 21.69 123 ASN B O 1
ATOM 2464 N N . ARG B 1 124 ? -55.676 19.496 -26.019 1.00 18.07 124 ARG B N 1
ATOM 2465 C CA . ARG B 1 124 ? -54.531 18.750 -25.490 1.00 18.40 124 ARG B CA 1
ATOM 2466 C C . ARG B 1 124 ? -54.243 17.583 -26.431 1.00 20.26 124 ARG B C 1
ATOM 2467 O O . ARG B 1 124 ? -55.166 16.930 -26.919 1.00 18.11 124 ARG B O 1
ATOM 2475 N N . TYR B 1 125 ? -52.969 17.336 -26.704 1.00 15.27 125 TYR B N 1
ATOM 2476 C CA . TYR B 1 125 ? -52.580 16.231 -27.577 1.00 14.92 125 TYR B CA 1
ATOM 2477 C C . TYR B 1 125 ? -51.787 15.204 -26.788 1.00 14.83 125 TYR B C 1
ATOM 2478 O O . TYR B 1 125 ? -51.012 15.566 -25.891 1.00 15.55 125 TYR B O 1
ATOM 2487 N N . PHE B 1 126 ? -51.975 13.934 -27.134 1.00 13.00 126 PHE B N 1
ATOM 2488 C CA . PHE B 1 126 ? -51.287 12.837 -26.461 1.00 14.87 126 PHE B CA 1
ATOM 2489 C C . PHE B 1 126 ? -50.723 11.812 -27.431 1.00 15.51 126 PHE B C 1
ATOM 2490 O O . PHE B 1 126 ? -51.394 11.398 -28.372 1.00 14.42 126 PHE B O 1
ATOM 2498 N N . GLY B 1 127 ? -49.478 11.409 -27.202 1.00 13.77 127 GLY B N 1
ATOM 2499 C CA . GLY B 1 127 ? -48.933 10.266 -27.908 1.00 14.62 127 GLY B CA 1
ATOM 2500 C C . GLY B 1 127 ? -48.585 9.189 -26.903 1.00 16.47 127 GLY B C 1
ATOM 2501 O O . GLY B 1 127 ? -49.082 9.185 -25.778 1.00 16.25 127 GLY B O 1
ATOM 2502 N N . GLY B 1 128 ? -47.676 8.294 -27.273 1.00 12.78 128 GLY B N 1
ATOM 2503 C CA . GLY B 1 128 ? -47.378 7.189 -26.393 1.00 13.08 128 GLY B CA 1
ATOM 2504 C C . GLY B 1 128 ? -45.919 6.809 -26.513 1.00 12.40 128 GLY B C 1
ATOM 2505 O O . GLY B 1 128 ? -45.350 6.880 -27.602 1.00 13.29 128 GLY B O 1
ATOM 2506 N N . LEU B 1 129 ? -45.330 6.390 -25.402 1.00 12.22 129 LEU B N 1
ATOM 2507 C CA . LEU B 1 129 ? -43.947 5.928 -25.393 1.00 11.85 129 LEU B CA 1
ATOM 2508 C C . LEU B 1 129 ? -43.790 4.762 -24.414 1.00 12.24 129 LEU B C 1
ATOM 2509 O O . LEU B 1 129 ? -44.313 4.817 -23.299 1.00 13.43 129 LEU B O 1
ATOM 2514 N N . VAL B 1 130 ? -43.060 3.726 -24.819 1.00 11.31 130 VAL B N 1
ATOM 2515 C CA . VAL B 1 130 ? -42.619 2.705 -23.875 1.00 11.43 130 VAL B CA 1
ATOM 2516 C C . VAL B 1 130 ? -41.102 2.630 -23.929 1.00 13.97 130 VAL B C 1
ATOM 2517 O O . VAL B 1 130 ? -40.497 2.885 -24.977 1.00 13.04 130 VAL B O 1
ATOM 2521 N N . HIS B 1 131 ? -40.474 2.329 -22.800 1.00 13.48 131 HIS B N 1
ATOM 2522 C CA . HIS B 1 131 ? -39.066 1.982 -22.855 1.00 11.82 131 HIS B CA 1
ATOM 2523 C C . HIS B 1 131 ? -38.834 0.687 -22.090 1.00 14.14 131 HIS B C 1
ATOM 2524 O O . HIS B 1 131 ? -39.563 0.355 -21.143 1.00 13.67 131 HIS B O 1
ATOM 2531 N N . GLY B 1 132 ? -37.835 -0.063 -22.533 1.00 12.19 132 GLY B N 1
ATOM 2532 C CA . GLY B 1 132 ? -37.562 -1.367 -21.957 1.00 12.25 132 GLY B CA 1
ATOM 2533 C C . GLY B 1 132 ? -36.901 -1.279 -20.593 1.00 16.53 132 GLY B C 1
ATOM 2534 O O . GLY B 1 132 ? -36.154 -0.338 -20.294 1.00 18.24 132 GLY B O 1
ATOM 2535 N N . LEU B 1 133 ? -37.187 -2.263 -19.753 1.00 13.86 133 LEU B N 1
ATOM 2536 C CA . LEU B 1 133 ? -36.637 -2.270 -18.404 1.00 16.20 133 LEU B CA 1
ATOM 2537 C C . LEU B 1 133 ? -35.331 -3.050 -18.350 1.00 18.98 133 LEU B C 1
ATOM 2538 O O . LEU B 1 133 ? -34.785 -3.256 -17.281 1.00 24.47 133 LEU B O 1
ATOM 2543 N N . TRP B 1 134 ? -34.841 -3.450 -19.516 1.00 17.92 134 TRP B N 1
ATOM 2544 C CA . TRP B 1 134 ? -33.627 -4.248 -19.633 1.00 19.07 134 TRP B CA 1
ATOM 2545 C C . TRP B 1 134 ? -32.605 -3.507 -20.487 1.00 18.14 134 TRP B C 1
ATOM 2546 O O . TRP B 1 134 ? -32.972 -2.943 -21.518 1.00 18.19 134 TRP B O 1
ATOM 2557 N N . ARG B 1 135 ? -31.332 -3.501 -20.077 1.00 16.72 135 ARG B N 1
ATOM 2558 C CA . ARG B 1 135 ? -30.286 -2.876 -20.887 1.00 16.71 135 ARG B CA 1
ATOM 2559 C C . ARG B 1 135 ? -29.379 -3.932 -21.520 1.00 17.15 135 ARG B C 1
ATOM 2560 O O . ARG B 1 135 ? -29.017 -4.911 -20.859 1.00 19.12 135 ARG B O 1
ATOM 2568 N N . GLY B 1 136 ? -28.999 -3.730 -22.783 1.00 14.04 136 GLY B N 1
ATOM 2569 C CA . GLY B 1 136 ? -28.112 -4.664 -23.462 1.00 16.28 136 GLY B CA 1
ATOM 2570 C C . GLY B 1 136 ? -26.802 -4.017 -23.870 1.00 14.15 136 GLY B C 1
ATOM 2571 O O . GLY B 1 136 ? -26.758 -2.828 -24.196 1.00 13.37 136 GLY B O 1
ATOM 2572 N N . GLY B 1 137 ? -25.723 -4.793 -23.830 1.00 14.86 137 GLY B N 1
ATOM 2573 C CA . GLY B 1 137 ? -24.420 -4.280 -24.219 1.00 13.83 137 GLY B CA 1
ATOM 2574 C C . GLY B 1 137 ? -24.009 -4.660 -25.629 1.00 15.00 137 GLY B C 1
ATOM 2575 O O . GLY B 1 137 ? -24.819 -5.091 -26.445 1.00 15.20 137 GLY B O 1
ATOM 2576 N N . ILE B 1 138 ? -22.719 -4.515 -25.910 1.00 13.28 138 ILE B N 1
ATOM 2577 C CA . ILE B 1 138 ? -22.203 -4.654 -27.265 1.00 12.94 138 ILE B CA 1
ATOM 2578 C C . ILE B 1 138 ? -22.246 -6.121 -27.704 1.00 15.71 138 ILE B C 1
ATOM 2579 O O . ILE B 1 138 ? -22.299 -7.017 -26.862 1.00 18.25 138 ILE B O 1
ATOM 2584 N N . GLY B 1 139 ? -22.258 -6.358 -29.012 1.00 15.13 139 GLY B N 1
ATOM 2585 C CA . GLY B 1 139 ? -22.411 -7.708 -29.535 1.00 13.40 139 GLY B CA 1
ATOM 2586 C C . GLY B 1 139 ? -23.861 -8.150 -29.518 1.00 17.91 139 GLY B C 1
ATOM 2587 O O . GLY B 1 139 ? -24.172 -9.303 -29.201 1.00 18.56 139 GLY B O 1
ATOM 2588 N N . THR B 1 140 ? -24.750 -7.219 -29.846 1.00 14.74 140 THR B N 1
ATOM 2589 C CA . THR B 1 140 ? -26.186 -7.487 -29.842 1.00 14.99 140 THR B CA 1
ATOM 2590 C C . THR B 1 140 ? -26.834 -7.083 -31.156 1.00 15.91 140 THR B C 1
ATOM 2591 O O . THR B 1 140 ? -26.397 -6.133 -31.829 1.00 15.11 140 THR B O 1
ATOM 2595 N N . THR B 1 141 ? -27.896 -7.804 -31.505 1.00 15.76 141 THR B N 1
ATOM 2596 C CA . THR B 1 141 ? -28.708 -7.488 -32.667 1.00 14.94 141 THR B CA 1
ATOM 2597 C C . THR B 1 141 ? -30.122 -7.182 -32.206 1.00 13.98 141 THR B C 1
ATOM 2598 O O . THR B 1 141 ? -30.739 -7.977 -31.509 1.00 13.85 141 THR B O 1
ATOM 2602 N N . TRP B 1 142 ? -30.598 -5.995 -32.568 1.00 12.65 142 TRP B N 1
ATOM 2603 C CA . TRP B 1 142 ? -31.885 -5.488 -32.111 1.00 13.79 142 TRP B CA 1
ATOM 2604 C C . TRP B 1 142 ? -32.812 -5.362 -33.298 1.00 13.65 142 TRP B C 1
ATOM 2605 O O . TRP B 1 142 ? -32.417 -4.814 -34.328 1.00 14.29 142 TRP B O 1
ATOM 2616 N N . GLU B 1 143 ? -34.042 -5.841 -33.173 1.00 13.48 143 GLU B N 1
ATOM 2617 C CA . GLU B 1 143 ? -34.949 -5.764 -34.315 1.00 13.64 143 GLU B CA 1
ATOM 2618 C C . GLU B 1 143 ? -36.400 -5.613 -33.866 1.00 13.43 143 GLU B C 1
ATOM 2619 O O . GLU B 1 143 ? -36.824 -6.212 -32.878 1.00 13.70 143 GLU B O 1
ATOM 2625 N N . ALA B 1 144 ? -37.147 -4.785 -34.579 1.00 11.64 144 ALA B N 1
ATOM 2626 C CA . ALA B 1 144 ? -38.579 -4.633 -34.333 1.00 12.22 144 ALA B CA 1
ATOM 2627 C C . ALA B 1 144 ? -39.341 -4.734 -35.636 1.00 11.33 144 ALA B C 1
ATOM 2628 O O . ALA B 1 144 ? -38.890 -4.234 -36.663 1.00 14.09 144 ALA B O 1
ATOM 2630 N N . ARG B 1 145 ? -40.497 -5.387 -35.574 1.00 13.38 145 ARG B N 1
ATOM 2631 C CA . ARG B 1 145 ? -41.427 -5.437 -36.697 1.00 14.58 145 ARG B CA 1
ATOM 2632 C C . ARG B 1 145 ? -42.510 -4.402 -36.448 1.00 13.46 145 ARG B C 1
ATOM 2633 O O . ARG B 1 145 ? -43.248 -4.486 -35.459 1.00 12.71 145 ARG B O 1
ATOM 2641 N N . ILE B 1 146 ? -42.598 -3.438 -37.358 1.00 13.10 146 ILE B N 1
ATOM 2642 C CA . ILE B 1 146 ? -43.357 -2.206 -37.147 1.00 13.21 146 ILE B CA 1
ATOM 2643 C C . ILE B 1 146 ? -44.220 -1.883 -38.356 1.00 15.88 146 ILE B C 1
ATOM 2644 O O . ILE B 1 146 ? -43.788 -2.088 -39.486 1.00 16.04 146 ILE B O 1
ATOM 2649 N N . LYS B 1 147 ? -45.429 -1.384 -38.106 1.00 13.49 147 LYS B N 1
ATOM 2650 C CA . LYS B 1 147 ? -46.256 -0.778 -39.148 1.00 14.59 147 LYS B CA 1
ATOM 2651 C C . LYS B 1 147 ? -46.617 0.645 -38.732 1.00 15.04 147 LYS B C 1
ATOM 2652 O O . LYS B 1 147 ? -47.253 0.853 -37.700 1.00 14.56 147 LYS B O 1
ATOM 2658 N N . PHE B 1 148 ? -46.197 1.619 -39.533 1.00 14.18 148 PHE B N 1
ATOM 2659 C CA . PHE B 1 148 ? -46.501 3.008 -39.260 1.00 13.83 148 PHE B CA 1
ATOM 2660 C C . PHE B 1 148 ? -47.815 3.416 -39.926 1.00 16.91 148 PHE B C 1
ATOM 2661 O O . PHE B 1 148 ? -47.838 3.675 -41.126 1.00 21.04 148 PHE B O 1
ATOM 2669 N N . ASN B 1 149 ? -48.895 3.440 -39.145 1.00 14.55 149 ASN B N 1
ATOM 2670 C CA . ASN B 1 149 ? -50.191 3.971 -39.595 1.00 14.59 149 ASN B CA 1
ATOM 2671 C C . ASN B 1 149 ? -50.333 5.388 -39.056 1.00 16.17 149 ASN B C 1
ATOM 2672 O O . ASN B 1 149 ? -51.376 5.774 -38.528 1.00 19.33 149 ASN B O 1
ATOM 2677 N N . CYS B 1 150 ? -49.254 6.157 -39.175 1.00 15.52 150 CYS B N 1
ATOM 2678 C CA . CYS B 1 150 ? -49.166 7.469 -38.545 1.00 16.14 150 CYS B CA 1
ATOM 2679 C C . CYS B 1 150 ? -48.271 8.398 -39.352 1.00 17.33 150 CYS B C 1
ATOM 2680 O O . CYS B 1 150 ? -47.698 9.333 -38.810 1.00 17.00 150 CYS B O 1
ATOM 2683 N N . LEU B 1 151 ? -48.148 8.142 -40.650 1.00 16.43 151 LEU B N 1
ATOM 2684 C CA . LEU B 1 151 ? -47.285 8.957 -41.489 1.00 16.66 151 LEU B CA 1
ATOM 2685 C C . LEU B 1 151 ? -48.059 10.174 -41.973 1.00 21.28 151 LEU B C 1
ATOM 2686 O O . LEU B 1 151 ? -48.383 10.315 -43.166 1.00 21.52 151 LEU B O 1
ATOM 2691 N N . ALA B 1 152 ? -48.347 11.058 -41.023 1.00 18.74 152 ALA B N 1
ATOM 2692 C CA . ALA B 1 152 ? -49.208 12.206 -41.264 1.00 18.45 152 ALA B CA 1
ATOM 2693 C C . ALA B 1 152 ? -48.687 13.417 -40.496 1.00 18.27 152 ALA B C 1
ATOM 2694 O O . ALA B 1 152 ? -47.881 13.272 -39.571 1.00 16.87 152 ALA B O 1
ATOM 2696 N N . PRO B 1 153 ? -49.121 14.628 -40.879 1.00 17.59 153 PRO B N 1
ATOM 2697 C CA . PRO B 1 153 ? -48.644 15.830 -40.182 1.00 14.75 153 PRO B CA 1
ATOM 2698 C C . PRO B 1 153 ? -48.889 15.787 -38.680 1.00 15.15 153 PRO B C 1
ATOM 2699 O O . PRO B 1 153 ? -49.922 15.288 -38.222 1.00 16.80 153 PRO B O 1
ATOM 2703 N N . GLY B 1 154 ? -47.945 16.314 -37.916 1.00 13.51 154 GLY B N 1
ATOM 2704 C CA . GLY B 1 154 ? -48.092 16.341 -36.477 1.00 14.19 154 GLY B CA 1
ATOM 2705 C C . GLY B 1 154 ? -47.392 15.169 -35.807 1.00 15.62 154 GLY B C 1
ATOM 2706 O O . GLY B 1 154 ? -47.054 15.239 -34.630 1.00 16.22 154 GLY B O 1
ATOM 2707 N N . MET B 1 155 ? -47.180 14.092 -36.559 1.00 14.90 155 MET B N 1
ATOM 2708 C CA . MET B 1 155 ? -46.701 12.839 -35.983 1.00 11.30 155 MET B CA 1
ATOM 2709 C C . MET B 1 155 ? -45.183 12.693 -36.056 1.00 14.31 155 MET B C 1
ATOM 2710 O O . MET B 1 155 ? -44.536 13.179 -36.981 1.00 13.89 155 MET B O 1
ATOM 2715 N N . TRP B 1 156 ? -44.633 11.972 -35.087 1.00 13.49 156 TRP B N 1
ATOM 2716 C CA . TRP B 1 156 ? -43.191 11.781 -35.004 1.00 12.37 156 TRP B CA 1
ATOM 2717 C C . TRP B 1 156 ? -42.904 10.420 -34.340 1.00 12.37 156 TRP B C 1
ATOM 2718 O O . TRP B 1 156 ? -42.576 10.327 -33.144 1.00 12.52 156 TRP B O 1
ATOM 2729 N N . PRO B 1 157 ? -43.062 9.341 -35.119 1.00 13.12 157 PRO B N 1
ATOM 2730 C CA . PRO B 1 157 ? -42.763 8.004 -34.578 1.00 11.93 157 PRO B CA 1
ATOM 2731 C C . PRO B 1 157 ? -41.274 7.687 -34.580 1.00 13.90 157 PRO B C 1
ATOM 2732 O O . PRO B 1 157 ? -40.519 8.240 -35.393 1.00 13.02 157 PRO B O 1
ATOM 2736 N N . ALA B 1 158 ? -40.854 6.796 -33.679 1.00 11.49 158 ALA B N 1
ATOM 2737 C CA . ALA B 1 158 ? -39.441 6.431 -33.606 1.00 11.87 158 ALA B CA 1
ATOM 2738 C C . ALA B 1 158 ? -39.241 5.083 -32.950 1.00 12.71 158 ALA B C 1
ATOM 2739 O O . ALA B 1 158 ? -40.027 4.657 -32.103 1.00 12.45 158 ALA B O 1
ATOM 2741 N N . TRP B 1 159 ? -38.158 4.432 -33.351 1.00 11.02 159 TRP B N 1
ATOM 2742 C CA . TRP B 1 159 ? -37.727 3.165 -32.782 1.00 9.83 159 TRP B CA 1
ATOM 2743 C C . TRP B 1 159 ? -36.237 3.341 -32.567 1.00 11.75 159 TRP B C 1
ATOM 2744 O O . TRP B 1 159 ? -35.497 3.574 -33.518 1.00 11.47 159 TRP B O 1
ATOM 2755 N N . TRP B 1 160 ? -35.805 3.339 -31.305 1.00 12.04 160 TRP B N 1
ATOM 2756 C CA . TRP B 1 160 ? -34.443 3.751 -31.006 1.00 11.16 160 TRP B CA 1
ATOM 2757 C C . TRP B 1 160 ? -33.935 3.124 -29.715 1.00 10.93 160 TRP B C 1
ATOM 2758 O O . TRP B 1 160 ? -34.726 2.583 -28.935 1.00 11.01 160 TRP B O 1
ATOM 2769 N N . LEU B 1 161 ? -32.614 3.174 -29.519 1.00 11.08 161 LEU B N 1
ATOM 2770 C CA . LEU B 1 161 ? -31.965 2.666 -28.319 1.00 10.29 161 LEU B CA 1
ATOM 2771 C C . LEU B 1 161 ? -31.285 3.821 -27.598 1.00 12.71 161 LEU B C 1
ATOM 2772 O O . LEU B 1 161 ? -30.661 4.692 -28.235 1.00 14.01 161 LEU B O 1
ATOM 2777 N N . SER B 1 162 ? -31.382 3.815 -26.271 1.00 12.29 162 SER B N 1
ATOM 2778 C CA . SER B 1 162 ? -30.906 4.935 -25.458 1.00 11.01 162 SER B CA 1
ATOM 2779 C C . SER B 1 162 ? -29.871 4.532 -24.430 1.00 12.12 162 SER B C 1
ATOM 2780 O O . SER B 1 162 ? -30.016 3.503 -23.782 1.00 12.01 162 SER B O 1
ATOM 2783 N N . ASN B 1 163 ? -28.838 5.352 -24.281 1.00 12.21 163 ASN B N 1
ATOM 2784 C CA . ASN B 1 163 ? -27.969 5.286 -23.106 1.00 13.43 163 ASN B CA 1
ATOM 2785 C C . ASN B 1 163 ? -28.107 6.613 -22.388 1.00 17.39 163 ASN B C 1
ATOM 2786 O O . ASN B 1 163 ? -27.986 7.667 -23.021 1.00 19.83 163 ASN B O 1
ATOM 2791 N N . ASP B 1 164 ? -28.395 6.584 -21.087 1.00 16.74 164 ASP B N 1
ATOM 2792 C CA . ASP B 1 164 ? -28.572 7.841 -20.352 1.00 19.68 164 ASP B CA 1
ATOM 2793 C C . ASP B 1 164 ? -27.530 8.017 -19.238 1.00 22.66 164 ASP B C 1
ATOM 2794 O O . ASP B 1 164 ? -27.793 8.662 -18.225 1.00 24.15 164 ASP B O 1
ATOM 2799 N N . ASP B 1 165 ? -26.350 7.450 -19.446 1.00 21.55 165 ASP B N 1
ATOM 2800 C CA . ASP B 1 165 ? -25.240 7.612 -18.503 1.00 22.72 165 ASP B CA 1
ATOM 2801 C C . ASP B 1 165 ? -24.733 9.045 -18.452 1.00 25.87 165 ASP B C 1
ATOM 2802 O O . ASP B 1 165 ? -24.425 9.632 -19.489 1.00 25.79 165 ASP B O 1
ATOM 2807 N N . PRO B 1 166 ? -24.595 9.602 -17.238 1.00 27.44 166 PRO B N 1
ATOM 2808 C CA . PRO B 1 166 ? -23.996 10.936 -17.139 1.00 27.73 166 PRO B CA 1
ATOM 2809 C C . PRO B 1 166 ? -22.611 10.945 -17.771 1.00 26.34 166 PRO B C 1
ATOM 2810 O O . PRO B 1 166 ? -21.781 10.091 -17.437 1.00 32.76 166 PRO B O 1
ATOM 2814 N N . GLY B 1 167 ? -22.372 11.870 -18.690 1.0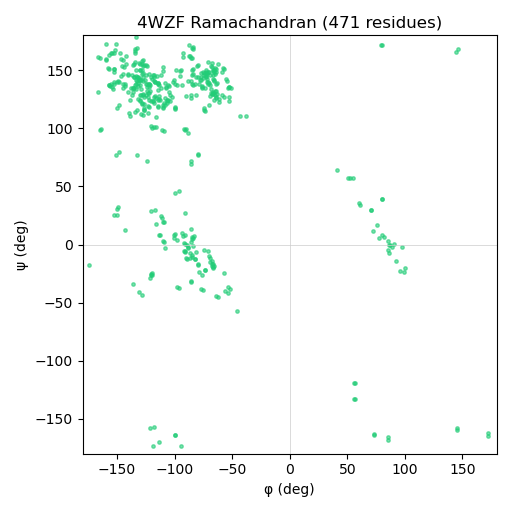0 25.13 167 GLY B N 1
ATOM 2815 C CA . GLY B 1 167 ? -21.037 12.058 -19.224 1.00 27.10 167 GLY B CA 1
ATOM 2816 C C . GLY B 1 167 ? -20.714 11.276 -20.480 1.00 30.25 167 GLY B C 1
ATOM 2817 O O . GLY B 1 167 ? -19.722 11.564 -21.146 1.00 30.68 167 GLY B O 1
ATOM 2818 N N . ARG B 1 168 ? -21.539 10.287 -20.817 1.00 26.33 168 ARG B N 1
ATOM 2819 C CA . ARG B 1 168 ? -21.277 9.492 -22.015 1.00 23.88 168 ARG B CA 1
ATOM 2820 C C . ARG B 1 168 ? -22.564 8.989 -22.655 1.00 23.80 168 ARG B C 1
ATOM 2821 O O . ARG B 1 168 ? -22.584 7.912 -23.251 1.00 23.90 168 ARG B O 1
ATOM 2829 N N . SER B 1 169 ? -23.631 9.774 -22.539 1.00 22.80 169 SER B N 1
ATOM 2830 C CA . SER B 1 169 ? -24.916 9.391 -23.112 1.00 20.59 169 SER B CA 1
ATOM 2831 C C . SER B 1 169 ? -24.841 9.327 -24.631 1.00 24.70 169 SER B C 1
ATOM 2832 O O . SER B 1 169 ? -24.119 10.096 -25.268 1.00 23.36 169 SER B O 1
ATOM 2835 N N . GLY B 1 170 ? -25.603 8.410 -25.212 1.00 22.65 170 GLY B N 1
ATOM 2836 C CA . GLY B 1 170 ? -25.627 8.253 -26.651 1.00 20.24 170 GLY B CA 1
ATOM 2837 C C . GLY B 1 170 ? -26.989 7.739 -27.062 1.00 21.06 170 GLY B C 1
ATOM 2838 O O . GLY B 1 170 ? -27.822 7.399 -26.227 1.00 19.05 170 GLY B O 1
ATOM 2839 N N . GLU B 1 171 ? -27.221 7.688 -28.364 1.00 14.48 171 GLU B N 1
ATOM 2840 C CA . GLU B 1 171 ? -28.503 7.265 -28.856 1.00 16.97 171 GLU B CA 1
ATOM 2841 C C . GLU B 1 171 ? -28.343 6.558 -30.195 1.00 15.32 171 GLU B C 1
ATOM 2842 O O . GLU B 1 171 ? -27.527 6.967 -31.025 1.00 16.10 171 GLU B O 1
ATOM 2848 N N . ILE B 1 172 ? -29.097 5.484 -30.398 1.00 13.65 172 ILE B N 1
ATOM 2849 C CA . ILE B 1 172 ? -29.086 4.790 -31.676 1.00 14.15 172 ILE B CA 1
ATOM 2850 C C . ILE B 1 172 ? -30.506 4.831 -32.251 1.00 13.16 172 ILE B C 1
ATOM 2851 O O . ILE B 1 172 ? -31.372 4.077 -31.815 1.00 13.09 172 ILE B O 1
ATOM 2856 N N . ASP B 1 173 ? -30.752 5.744 -33.194 1.00 12.70 173 ASP B N 1
ATOM 2857 C CA . ASP B 1 173 ? -32.090 5.866 -33.787 1.00 14.36 173 ASP B CA 1
ATOM 2858 C C . ASP B 1 173 ? -32.201 4.983 -35.011 1.00 13.70 173 ASP B C 1
ATOM 2859 O O . ASP B 1 173 ? -31.724 5.362 -36.086 1.00 14.48 173 ASP B O 1
ATOM 2864 N N . LEU B 1 174 ? -32.797 3.800 -34.853 1.00 11.74 174 LEU B N 1
ATOM 2865 C CA . LEU B 1 174 ? -32.958 2.895 -35.990 1.00 13.46 174 LEU B CA 1
ATOM 2866 C C . LEU B 1 174 ? -33.840 3.503 -37.086 1.00 16.09 174 LEU B C 1
ATOM 2867 O O . LEU B 1 174 ? -33.507 3.437 -38.278 1.00 14.84 174 LEU B O 1
ATOM 2872 N N . ILE B 1 175 ? -34.965 4.094 -36.695 1.00 13.85 175 ILE B N 1
ATOM 2873 C CA . ILE B 1 175 ? -35.775 4.821 -37.662 1.00 14.57 175 ILE B CA 1
ATOM 2874 C C . ILE B 1 175 ? -36.619 5.888 -36.977 1.00 13.73 175 ILE B C 1
ATOM 2875 O O . ILE B 1 175 ? -37.143 5.687 -35.885 1.00 14.08 175 ILE B O 1
ATOM 2880 N N . GLU B 1 176 ? -36.681 7.046 -37.622 1.00 12.83 176 GLU B N 1
ATOM 2881 C CA . GLU B 1 176 ? -37.555 8.155 -37.225 1.00 14.45 176 GLU B CA 1
ATOM 2882 C C . GLU B 1 176 ? -38.214 8.679 -38.470 1.00 13.21 176 GLU B C 1
ATOM 2883 O O . GLU B 1 176 ? -37.573 8.729 -39.522 1.00 14.58 176 GLU B O 1
ATOM 2889 N N . TRP B 1 177 ? -39.467 9.104 -38.340 1.00 12.45 177 TRP B N 1
ATOM 2890 C CA . TRP B 1 177 ? -40.184 9.742 -39.442 1.00 14.80 177 TRP B CA 1
ATOM 2891 C C . TRP B 1 177 ? -40.764 11.025 -38.888 1.00 14.33 177 TRP B C 1
ATOM 2892 O O . TRP B 1 177 ? -41.200 11.061 -37.733 1.00 13.68 177 TRP B O 1
ATOM 2903 N N . TYR B 1 178 ? -40.740 12.083 -39.698 1.00 15.98 178 TYR B N 1
ATOM 2904 C CA . TYR B 1 178 ? -41.074 13.414 -39.217 1.00 13.71 178 TYR B CA 1
ATOM 2905 C C . TYR B 1 178 ? -42.285 13.995 -39.917 1.00 16.98 178 TYR B C 1
ATOM 2906 O O . TYR B 1 178 ? -42.293 14.147 -41.146 1.00 18.91 178 TYR B O 1
ATOM 2915 N N . GLY B 1 179 ? -43.295 14.337 -39.129 1.00 15.96 179 GLY B N 1
ATOM 2916 C CA . GLY B 1 179 ? -44.529 14.891 -39.662 1.00 14.86 179 GLY B CA 1
ATOM 2917 C C . GLY B 1 179 ? -44.478 16.382 -39.917 1.00 18.07 179 GLY B C 1
ATOM 2918 O O . GLY B 1 179 ? -45.518 16.975 -40.252 1.00 17.54 179 GLY B O 1
ATOM 2919 N N . ASN B 1 180 ? -43.301 16.995 -39.776 1.00 16.40 180 ASN B N 1
ATOM 2920 C CA . ASN B 1 180 ? -43.209 18.461 -39.901 1.00 17.64 180 ASN B CA 1
ATOM 2921 C C . ASN B 1 180 ? -43.139 18.919 -41.355 1.00 21.22 180 ASN B C 1
ATOM 2922 O O . ASN B 1 180 ? -43.146 20.118 -41.640 1.00 25.11 180 ASN B O 1
ATOM 2927 N N . GLY B 1 181 ? -43.045 17.956 -42.263 1.00 21.08 181 GLY B N 1
ATOM 2928 C CA . GLY B 1 181 ? -43.148 18.235 -43.681 1.00 25.81 181 GLY B CA 1
ATOM 2929 C C . GLY B 1 181 ? -41.853 18.660 -44.345 1.00 29.12 181 GLY B C 1
ATOM 2930 O O . GLY B 1 181 ? -41.848 18.966 -45.546 1.00 30.25 181 GLY B O 1
ATOM 2931 N N . THR B 1 182 ? -40.754 18.683 -43.591 1.00 23.67 182 THR B N 1
ATOM 2932 C CA . THR B 1 182 ? -39.487 19.107 -44.179 1.00 24.08 182 THR B CA 1
ATOM 2933 C C . THR B 1 182 ? -38.310 18.168 -43.912 1.00 26.34 182 THR B C 1
ATOM 2934 O O . THR B 1 182 ? -37.520 17.924 -44.813 1.00 29.57 182 THR B O 1
ATOM 2938 N N . TRP B 1 183 ? -38.189 17.632 -42.700 1.00 21.15 183 TRP B N 1
ATOM 2939 C CA . TRP B 1 183 ? -37.060 16.746 -42.401 1.00 21.75 183 TRP B CA 1
ATOM 2940 C C . TRP B 1 183 ? -37.270 15.359 -43.005 1.00 22.27 183 TRP B C 1
ATOM 2941 O O . TRP B 1 183 ? -38.361 14.801 -42.903 1.00 22.03 183 TRP B O 1
ATOM 2952 N N . PRO B 1 184 ? -36.217 14.790 -43.613 1.00 20.99 184 PRO B N 1
ATOM 2953 C CA . PRO B 1 184 ? -36.313 13.453 -44.204 1.00 23.78 184 PRO B CA 1
ATOM 2954 C C . PRO B 1 184 ? -36.240 12.357 -43.149 1.00 18.89 184 PRO B C 1
ATOM 2955 O O . PRO B 1 184 ? -35.474 12.468 -42.194 1.00 19.63 184 PRO B O 1
ATOM 2959 N N . SER B 1 185 ? -37.029 11.307 -43.335 1.00 17.65 185 SER B N 1
ATOM 2960 C CA . SER B 1 185 ? -37.003 10.169 -42.421 1.00 17.22 185 SER B CA 1
ATOM 2961 C C . SER B 1 185 ? -35.657 9.453 -42.491 1.00 19.59 185 SER B C 1
ATOM 2962 O O . SER B 1 185 ? -35.006 9.432 -43.534 1.00 18.90 185 SER B O 1
ATOM 2965 N N . GLY B 1 186 ? -35.215 8.867 -41.388 1.00 16.04 186 GLY B N 1
ATOM 2966 C CA . GLY B 1 186 ? -33.985 8.107 -41.480 1.00 16.26 186 GLY B CA 1
ATOM 2967 C C . GLY B 1 186 ? -33.417 7.609 -40.177 1.00 18.17 186 GLY B C 1
ATOM 2968 O O . GLY B 1 186 ? -34.099 7.565 -39.154 1.00 15.85 186 GLY B O 1
ATOM 2969 N N . THR B 1 187 ? -32.136 7.267 -40.252 1.00 14.45 187 THR B N 1
ATOM 2970 C CA . THR B 1 187 ? -31.402 6.521 -39.239 1.00 16.74 187 THR B CA 1
ATOM 2971 C C . THR B 1 187 ? -30.190 7.317 -38.740 1.00 17.99 187 THR B C 1
ATOM 2972 O O . THR B 1 187 ? -29.448 7.893 -39.540 1.00 17.33 187 THR B O 1
ATOM 2976 N N . THR B 1 188 ? -29.971 7.348 -37.426 1.00 15.60 188 THR B N 1
ATOM 2977 C CA . THR B 1 188 ? -28.928 8.207 -36.865 1.00 15.13 188 THR B CA 1
ATOM 2978 C C . THR B 1 188 ? -28.252 7.558 -35.673 1.00 17.29 188 THR B C 1
ATOM 2979 O O . THR B 1 188 ? -28.917 6.967 -34.830 1.00 15.57 188 THR B O 1
ATOM 2983 N N . VAL B 1 189 ? -26.930 7.673 -35.603 1.00 14.50 189 VAL B N 1
ATOM 2984 C CA . VAL B 1 189 ? -26.206 7.333 -34.379 1.00 16.61 189 VAL B CA 1
ATOM 2985 C C . VAL B 1 189 ? -25.655 8.603 -33.738 1.00 17.13 189 VAL B C 1
ATOM 2986 O O . VAL B 1 189 ? -24.872 9.340 -34.361 1.00 18.27 189 VAL B O 1
ATOM 2990 N N . HIS B 1 190 ? -26.080 8.866 -32.505 1.00 14.93 190 HIS B N 1
ATOM 2991 C CA . HIS B 1 190 ? -25.605 10.018 -31.728 1.00 16.39 190 HIS B CA 1
ATOM 2992 C C . HIS B 1 190 ? -24.611 9.590 -30.677 1.00 16.78 190 HIS B C 1
ATOM 2993 O O . HIS B 1 190 ? -24.938 8.777 -29.826 1.00 16.73 190 HIS B O 1
ATOM 3000 N N . ALA B 1 191 ? -23.415 10.170 -30.698 1.00 16.47 191 ALA B N 1
ATOM 3001 C CA . ALA B 1 191 ? -22.392 9.838 -29.712 1.00 17.91 191 ALA B CA 1
ATOM 3002 C C . ALA B 1 191 ? -22.297 10.875 -28.590 1.00 21.41 191 ALA B C 1
ATOM 3003 O O . ALA B 1 191 ? -21.395 10.799 -27.740 1.00 24.34 191 ALA B O 1
ATOM 3005 N N . ASN B 1 192 ? -23.204 11.845 -28.600 1.00 22.22 192 ASN B N 1
ATOM 3006 C CA . ASN B 1 192 ? -23.388 12.742 -27.465 1.00 23.90 192 ASN B CA 1
ATOM 3007 C C . ASN B 1 192 ? -24.837 13.231 -27.465 1.00 28.15 192 ASN B C 1
ATOM 3008 O O . ASN B 1 192 ? -25.549 13.053 -28.462 1.00 30.79 192 ASN B O 1
ATOM 3013 N N . PRO B 1 193 ? -25.299 13.812 -26.346 1.00 28.52 193 PRO B N 1
ATOM 3014 C CA . PRO B 1 193 ? -26.707 14.233 -26.323 1.00 30.16 193 PRO B CA 1
ATOM 3015 C C . PRO B 1 193 ? -26.953 15.632 -26.905 1.00 31.70 193 PRO B C 1
ATOM 3016 O O . PRO B 1 193 ? -28.096 16.083 -26.912 1.00 36.15 193 PRO B O 1
ATOM 3020 N N . ASP B 1 194 ? -25.911 16.293 -27.404 1.00 29.87 194 ASP B N 1
ATOM 3021 C CA . ASP B 1 194 ? -26.055 17.642 -27.961 1.00 33.61 194 ASP B CA 1
ATOM 3022 C C . ASP B 1 194 ? -26.385 17.657 -29.451 1.00 32.35 194 ASP B C 1
ATOM 3023 O O . ASP B 1 194 ? -26.512 18.728 -30.052 1.00 31.06 194 ASP B O 1
ATOM 3028 N N . GLY B 1 195 ? -26.489 16.480 -30.056 1.00 26.59 195 GLY B N 1
ATOM 3029 C CA . GLY B 1 195 ? -26.810 16.388 -31.467 1.00 24.45 195 GLY B CA 1
ATOM 3030 C C . GLY B 1 195 ? -25.705 16.792 -32.426 1.00 25.11 195 GLY B C 1
ATOM 3031 O O . GLY B 1 195 ? -25.948 16.929 -33.626 1.00 24.88 195 GLY B O 1
ATOM 3032 N N . THR B 1 196 ? -24.487 16.956 -31.912 1.00 24.83 196 THR B N 1
ATOM 3033 C CA . THR B 1 196 ? -23.356 17.379 -32.735 1.00 26.72 196 THR B CA 1
ATOM 3034 C C . THR B 1 196 ? -22.312 16.292 -32.990 1.00 28.45 196 THR B C 1
ATOM 3035 O O . THR B 1 196 ? -21.290 16.550 -33.623 1.00 27.05 196 THR B O 1
ATOM 3039 N N . ALA B 1 197 ? -22.550 15.086 -32.486 1.00 25.40 197 ALA B N 1
ATOM 3040 C CA . ALA B 1 197 ? -21.640 13.976 -32.752 1.00 23.27 197 ALA B CA 1
ATOM 3041 C C . ALA B 1 197 ? -22.424 12.832 -33.363 1.00 24.44 197 ALA B C 1
ATOM 3042 O O . ALA B 1 197 ? -22.632 11.792 -32.739 1.00 23.17 197 ALA B O 1
ATOM 3044 N N . PHE B 1 198 ? -22.835 13.018 -34.605 1.00 21.76 198 PHE B N 1
ATOM 3045 C CA . PHE B 1 198 ? -23.810 12.118 -35.203 1.00 23.72 198 PHE B CA 1
ATOM 3046 C C . PHE B 1 198 ? -23.356 11.624 -36.561 1.00 25.45 198 PHE B C 1
ATOM 3047 O O . PHE B 1 198 ? -22.536 12.259 -37.226 1.00 24.92 198 PHE B O 1
ATOM 3055 N N . GLU B 1 199 ? -23.881 10.468 -36.947 1.00 20.31 199 GLU B N 1
ATOM 3056 C CA . GLU B 1 199 ? -23.814 9.982 -38.312 1.00 21.54 199 GLU B CA 1
ATOM 3057 C C . GLU B 1 199 ? -25.241 9.652 -38.704 1.00 22.41 199 GLU B C 1
ATOM 3058 O O . GLU B 1 199 ? -25.919 8.925 -37.972 1.00 21.75 199 GLU B O 1
ATOM 3064 N N . THR B 1 200 ? -25.709 10.159 -39.842 1.00 18.21 200 THR B N 1
ATOM 3065 C CA . THR B 1 200 ? -27.105 9.959 -40.207 1.00 19.03 200 THR B CA 1
ATOM 3066 C C . THR B 1 200 ? -27.246 9.457 -41.641 1.00 21.06 200 THR B C 1
ATOM 3067 O O . THR B 1 200 ? -26.342 9.635 -42.466 1.00 21.41 200 THR B O 1
ATOM 3071 N N . CYS B 1 201 ? -28.363 8.798 -41.929 1.00 18.19 201 CYS B N 1
ATOM 3072 C CA . CYS B 1 201 ? -28.606 8.234 -43.246 1.00 20.37 201 CYS B CA 1
ATOM 3073 C C . CYS B 1 201 ? -30.096 8.225 -43.527 1.00 20.65 201 CYS B C 1
ATOM 3074 O O . CYS B 1 201 ? -30.866 7.584 -42.814 1.00 19.34 201 CYS B O 1
ATOM 3077 N N . PRO B 1 202 ? -30.513 8.960 -44.563 1.00 20.66 202 PRO B N 1
ATOM 3078 C CA . PRO B 1 202 ? -31.922 8.962 -44.968 1.00 20.34 202 PRO B CA 1
ATOM 3079 C C . PRO B 1 202 ? -32.369 7.609 -45.481 1.00 21.08 202 PRO B C 1
ATOM 3080 O O . PRO B 1 202 ? -31.616 6.928 -46.174 1.00 22.40 202 PRO B O 1
ATOM 3084 N N . ILE B 1 203 ? -33.589 7.224 -45.142 1.00 20.93 203 ILE B N 1
ATOM 3085 C CA . ILE B 1 203 ? -34.194 6.051 -45.738 1.00 20.41 203 ILE B CA 1
ATOM 3086 C C . ILE B 1 203 ? -35.707 6.238 -45.709 1.00 22.06 203 ILE B C 1
ATOM 3087 O O . ILE B 1 203 ? -36.261 6.744 -44.733 1.00 19.90 203 ILE B O 1
ATOM 3092 N N . GLY B 1 204 ? -36.369 5.870 -46.802 1.00 19.94 204 GLY B N 1
ATOM 3093 C CA . GLY B 1 204 ? -37.804 6.063 -46.910 1.00 20.06 204 GLY B CA 1
ATOM 3094 C C . GLY B 1 204 ? -38.607 5.115 -46.047 1.00 19.80 204 GLY B C 1
ATOM 3095 O O . GLY B 1 204 ? -38.206 3.969 -45.812 1.00 21.20 204 GLY B O 1
ATOM 3096 N N . VAL B 1 205 ? -39.754 5.600 -45.585 1.00 20.05 205 VAL B N 1
ATOM 3097 C CA . VAL B 1 205 ? -40.672 4.822 -44.775 1.00 20.68 205 VAL B CA 1
ATOM 3098 C C . VAL B 1 205 ? -42.030 4.790 -45.457 1.00 23.54 205 VAL B C 1
ATOM 3099 O O . VAL B 1 205 ? -42.572 5.839 -45.798 1.00 25.20 205 VAL B O 1
ATOM 3103 N N . ASP B 1 206 ? -42.583 3.603 -45.665 1.00 21.97 206 ASP B N 1
ATOM 3104 C CA . ASP B 1 206 ? -43.943 3.529 -46.172 1.00 24.05 206 ASP B CA 1
ATOM 3105 C C . ASP B 1 206 ? -44.839 2.920 -45.102 1.00 24.65 206 ASP B C 1
ATOM 3106 O O . ASP B 1 206 ? -44.416 2.736 -43.960 1.00 23.49 206 ASP B O 1
ATOM 3111 N N . GLY B 1 207 ? -46.070 2.597 -45.473 1.00 22.87 207 GLY B N 1
ATOM 3112 C CA . GLY B 1 207 ? -47.044 2.147 -44.498 1.00 21.70 207 GLY B CA 1
ATOM 3113 C C . GLY B 1 207 ? -47.139 0.644 -44.322 1.00 22.65 207 GLY B C 1
ATOM 3114 O O . GLY B 1 207 ? -48.035 0.167 -43.640 1.00 22.85 207 GLY B O 1
ATOM 3115 N N . GLY B 1 208 ? -46.216 -0.114 -44.909 1.00 19.38 208 GLY B N 1
ATOM 3116 C CA . GLY B 1 208 ? -46.300 -1.552 -44.803 1.00 21.06 208 GLY B CA 1
ATOM 3117 C C . GLY B 1 208 ? -45.606 -2.085 -43.564 1.00 21.20 208 GLY B C 1
ATOM 3118 O O . GLY B 1 208 ? -44.926 -1.338 -42.854 1.00 19.31 208 GLY B O 1
ATOM 3119 N N . TRP B 1 209 ? -45.775 -3.376 -43.297 1.00 18.43 209 TRP B N 1
ATOM 3120 C CA . TRP B 1 209 ? -44.999 -4.023 -42.244 1.00 17.09 209 TRP B CA 1
ATOM 3121 C C . TRP B 1 209 ? -43.531 -4.117 -42.645 1.00 21.49 209 TRP B C 1
ATOM 3122 O O . TRP B 1 209 ? -43.212 -4.515 -43.766 1.00 20.26 209 TRP B O 1
ATOM 3133 N N . HIS B 1 210 ? -42.630 -3.763 -41.730 1.00 15.98 210 HIS B N 1
ATOM 3134 C CA . HIS B 1 210 ? -41.201 -3.872 -42.010 1.00 18.13 210 HIS B CA 1
ATOM 3135 C C . HIS B 1 210 ? -40.455 -4.234 -40.738 1.00 17.26 210 HIS B C 1
ATOM 3136 O O . HIS B 1 210 ? -40.926 -3.934 -39.636 1.00 17.67 210 HIS B O 1
ATOM 3143 N N . ASN B 1 211 ? -39.301 -4.879 -40.898 1.00 15.31 211 ASN B N 1
ATOM 3144 C CA . ASN B 1 211 ? -38.411 -5.155 -39.784 1.00 15.64 211 ASN B CA 1
ATOM 3145 C C . ASN B 1 211 ? -37.248 -4.189 -39.834 1.00 15.22 211 ASN B C 1
ATOM 3146 O O . ASN B 1 211 ? -36.597 -4.028 -40.879 1.00 16.35 211 ASN B O 1
ATOM 3151 N N . TRP B 1 212 ? -36.995 -3.528 -38.705 1.00 14.95 212 TRP B N 1
ATOM 3152 C CA . TRP B 1 212 ? -35.910 -2.555 -38.609 1.00 14.88 212 TRP B CA 1
ATOM 3153 C C . TRP B 1 212 ? -34.870 -3.076 -37.631 1.00 14.94 212 TRP B C 1
ATOM 3154 O O . TRP B 1 212 ? -35.185 -3.274 -36.458 1.00 14.18 212 TRP B O 1
ATOM 3165 N N . ARG B 1 213 ? -33.642 -3.293 -38.115 1.00 12.16 213 ARG B N 1
ATOM 3166 C CA . ARG B 1 213 ? -32.624 -4.022 -37.355 1.00 14.17 213 ARG B CA 1
ATOM 3167 C C . ARG B 1 213 ? -31.317 -3.254 -37.242 1.00 14.54 213 ARG B C 1
ATOM 3168 O O . ARG B 1 213 ? -30.917 -2.546 -38.174 1.00 14.77 213 ARG B O 1
ATOM 3176 N N . VAL B 1 214 ? -30.659 -3.381 -36.092 1.00 13.67 214 VAL B N 1
ATOM 3177 C CA . VAL B 1 214 ? -29.270 -2.967 -35.988 1.00 12.64 214 VAL B CA 1
ATOM 3178 C C . VAL B 1 214 ? -28.467 -4.081 -35.329 1.00 12.72 214 VAL B C 1
ATOM 3179 O O . VAL B 1 214 ? -28.898 -4.697 -34.350 1.00 14.05 214 VAL B O 1
ATOM 3183 N N . THR B 1 215 ? -27.296 -4.346 -35.891 1.00 14.86 215 THR B N 1
ATOM 3184 C CA . THR B 1 215 ? -26.310 -5.173 -35.238 1.00 14.41 215 THR B CA 1
ATOM 3185 C C . THR B 1 215 ? -25.190 -4.261 -34.744 1.00 14.65 215 THR B C 1
ATOM 3186 O O . THR B 1 215 ? -24.613 -3.487 -35.512 1.00 15.17 215 THR B O 1
ATOM 3190 N N . TRP B 1 216 ? -24.914 -4.347 -33.449 1.00 13.56 216 TRP B N 1
ATOM 3191 C CA . TRP B 1 216 ? -23.953 -3.485 -32.780 1.00 14.73 216 TRP B CA 1
ATOM 3192 C C . TRP B 1 216 ? -22.829 -4.363 -32.245 1.00 16.75 216 TRP B C 1
ATOM 3193 O O . TRP B 1 216 ? -23.031 -5.127 -31.302 1.00 16.91 216 TRP B O 1
ATOM 3204 N N A ASN B 1 217 ? -21.653 -4.285 -32.849 0.55 15.77 217 ASN B N 1
ATOM 3205 N N B ASN B 1 217 ? -21.663 -4.263 -32.888 0.45 15.77 217 ASN B N 1
ATOM 3206 C CA A ASN B 1 217 ? -20.545 -5.109 -32.369 0.55 16.42 217 ASN B CA 1
ATOM 3207 C CA B ASN B 1 217 ? -20.480 -5.083 -32.578 0.45 16.54 217 ASN B CA 1
ATOM 3208 C C A ASN B 1 217 ? -19.289 -4.251 -32.246 0.55 16.69 217 ASN B C 1
ATOM 3209 C C B ASN B 1 217 ? -19.303 -4.201 -32.166 0.45 16.68 217 ASN B C 1
ATOM 3210 O O A ASN B 1 217 ? -19.311 -3.085 -32.630 0.55 17.15 217 ASN B O 1
ATOM 3211 O O B ASN B 1 217 ? -19.385 -2.981 -32.272 0.45 17.20 217 ASN B O 1
ATOM 3220 N N . PRO B 1 218 ? -18.199 -4.807 -31.690 1.00 17.10 218 PRO B N 1
ATOM 3221 C CA . PRO B 1 218 ? -17.005 -3.973 -31.486 1.00 18.19 218 PRO B CA 1
ATOM 3222 C C . PRO B 1 218 ? -16.543 -3.183 -32.722 1.00 16.66 218 PRO B C 1
ATOM 3223 O O . PRO B 1 218 ? -15.946 -2.125 -32.555 1.00 20.58 218 PRO B O 1
ATOM 3227 N N . SER B 1 219 ? -16.841 -3.674 -33.926 1.00 18.47 219 SER B N 1
ATOM 3228 C CA . SER B 1 219 ? -16.422 -2.997 -35.149 1.00 17.30 219 SER B CA 1
ATOM 3229 C C . SER B 1 219 ? -17.316 -1.820 -35.525 1.00 19.18 219 SER B C 1
ATOM 3230 O O . SER B 1 219 ? -16.919 -0.984 -36.328 1.00 17.28 219 SER B O 1
ATOM 3233 N N . GLY B 1 220 ? -18.523 -1.763 -34.965 1.00 18.68 220 GLY B N 1
ATOM 3234 C CA . GLY B 1 220 ? -19.439 -0.677 -35.293 1.00 16.41 220 GLY B CA 1
ATOM 3235 C C . GLY B 1 220 ? -20.898 -1.110 -35.321 1.00 17.84 220 GLY B C 1
ATOM 3236 O O . GLY B 1 220 ? -21.260 -2.126 -34.735 1.00 18.30 220 GLY B O 1
ATOM 3237 N N . MET B 1 221 ? -21.733 -0.329 -36.009 1.00 14.30 221 MET B N 1
ATOM 3238 C CA . MET B 1 221 ? -23.171 -0.576 -36.092 1.00 15.67 221 MET B CA 1
ATOM 3239 C C . MET B 1 221 ? -23.611 -0.725 -37.534 1.00 16.38 221 MET B C 1
ATOM 3240 O O . MET B 1 221 ? -23.180 0.028 -38.412 1.00 18.55 221 MET B O 1
ATOM 3245 N N . TYR B 1 222 ? -24.485 -1.697 -37.765 1.00 14.35 222 TYR B N 1
ATOM 3246 C CA . TYR B 1 222 ? -24.947 -2.039 -39.099 1.00 15.51 222 TYR B CA 1
ATOM 3247 C C . TYR B 1 222 ? -26.462 -2.108 -39.082 1.00 15.67 222 TYR B C 1
ATOM 3248 O O . TYR B 1 222 ? -27.032 -2.769 -38.219 1.00 15.28 222 TYR B O 1
ATOM 3257 N N . PHE B 1 223 ? -27.098 -1.410 -40.019 1.00 14.62 223 PHE B N 1
ATOM 3258 C CA . PHE B 1 223 ? -28.555 -1.297 -40.052 1.00 14.51 223 PHE B CA 1
ATOM 3259 C C . PHE B 1 223 ? -29.176 -1.965 -41.267 1.00 17.77 223 PHE B C 1
ATOM 3260 O O . PHE B 1 223 ? -28.669 -1.846 -42.380 1.00 21.15 223 PHE B O 1
ATOM 3268 N N . TRP B 1 224 ? -30.290 -2.651 -41.044 1.00 17.41 224 TRP B N 1
ATOM 3269 C CA . TRP B 1 224 ? -31.040 -3.295 -42.120 1.00 16.34 224 TRP B CA 1
ATOM 3270 C C . TRP B 1 224 ? -32.500 -2.930 -42.095 1.00 20.17 224 TRP B C 1
ATOM 3271 O O . TRP B 1 224 ? -33.094 -2.761 -41.028 1.00 16.31 224 TRP B O 1
ATOM 3282 N N . LEU B 1 225 ? -33.075 -2.855 -43.291 1.00 18.50 225 LEU B N 1
ATOM 3283 C CA . LEU B 1 225 ? -34.510 -2.837 -43.499 1.00 16.90 225 LEU B CA 1
ATOM 3284 C C . LEU B 1 225 ? -34.888 -4.187 -44.099 1.00 18.91 225 LEU B C 1
ATOM 3285 O O . LEU B 1 225 ? -34.362 -4.556 -45.153 1.00 20.46 225 LEU B O 1
ATOM 3290 N N . ASP B 1 226 ? -35.754 -4.928 -43.412 1.00 17.10 226 ASP B N 1
ATOM 3291 C CA . ASP B 1 226 ? -36.211 -6.252 -43.862 1.00 19.48 226 ASP B CA 1
ATOM 3292 C C . ASP B 1 226 ? -35.049 -7.193 -44.129 1.00 24.87 226 ASP B C 1
ATOM 3293 O O . ASP B 1 226 ? -34.904 -7.756 -45.227 1.00 24.98 226 ASP B O 1
ATOM 3298 N N . TYR B 1 227 ? -34.239 -7.371 -43.092 1.00 19.37 227 TYR B N 1
ATOM 3299 C CA . TYR B 1 227 ? -33.096 -8.273 -43.143 1.00 22.44 227 TYR B CA 1
ATOM 3300 C C . TYR B 1 227 ? -33.500 -9.661 -43.600 1.00 22.96 227 TYR B C 1
ATOM 3301 O O . TYR B 1 227 ? -34.496 -10.211 -43.137 1.00 23.88 227 TYR B O 1
ATOM 3310 N N . ALA B 1 228 ? -32.696 -10.215 -44.499 1.00 26.79 228 ALA B N 1
ATOM 3311 C CA . ALA B 1 228 ? -32.747 -11.631 -44.844 1.00 29.42 228 ALA B CA 1
ATOM 3312 C C . ALA B 1 228 ? -31.316 -12.073 -45.135 1.00 31.26 228 ALA B C 1
ATOM 3313 O O . ALA B 1 228 ? -30.454 -11.230 -45.408 1.00 35.67 228 ALA B O 1
ATOM 3315 N N . ASP B 1 229 ? -31.045 -13.372 -45.049 1.00 39.08 229 ASP B N 1
ATOM 3316 C CA . ASP B 1 229 ? -29.687 -13.869 -45.281 1.00 41.67 229 ASP B CA 1
ATOM 3317 C C . ASP B 1 229 ? -29.157 -13.362 -46.618 1.00 39.03 229 ASP B C 1
ATOM 3318 O O . ASP B 1 229 ? -29.789 -13.563 -47.652 1.00 40.12 229 ASP B O 1
ATOM 3323 N N . GLY B 1 230 ? -28.018 -12.676 -46.589 1.00 41.06 230 GLY B N 1
ATOM 3324 C CA . GLY B 1 230 ? -27.400 -12.186 -47.809 1.00 42.71 230 GLY B CA 1
ATOM 3325 C C . GLY B 1 230 ? -27.643 -10.721 -48.129 1.00 44.81 230 GLY B C 1
ATOM 3326 O O . GLY B 1 230 ? -26.903 -10.126 -48.912 1.00 48.52 230 GLY B O 1
ATOM 3327 N N . ILE B 1 231 ? -28.682 -10.139 -47.537 1.00 42.64 231 ILE B N 1
ATOM 3328 C CA . ILE B 1 231 ? -28.985 -8.725 -47.743 1.00 39.27 231 ILE B CA 1
ATOM 3329 C C . ILE B 1 231 ? -27.917 -7.856 -47.071 1.00 38.11 231 ILE B C 1
ATOM 3330 O O . ILE B 1 231 ? -27.484 -8.139 -45.951 1.00 34.05 231 ILE B O 1
ATOM 3335 N N . GLU B 1 232 ? -27.490 -6.807 -47.768 1.00 37.92 232 GLU B N 1
ATOM 3336 C CA . GLU B 1 232 ? -26.467 -5.895 -47.267 1.00 35.48 232 GLU B CA 1
ATOM 3337 C C . GLU B 1 232 ? -27.112 -4.822 -46.386 1.00 29.96 232 GLU B C 1
ATOM 3338 O O . GLU B 1 232 ? -28.244 -4.424 -46.630 1.00 29.15 232 GLU B O 1
ATOM 3344 N N . PRO B 1 233 ? -26.401 -4.369 -45.343 1.00 27.41 233 PRO B N 1
ATOM 3345 C CA . PRO B 1 233 ? -26.979 -3.284 -44.541 1.00 24.16 233 PRO B CA 1
ATOM 3346 C C . PRO B 1 233 ? -27.072 -2.005 -45.360 1.00 24.80 233 PRO B C 1
ATOM 3347 O O . PRO B 1 233 ? -26.240 -1.803 -46.244 1.00 23.98 233 PRO B O 1
ATOM 3351 N N . TYR B 1 234 ? -28.059 -1.154 -45.088 1.00 21.17 234 TYR B N 1
ATOM 3352 C CA . TYR B 1 234 ? -28.195 0.084 -45.854 1.00 21.42 234 TYR B CA 1
ATOM 3353 C C . TYR B 1 234 ? -27.353 1.207 -45.266 1.00 21.90 234 TYR B C 1
ATOM 3354 O O . TYR B 1 234 ? -27.154 2.248 -45.886 1.00 24.45 234 TYR B O 1
ATOM 3363 N N . PHE B 1 235 ? -26.845 0.984 -44.064 1.00 20.46 235 PHE B N 1
ATOM 3364 C CA . PHE B 1 235 ? -26.074 1.994 -43.370 1.00 19.91 235 PHE B CA 1
ATOM 3365 C C . PHE B 1 235 ? -25.129 1.327 -42.382 1.00 20.15 235 PHE B C 1
ATOM 3366 O O . PHE B 1 235 ? -25.524 0.384 -41.691 1.00 18.72 235 PHE B O 1
ATOM 3374 N N . SER B 1 236 ? -23.877 1.790 -42.345 0.95 18.73 236 SER B N 1
ATOM 3375 C CA . SER B 1 236 ? -22.874 1.268 -41.419 0.95 20.89 236 SER B CA 1
ATOM 3376 C C . SER B 1 236 ? -22.181 2.423 -40.733 0.95 20.26 236 SER B C 1
ATOM 3377 O O . SER B 1 236 ? -21.872 3.429 -41.369 0.95 22.68 236 SER B O 1
ATOM 3380 N N . VAL B 1 237 ? -21.932 2.284 -39.436 1.00 16.65 237 VAL B N 1
ATOM 3381 C CA . VAL B 1 237 ? -21.199 3.297 -38.692 1.00 17.99 237 VAL B CA 1
ATOM 3382 C C . VAL B 1 237 ? -20.037 2.627 -37.978 1.00 20.66 237 VAL B C 1
ATOM 3383 O O . VAL B 1 237 ? -20.240 1.765 -37.124 1.00 19.31 237 VAL B O 1
ATOM 3387 N N . PRO B 1 238 ? -18.804 2.990 -38.351 1.00 23.34 238 PRO B N 1
ATOM 3388 C CA . PRO B 1 238 ? -17.651 2.303 -37.761 1.00 21.63 238 PRO B CA 1
ATOM 3389 C C . PRO B 1 238 ? -17.313 2.822 -36.376 1.00 20.50 238 PRO B C 1
ATOM 3390 O O . PRO B 1 238 ? -17.468 4.023 -36.119 1.00 21.72 238 PRO B O 1
ATOM 3394 N N . ALA B 1 239 ? -16.878 1.924 -35.494 1.00 18.37 239 ALA B N 1
ATOM 3395 C CA . ALA B 1 239 ? -16.356 2.320 -34.195 1.00 21.34 239 ALA B CA 1
ATOM 3396 C C . ALA B 1 239 ? -15.032 3.051 -34.401 1.00 26.07 239 ALA B C 1
ATOM 3397 O O . ALA B 1 239 ? -14.362 2.840 -35.409 1.00 24.69 239 ALA B O 1
ATOM 3399 N N . THR B 1 240 ? -14.667 3.932 -33.477 1.00 26.39 240 THR B N 1
ATOM 3400 C CA . THR B 1 240 ? -13.435 4.702 -33.645 1.00 33.92 240 THR B CA 1
ATOM 3401 C C . THR B 1 240 ? -12.210 3.804 -33.470 1.00 38.84 240 THR B C 1
ATOM 3402 O O . THR B 1 240 ? -12.197 2.913 -32.618 1.00 40.69 240 THR B O 1
ATOM 3406 N N . GLY B 1 241 ? -11.198 4.028 -34.304 1.00 39.07 241 GLY B N 1
ATOM 3407 C CA . GLY B 1 241 ? -9.934 3.326 -34.188 1.00 41.98 241 GLY B CA 1
ATOM 3408 C C . GLY B 1 241 ? -8.773 4.241 -34.518 1.00 45.35 241 GLY B C 1
ATOM 3409 O O . GLY B 1 241 ? -8.834 5.004 -35.482 1.00 43.77 241 GLY B O 1
ATOM 3410 N N . ASN B 1 246 ? -5.734 12.523 -35.994 1.00 53.96 246 ASN B N 1
ATOM 3411 C CA . ASN B 1 246 ? -6.340 12.109 -34.730 1.00 53.54 246 ASN B CA 1
ATOM 3412 C C . ASN B 1 246 ? -7.332 13.128 -34.170 1.00 44.42 246 ASN B C 1
ATOM 3413 O O . ASN B 1 246 ? -8.349 12.765 -33.593 1.00 45.69 246 ASN B O 1
ATOM 3418 N N . GLU B 1 247 ? -7.038 14.396 -34.405 1.00 46.57 247 GLU B N 1
ATOM 3419 C CA . GLU B 1 247 ? -7.691 15.511 -33.765 1.00 42.41 247 GLU B CA 1
ATOM 3420 C C . GLU B 1 247 ? -8.640 16.284 -34.726 1.00 38.53 247 GLU B C 1
ATOM 3421 O O . GLU B 1 247 ? -8.270 16.591 -35.860 1.00 36.34 247 GLU B O 1
ATOM 3427 N N . PRO B 1 248 ? -9.864 16.622 -34.267 1.00 35.30 248 PRO B N 1
ATOM 3428 C CA . PRO B 1 248 ? -10.484 16.339 -32.968 1.00 36.17 248 PRO B CA 1
ATOM 3429 C C . PRO B 1 248 ? -10.821 14.871 -32.830 1.00 34.67 248 PRO B C 1
ATOM 3430 O O . PRO B 1 248 ? -11.294 14.280 -33.794 1.00 36.90 248 PRO B O 1
ATOM 3434 N N . ILE B 1 249 ? -10.575 14.307 -31.653 1.00 32.37 249 ILE B N 1
ATOM 3435 C CA . ILE B 1 249 ? -10.886 12.916 -31.364 1.00 37.21 249 ILE B CA 1
ATOM 3436 C C . ILE B 1 249 ? -12.382 12.718 -31.500 1.00 35.82 249 ILE B C 1
ATOM 3437 O O . ILE B 1 249 ? -13.170 13.407 -30.850 1.00 31.91 249 ILE B O 1
ATOM 3442 N N . ARG B 1 250 ? -12.759 11.791 -32.368 1.00 31.14 250 ARG B N 1
ATOM 3443 C CA . ARG B 1 250 ? -14.162 11.524 -32.636 1.00 34.08 250 ARG B CA 1
ATOM 3444 C C . ARG B 1 250 ? -14.823 10.990 -31.377 1.00 32.50 250 ARG B C 1
ATOM 3445 O O . ARG B 1 250 ? -14.328 10.043 -30.764 1.00 34.63 250 ARG B O 1
ATOM 3453 N N . GLU B 1 251 ? -15.915 11.624 -30.967 1.00 28.95 251 GLU B N 1
ATOM 3454 C CA . GLU B 1 251 ? -16.644 11.172 -29.791 1.00 27.71 251 GLU B CA 1
ATOM 3455 C C . GLU B 1 251 ? -17.287 9.836 -30.113 1.00 25.27 251 GLU B C 1
ATOM 3456 O O . GLU B 1 251 ? -17.942 9.698 -31.143 1.00 24.30 251 GLU B O 1
ATOM 3462 N N . TRP B 1 252 ? -17.084 8.858 -29.233 1.00 22.24 252 TRP B N 1
ATOM 3463 C CA . TRP B 1 252 ? -17.613 7.513 -29.434 1.00 22.37 252 TRP B CA 1
ATOM 3464 C C . TRP B 1 252 ? -17.562 6.762 -28.114 1.00 20.61 252 TRP B C 1
ATOM 3465 O O . TRP B 1 252 ? -16.503 6.274 -27.724 1.00 20.27 252 TRP B O 1
ATOM 3476 N N . PRO B 1 253 ? -18.700 6.692 -27.401 1.00 18.87 253 PRO B N 1
ATOM 3477 C CA . PRO B 1 253 ? -18.707 6.005 -26.100 1.00 18.04 253 PRO B CA 1
ATOM 3478 C C . PRO B 1 253 ? -19.032 4.511 -26.185 1.00 19.17 253 PRO B C 1
ATOM 3479 O O . PRO B 1 253 ? -18.847 3.792 -25.203 1.00 17.46 253 PRO B O 1
ATOM 3483 N N . PHE B 1 254 ? -19.499 4.058 -27.346 1.00 16.25 254 PHE B N 1
ATOM 3484 C CA . PHE B 1 254 ? -20.118 2.747 -27.472 1.00 15.28 254 PHE B CA 1
ATOM 3485 C C . PHE B 1 254 ? -19.197 1.536 -27.273 1.00 15.96 254 PHE B C 1
ATOM 3486 O O . PHE B 1 254 ? -19.691 0.419 -27.086 1.00 16.09 254 PHE B O 1
ATOM 3494 N N . ASN B 1 255 ? -17.882 1.744 -27.340 1.00 16.88 255 ASN B N 1
ATOM 3495 C CA . ASN B 1 255 ? -16.938 0.660 -27.064 1.00 18.15 255 ASN B CA 1
ATOM 3496 C C . ASN B 1 255 ? -16.350 0.714 -25.658 1.00 19.88 255 ASN B C 1
ATOM 3497 O O . ASN B 1 255 ? -15.419 -0.055 -25.338 1.00 21.07 255 ASN B O 1
ATOM 3502 N N . ASP B 1 256 ? -16.882 1.598 -24.814 1.00 16.53 256 ASP B N 1
ATOM 3503 C CA . ASP B 1 256 ? -16.511 1.601 -23.392 1.00 18.89 256 ASP B CA 1
ATOM 3504 C C . ASP B 1 256 ? -16.928 0.290 -22.722 1.00 18.36 256 ASP B C 1
ATOM 3505 O O . ASP B 1 256 ? -18.031 -0.207 -22.952 1.00 17.53 256 ASP B O 1
ATOM 3510 N N . PRO B 1 257 ? -16.075 -0.256 -21.846 1.00 19.38 257 PRO B N 1
ATOM 3511 C CA . PRO B 1 257 ? -16.461 -1.511 -21.190 1.00 22.01 257 PRO B CA 1
ATOM 3512 C C . PRO B 1 257 ? -17.766 -1.376 -20.407 1.00 19.46 257 PRO B C 1
ATOM 3513 O O . PRO B 1 257 ? -17.912 -0.452 -19.616 1.00 22.12 257 PRO B O 1
ATOM 3517 N N . GLY B 1 258 ? -18.704 -2.286 -20.664 1.00 22.12 258 GLY B N 1
ATOM 3518 C CA . GLY B 1 258 ? -19.953 -2.335 -19.926 1.00 23.13 258 GLY B CA 1
ATOM 3519 C C . GLY B 1 258 ? -21.008 -1.355 -20.407 1.00 20.14 258 GLY B C 1
ATOM 3520 O O . GLY B 1 258 ? -22.061 -1.218 -19.774 1.00 18.50 258 GLY B O 1
ATOM 3521 N N . TYR B 1 259 ? -20.731 -0.660 -21.509 1.00 15.69 259 TYR B N 1
ATOM 3522 C CA . TYR B 1 259 ? -21.690 0.319 -22.045 1.00 14.85 259 TYR B CA 1
ATOM 3523 C C . TYR B 1 259 ? -22.967 -0.377 -22.494 1.00 14.90 259 TYR B C 1
ATOM 3524 O O . TYR B 1 259 ? -22.900 -1.381 -23.206 1.00 17.27 259 TYR B O 1
ATOM 3533 N N . LYS B 1 260 ? -24.124 0.154 -22.097 1.00 15.17 260 LYS B N 1
ATOM 3534 C CA . LYS B 1 260 ? -25.384 -0.502 -22.415 1.00 13.68 260 LYS B CA 1
ATOM 3535 C C . LYS B 1 260 ? -26.445 0.487 -22.890 1.00 11.52 260 LYS B C 1
ATOM 3536 O O . LYS B 1 260 ? -26.409 1.684 -22.560 1.00 14.85 260 LYS B O 1
ATOM 3542 N N . VAL B 1 261 ? -27.379 -0.034 -23.675 1.00 11.02 261 VAL B N 1
ATOM 3543 C CA . VAL B 1 261 ? -28.509 0.751 -24.153 1.00 11.82 261 VAL B CA 1
ATOM 3544 C C . VAL B 1 261 ? -29.821 0.024 -23.853 1.00 12.66 261 VAL B C 1
ATOM 3545 O O . VAL B 1 261 ? -29.832 -1.187 -23.648 1.00 14.42 261 VAL B O 1
ATOM 3549 N N . PHE B 1 262 ? -30.929 0.768 -23.806 1.00 12.37 262 PHE B N 1
ATOM 3550 C CA . PHE B 1 262 ? -32.240 0.141 -23.636 1.00 12.93 262 PHE B CA 1
ATOM 3551 C C . PHE B 1 262 ? -33.178 0.568 -24.782 1.00 12.51 262 PHE B C 1
ATOM 3552 O O . PHE B 1 262 ? -32.974 1.622 -25.402 1.00 13.09 262 PHE B O 1
ATOM 3560 N N . PRO B 1 263 ? -34.179 -0.265 -25.096 1.00 11.20 263 PRO B N 1
ATOM 3561 C CA . PRO B 1 263 ? -35.036 0.024 -26.260 1.00 12.46 263 PRO B CA 1
ATOM 3562 C C . PRO B 1 263 ? -36.163 0.988 -25.961 1.00 13.30 263 PRO B C 1
ATOM 3563 O O . PRO B 1 263 ? -36.713 0.990 -24.860 1.00 13.33 263 PRO B O 1
ATOM 3567 N N . VAL B 1 264 ? -36.509 1.802 -26.956 1.00 10.32 264 VAL B N 1
ATOM 3568 C CA . VAL B 1 264 ? -37.607 2.746 -26.819 1.00 11.07 264 VAL B CA 1
ATOM 3569 C C . VAL B 1 264 ? -38.456 2.702 -28.085 1.00 11.25 264 VAL B C 1
ATOM 3570 O O . VAL B 1 264 ? -37.927 2.725 -29.198 1.00 11.73 264 VAL B O 1
ATOM 3574 N N . LEU B 1 265 ? -39.773 2.654 -27.909 1.00 10.24 265 LEU B N 1
ATOM 3575 C CA . LEU B 1 265 ? -40.723 2.788 -29.016 1.00 12.19 265 LEU B CA 1
ATOM 3576 C C . LEU B 1 265 ? -41.650 3.938 -28.701 1.00 12.42 265 LEU B C 1
ATOM 3577 O O . LEU B 1 265 ? -42.177 3.996 -27.590 1.00 12.85 265 LEU B O 1
ATOM 3582 N N . ASN B 1 266 ? -41.850 4.865 -29.640 1.00 11.32 266 ASN B N 1
ATOM 3583 C CA . ASN B 1 266 ? -42.783 5.947 -29.349 1.00 10.38 266 ASN B CA 1
ATOM 3584 C C . ASN B 1 266 ? -43.440 6.553 -30.565 1.00 10.73 266 ASN B C 1
ATOM 3585 O O . ASN B 1 266 ? -42.905 6.509 -31.673 1.00 11.98 266 ASN B O 1
ATOM 3590 N N . LEU B 1 267 ? -44.642 7.056 -30.344 1.00 10.53 267 LEU B N 1
ATOM 3591 C CA . LEU B 1 267 ? -45.291 7.954 -31.286 1.00 11.77 267 LEU B CA 1
ATOM 3592 C C . LEU B 1 267 ? -45.453 9.292 -30.577 1.00 12.92 267 LEU B C 1
ATOM 3593 O O . LEU B 1 267 ? -46.333 9.474 -29.735 1.00 12.30 267 LEU B O 1
ATOM 3598 N N . ALA B 1 268 ? -44.563 10.218 -30.898 1.00 11.68 268 ALA B N 1
ATOM 3599 C CA . ALA B 1 268 ? -44.669 11.574 -30.380 1.00 12.10 268 ALA B CA 1
ATOM 3600 C C . ALA B 1 268 ? -45.612 12.405 -31.237 1.00 13.55 268 ALA B C 1
ATOM 3601 O O . ALA B 1 268 ? -45.748 12.174 -32.440 1.00 15.36 268 ALA B O 1
ATOM 3603 N N . VAL B 1 269 ? -46.246 13.381 -30.602 1.00 13.19 269 VAL B N 1
ATOM 3604 C CA . VAL B 1 269 ? -47.122 14.311 -31.280 1.00 13.17 269 VAL B CA 1
ATOM 3605 C C . VAL B 1 269 ? -46.595 15.732 -31.093 1.00 12.62 269 VAL B C 1
ATOM 3606 O O . VAL B 1 269 ? -46.401 16.174 -29.971 1.00 13.64 269 VAL B O 1
ATOM 3610 N N . GLY B 1 270 ? -46.351 16.431 -32.195 1.00 14.87 270 GLY B N 1
ATOM 3611 C CA . GLY B 1 270 ? -45.811 17.779 -32.104 1.00 15.54 270 GLY B CA 1
ATOM 3612 C C . GLY B 1 270 ? -44.345 17.761 -31.692 1.00 14.90 270 GLY B C 1
ATOM 3613 O O . GLY B 1 270 ? -43.665 16.727 -31.760 1.00 13.17 270 GLY B O 1
ATOM 3614 N N . GLY B 1 271 ? -43.859 18.909 -31.246 1.00 13.87 271 GLY B N 1
ATOM 3615 C CA . GLY B 1 271 ? -42.419 19.106 -31.127 1.00 14.63 271 GLY B CA 1
ATOM 3616 C C . GLY B 1 271 ? -41.851 19.413 -32.500 1.00 15.38 271 GLY B C 1
ATOM 3617 O O . GLY B 1 271 ? -42.550 19.276 -33.515 1.00 16.66 271 GLY B O 1
ATOM 3618 N N . SER B 1 272 ? -40.571 19.784 -32.536 1.00 17.49 272 SER B N 1
ATOM 3619 C CA . SER B 1 272 ? -39.909 20.208 -33.762 1.00 17.85 272 SER B CA 1
ATOM 3620 C C . SER B 1 272 ? -40.042 19.203 -34.897 1.00 17.22 272 SER B C 1
ATOM 3621 O O . SER B 1 272 ? -40.289 19.576 -36.044 1.00 18.71 272 SER B O 1
ATOM 3624 N N . GLY B 1 273 ? -39.895 17.926 -34.577 1.00 16.19 273 GLY B N 1
ATOM 3625 C CA . GLY B 1 273 ? -39.921 16.892 -35.592 1.00 16.25 273 GLY B CA 1
ATOM 3626 C C . GLY B 1 273 ? -41.333 16.554 -36.031 1.00 16.34 273 GLY B C 1
ATOM 3627 O O . GLY B 1 273 ? -41.531 16.054 -37.134 1.00 17.67 273 GLY B O 1
ATOM 3628 N N . GLY B 1 274 ? -42.311 16.827 -35.172 1.00 13.71 274 GLY B N 1
ATOM 3629 C CA . GLY B 1 274 ? -43.694 16.497 -35.481 1.00 14.69 274 GLY B CA 1
ATOM 3630 C C . GLY B 1 274 ? -44.426 17.558 -36.284 1.00 17.99 274 GLY B C 1
ATOM 3631 O O . GLY B 1 274 ? -45.292 17.233 -37.094 1.00 17.21 274 GLY B O 1
ATOM 3632 N N . GLY B 1 275 ? -44.082 18.820 -36.071 1.00 15.49 275 GLY B N 1
ATOM 3633 C CA . GLY B 1 275 ? -44.851 19.896 -36.675 1.00 17.31 275 GLY B CA 1
ATOM 3634 C C . GLY B 1 275 ? -46.051 20.259 -35.818 1.00 19.65 275 GLY B C 1
ATOM 3635 O O . GLY B 1 275 ? -46.144 19.859 -34.667 1.00 16.66 275 GLY B O 1
ATOM 3636 N N . ASP B 1 276 ? -46.964 21.054 -36.376 1.00 17.14 276 ASP B N 1
ATOM 3637 C CA . ASP B 1 276 ? -48.138 21.523 -35.641 1.00 17.69 276 ASP B CA 1
ATOM 3638 C C . ASP B 1 276 ? -49.175 20.422 -35.434 1.00 17.29 276 ASP B C 1
ATOM 3639 O O . ASP B 1 276 ? -49.765 19.959 -36.392 1.00 18.60 276 ASP B O 1
ATOM 3644 N N . PRO B 1 277 ? -49.420 20.028 -34.177 1.00 17.84 277 PRO B N 1
ATOM 3645 C CA . PRO B 1 277 ? -50.400 18.958 -33.933 1.00 16.85 277 PRO B CA 1
ATOM 3646 C C . PRO B 1 277 ? -51.814 19.395 -34.301 1.00 18.02 277 PRO B C 1
ATOM 3647 O O . PRO B 1 277 ? -52.674 18.539 -34.502 1.00 16.65 277 PRO B O 1
ATOM 3651 N N . ALA B 1 278 ? -52.051 20.702 -34.396 1.00 17.55 278 ALA B N 1
ATOM 3652 C CA . ALA B 1 278 ? -53.391 21.172 -34.763 1.00 19.04 278 ALA B CA 1
ATOM 3653 C C . ALA B 1 278 ? -53.739 20.799 -36.203 1.00 20.90 278 ALA B C 1
ATOM 3654 O O . ALA B 1 278 ? -54.914 20.794 -36.583 1.00 20.58 278 ALA B O 1
ATOM 3656 N N . THR B 1 279 ? -52.724 20.475 -36.997 1.00 18.31 279 THR B N 1
ATOM 3657 C CA . THR B 1 279 ? -52.922 20.052 -38.377 1.00 20.40 279 THR B CA 1
ATOM 3658 C C . THR B 1 279 ? -53.056 18.533 -38.470 1.00 20.83 279 THR B C 1
ATOM 3659 O O . THR B 1 279 ? -53.215 17.975 -39.554 1.00 21.16 279 THR B O 1
ATOM 3663 N N . GLY B 1 280 ? -53.002 17.873 -37.325 1.00 17.74 280 GLY B N 1
ATOM 3664 C CA . GLY B 1 280 ? -52.952 16.423 -37.300 1.00 16.04 280 GLY B CA 1
ATOM 3665 C C . GLY B 1 280 ? -54.318 15.780 -37.389 1.00 17.56 280 GLY B C 1
ATOM 3666 O O . GLY B 1 280 ? -55.353 16.455 -37.258 1.00 18.48 280 GLY B O 1
ATOM 3667 N N . SER B 1 281 ? -54.298 14.471 -37.613 1.00 17.49 281 SER B N 1
ATOM 3668 C CA . SER B 1 281 ? -55.508 13.646 -37.627 1.00 20.12 281 SER B CA 1
ATOM 3669 C C . SER B 1 281 ? -55.465 12.685 -36.449 1.00 17.80 281 SER B C 1
ATOM 3670 O O . SER B 1 281 ? -54.416 12.099 -36.153 1.00 20.13 281 SER B O 1
ATOM 3673 N N . TYR B 1 282 ? -56.597 12.529 -35.764 1.00 14.93 282 TYR B N 1
ATOM 3674 C CA . TYR B 1 282 ? -56.665 11.720 -34.552 1.00 14.78 282 TYR B CA 1
ATOM 3675 C C . TYR B 1 282 ? -57.834 10.738 -34.650 1.00 15.24 282 TYR B C 1
ATOM 3676 O O . TYR B 1 282 ? -58.972 11.155 -34.838 1.00 14.60 282 TYR B O 1
ATOM 3685 N N . PRO B 1 283 ? -57.557 9.428 -34.506 1.00 14.34 283 PRO B N 1
ATOM 3686 C CA . PRO B 1 283 ? -56.268 8.837 -34.118 1.00 13.55 283 PRO B CA 1
ATOM 3687 C C . PRO B 1 283 ? -55.293 8.593 -35.261 1.00 17.02 283 PRO B C 1
ATOM 3688 O O . PRO B 1 283 ? -55.685 8.514 -36.434 1.00 17.56 283 PRO B O 1
ATOM 3692 N N . GLN B 1 284 ? -54.019 8.458 -34.885 1.00 14.16 284 GLN B N 1
ATOM 3693 C CA . GLN B 1 284 ? -52.978 7.838 -35.696 1.00 15.08 284 GLN B CA 1
ATOM 3694 C C . GLN B 1 284 ? -52.313 6.763 -34.830 1.00 13.00 284 GLN B C 1
ATOM 3695 O O . GLN B 1 284 ? -52.333 6.859 -33.603 1.00 12.56 284 GLN B O 1
ATOM 3701 N N . GLU B 1 285 ? -51.745 5.745 -35.460 1.00 13.55 285 GLU B N 1
ATOM 3702 C CA . GLU B 1 285 ? -51.168 4.626 -34.707 1.00 15.40 285 GLU B CA 1
ATOM 3703 C C . GLU B 1 285 ? -49.868 4.119 -35.285 1.00 15.58 285 GLU B C 1
ATOM 3704 O O . GLU B 1 285 ? -49.664 4.105 -36.504 1.00 14.79 285 GLU B O 1
ATOM 3710 N N . MET B 1 286 ? -49.000 3.676 -34.379 1.00 14.32 286 MET B N 1
ATOM 3711 C CA . MET B 1 286 ? -47.819 2.910 -34.699 1.00 14.25 286 MET B CA 1
ATOM 3712 C C . MET B 1 286 ? -48.030 1.520 -34.102 1.00 12.42 286 MET B C 1
ATOM 3713 O O . MET B 1 286 ? -48.310 1.394 -32.914 1.00 14.35 286 MET B O 1
ATOM 3718 N N . LEU B 1 287 ? -47.915 0.485 -34.931 1.00 12.87 287 LEU B N 1
ATOM 3719 C CA . LEU B 1 287 ? -48.110 -0.897 -34.505 1.00 13.11 287 LEU B CA 1
ATOM 3720 C C . LEU B 1 287 ? -46.782 -1.614 -34.448 1.00 12.18 287 LEU B C 1
ATOM 3721 O O . LEU B 1 287 ? -45.985 -1.492 -35.374 1.00 13.81 287 LEU B O 1
ATOM 3726 N N . VAL B 1 288 ? -46.560 -2.368 -33.377 1.00 13.41 288 VAL B N 1
ATOM 3727 C CA . VAL B 1 288 ? -45.343 -3.155 -33.246 1.00 11.31 288 VAL B CA 1
ATOM 3728 C C . VAL B 1 288 ? -45.701 -4.609 -32.968 1.00 12.59 288 VAL B C 1
ATOM 3729 O O . VAL B 1 288 ? -46.314 -4.914 -31.947 1.00 13.99 288 VAL B O 1
ATOM 3733 N N . ASP B 1 289 ? -45.329 -5.499 -33.878 1.00 14.21 289 ASP B N 1
ATOM 3734 C CA . ASP B 1 289 ? -45.668 -6.924 -33.740 1.00 14.54 289 ASP B CA 1
ATOM 3735 C C . ASP B 1 289 ? -44.755 -7.593 -32.713 1.00 14.97 289 ASP B C 1
ATOM 3736 O O . ASP B 1 289 ? -45.195 -8.424 -31.917 1.00 14.32 289 ASP B O 1
ATOM 3741 N N . TRP B 1 290 ? -43.485 -7.197 -32.710 1.00 13.79 290 TRP B N 1
ATOM 3742 C CA . TRP B 1 290 ? -42.526 -7.739 -31.755 1.00 14.08 290 TRP B CA 1
ATOM 3743 C C . TRP B 1 290 ? -41.247 -6.920 -31.710 1.00 12.94 290 TRP B C 1
ATOM 3744 O O . TRP B 1 290 ? -40.955 -6.168 -32.636 1.00 12.98 290 TRP B O 1
ATOM 3755 N N . VAL B 1 291 ? -40.506 -7.097 -30.619 1.00 13.99 291 VAL B N 1
ATOM 3756 C CA . VAL B 1 291 ? -39.139 -6.598 -30.449 1.00 12.22 291 VAL B CA 1
ATOM 3757 C C . VAL B 1 291 ? -38.316 -7.798 -30.021 1.00 14.05 291 VAL B C 1
ATOM 3758 O O . VAL B 1 291 ? -38.707 -8.494 -29.094 1.00 15.33 291 VAL B O 1
ATOM 3762 N N . ARG B 1 292 ? -37.192 -8.043 -30.683 1.00 13.02 292 ARG B N 1
ATOM 3763 C CA . ARG B 1 292 ? -36.319 -9.155 -30.296 1.00 12.81 292 ARG B CA 1
ATOM 3764 C C . ARG B 1 292 ? -34.872 -8.682 -30.238 1.00 13.22 292 ARG B C 1
ATOM 3765 O O . ARG B 1 292 ? -34.426 -7.911 -31.097 1.00 14.94 292 ARG B O 1
ATOM 3773 N N . VAL B 1 293 ? -34.146 -9.125 -29.215 1.00 12.86 293 VAL B N 1
ATOM 3774 C CA . VAL B 1 293 ? -32.741 -8.782 -29.070 1.00 11.91 293 VAL B CA 1
ATOM 3775 C C . VAL B 1 293 ? -31.939 -10.052 -28.866 1.00 14.98 293 VAL B C 1
ATOM 3776 O O . VAL B 1 293 ? -32.192 -10.816 -27.937 1.00 16.92 293 VAL B O 1
ATOM 3780 N N . PHE B 1 294 ? -30.983 -10.267 -29.753 1.00 14.63 294 PHE B N 1
ATOM 3781 C CA . PHE B 1 294 ? -30.128 -11.450 -29.703 1.00 14.62 294 PHE B CA 1
ATOM 3782 C C . PHE B 1 294 ? -28.713 -11.061 -29.345 1.00 17.50 294 PHE B C 1
ATOM 3783 O O . PHE B 1 294 ? -28.245 -9.987 -29.724 1.00 16.49 294 PHE B O 1
ATOM 3791 N N . GLY B 1 295 ? -28.023 -11.931 -28.614 1.00 17.10 295 GLY B N 1
ATOM 3792 C CA . GLY B 1 295 ? -26.641 -11.672 -28.268 1.00 20.45 295 GLY B CA 1
ATOM 3793 C C . GLY B 1 295 ? -25.754 -12.630 -29.032 1.00 22.63 295 GLY B C 1
ATOM 3794 O O . GLY B 1 295 ? -26.180 -13.732 -29.376 1.00 27.46 295 GLY B O 1
ATOM 3795 N N . SER B 1 296 ? -24.520 -12.231 -29.304 1.00 20.23 296 SER B N 1
ATOM 3796 C CA . SER B 1 296 ? -23.608 -13.126 -30.004 1.00 21.61 296 SER B CA 1
ATOM 3797 C C . SER B 1 296 ? -22.680 -13.825 -29.006 1.00 22.20 296 SER B C 1
ATOM 3798 O O . SER B 1 296 ? -22.357 -13.292 -27.949 1.00 21.25 296 SER B O 1
ATOM 3801 N N . HIS B 1 297 ? -22.274 -15.036 -29.362 1.00 20.38 297 HIS B N 1
ATOM 3802 C CA . HIS B 1 297 ? -21.631 -15.973 -28.439 1.00 26.49 297 HIS B CA 1
ATOM 3803 C C . HIS B 1 297 ? -20.524 -15.343 -27.572 1.00 30.88 297 HIS B C 1
ATOM 3804 O O . HIS B 1 297 ? -20.604 -15.356 -26.341 1.00 32.29 297 HIS B O 1
ATOM 3811 N N . HIS B 1 298 ? -19.519 -14.745 -28.188 1.00 30.68 298 HIS B N 1
ATOM 3812 C CA . HIS B 1 298 ? -18.415 -14.204 -27.397 1.00 36.82 298 HIS B CA 1
ATOM 3813 C C . HIS B 1 298 ? -18.536 -12.719 -27.068 1.00 40.22 298 HIS B C 1
ATOM 3814 O O . HIS B 1 298 ? -17.622 -12.135 -26.467 1.00 38.15 298 HIS B O 1
#

Sequence (481 aa):
GGLLFHDEFDGPAGSVPDPSKWQVSNHRTPIKNPVGFDRPQFFGQYRDSRQNVFLDGNSNLVLRATREGNRYFGGLVHGLWRGGIGTTWEARIKFNCLAPGMWPAWWLSNDDPGRSGEIDLIEWYGNGTWPSGTTVHANPDGTAFETCPIGVDGGWHNWRVTWNPSGMYFWLDYADGIEPYFSVPATGNEPIREWPFNDPGYKVFPVLNLAVGGSGGGDPATGSYPQEMLVDWVRVFGSHGGLLFHDEFDGPAGSVPDPSKWQVSNHHRTPIKNPVGFDRPQFFGQYRDSRQNVFLDGNSNLVLRATREGNRYFGGLVHGLWRGGIGTTWEARIKFNCLAPGMWPAWWLSNDDPGRSGEIDLIEWYGNGTWPSGTTVHANPDGTAFETCPIGVDGGWHNWRVTWNNPSGMYFWLDYADGIEPYFSVPATGNEPIREWPFNDPGYKVFPVLNLAVGGSGGGDPATGSYPQEMLVDWVRVFGSHH

GO terms:
  GO:0005576 extracellular region (C, HDA)

Organism: Mycobacterium tuberculosis (strain ATCC 25618 / H37Rv) (NCBI:txid83332)

CATH classification: 2.60.120.200